Protein AF-A0A7C3WEL7-F1 (afdb_monomer_lite)

Sequence (624 aa):
AYNNWVIWSLVERDGKPTKVPLNPKGGPGKSNDPKTWGSFDQAVEAWQQNGAAGIGFVFSSADPFTAIDLDHAFVDGQPRLCAQVILEQLGSYSETSPSGAGAHIILKGALPPGRNRRTFPCGLAIEVYDQLRFFTVTGHHLPGTPTTVEDRQAELAILHRQIFGKEDKPRSEGPRPGPSSTLDLDDAELIDRAHKAVNGYKFSQLWAGDWRGAGYPSQSEADLALCEILAFWTGGDPDRIERLFSQSGLGQRDKWKKREDYRRRTIQEALARVTEFHSPGGCGPKPEDGRNRDGGQDSPKGGNGQNHEREKNSGSDSGQRERKSGPQILFVTAAELEGTEFREPKWVVPRILPEGLNLLSSRPKKGKTWLGLNISVAKATGGCALGREDLRLEPAKVLYLALEDRLRRMKQRLKIIMGNDPFPKDLILTDSWPRLDQGGLEALSIFLKEHSDCKLAVIDSYAKIKPVRPKNVDPYEFEMGWGGDLQSLAQERQVCILLIYHNRKSEGEDPIDDVMGSTGLTAAVDAILILKRGRGQADGTLLVTGRDVEEQELALKFHPAEGLWTLLGTAAECAISQQRREILAVLKETGPQTLTQLVKILGKNYDTVRVTLARMREAGVVRL

pLDDT: mean 77.82, std 20.24, range [21.64, 98.62]

Structure (mmCIF, N/CA/C/O backbone):
data_AF-A0A7C3WEL7-F1
#
_entry.id   AF-A0A7C3WEL7-F1
#
loop_
_atom_site.group_PDB
_atom_site.id
_atom_site.type_symbol
_atom_site.label_atom_id
_atom_site.label_alt_id
_atom_site.label_comp_id
_atom_site.label_asym_id
_atom_site.label_entity_id
_atom_site.label_seq_id
_atom_site.pdbx_PDB_ins_code
_atom_site.Cartn_x
_atom_site.Cartn_y
_atom_site.Cartn_z
_atom_site.occupancy
_atom_site.B_iso_or_equiv
_atom_site.auth_seq_id
_atom_site.auth_comp_id
_atom_site.auth_asym_id
_atom_site.auth_atom_id
_atom_site.pdbx_PDB_model_num
ATOM 1 N N . ALA A 1 1 ? 10.271 -15.583 -49.520 1.00 75.38 1 ALA A N 1
ATOM 2 C CA . ALA A 1 1 ? 8.795 -15.631 -49.423 1.00 75.38 1 ALA A CA 1
ATOM 3 C C . ALA A 1 1 ? 8.154 -14.253 -49.615 1.00 75.38 1 ALA A C 1
ATOM 5 O O . ALA A 1 1 ? 7.179 -14.181 -50.344 1.00 75.38 1 ALA A O 1
ATOM 6 N N . TYR A 1 2 ? 8.702 -13.173 -49.039 1.00 89.62 2 TYR A N 1
ATOM 7 C CA . TYR A 1 2 ? 8.147 -11.814 -49.156 1.00 89.62 2 TYR A CA 1
ATOM 8 C C . TYR A 1 2 ? 9.135 -10.847 -49.822 1.00 89.62 2 TYR A C 1
ATOM 10 O O . TYR A 1 2 ? 10.346 -10.992 -49.644 1.00 89.62 2 TYR A O 1
ATOM 18 N N . ASN A 1 3 ? 8.612 -9.860 -50.557 1.00 93.50 3 ASN A N 1
ATOM 19 C CA . ASN A 1 3 ? 9.381 -8.837 -51.282 1.00 93.50 3 ASN A CA 1
ATOM 20 C C . ASN A 1 3 ? 9.339 -7.477 -50.566 1.00 93.50 3 ASN A C 1
ATOM 22 O O . ASN A 1 3 ? 9.256 -6.428 -51.204 1.00 93.50 3 ASN A O 1
ATOM 26 N N . ASN A 1 4 ? 9.379 -7.503 -49.235 1.00 95.19 4 ASN A N 1
ATOM 27 C CA . ASN A 1 4 ? 9.273 -6.312 -48.397 1.00 95.19 4 ASN A CA 1
ATOM 28 C C . ASN A 1 4 ? 10.651 -5.838 -47.901 1.00 95.19 4 ASN A C 1
ATOM 30 O O . ASN A 1 4 ? 10.755 -5.202 -46.853 1.00 95.19 4 ASN A O 1
ATOM 34 N N . TRP A 1 5 ? 11.723 -6.176 -48.621 1.00 96.00 5 TRP A N 1
ATOM 35 C CA . TRP A 1 5 ? 13.083 -5.855 -48.206 1.00 96.00 5 TRP A CA 1
ATOM 36 C C . TRP A 1 5 ? 13.521 -4.488 -48.717 1.00 96.00 5 TRP A C 1
ATOM 38 O O . TRP A 1 5 ? 13.225 -4.089 -49.847 1.00 96.00 5 TRP A O 1
ATOM 48 N N . VAL A 1 6 ? 14.251 -3.781 -47.864 1.00 95.81 6 VAL A N 1
ATOM 49 C CA . VAL A 1 6 ? 14.872 -2.485 -48.133 1.00 95.81 6 VAL A CA 1
ATOM 50 C C . VAL A 1 6 ? 16.320 -2.500 -47.656 1.00 95.81 6 VAL A C 1
ATOM 52 O O . VAL A 1 6 ? 16.712 -3.353 -46.860 1.00 95.81 6 VAL A O 1
ATOM 55 N N . ILE A 1 7 ? 17.115 -1.535 -48.106 1.00 94.69 7 ILE A N 1
ATOM 56 C CA . ILE A 1 7 ? 18.387 -1.197 -47.451 1.00 94.69 7 ILE A CA 1
ATOM 57 C C . ILE A 1 7 ? 18.185 0.077 -46.634 1.00 94.69 7 ILE A C 1
ATOM 59 O O . ILE A 1 7 ? 17.204 0.792 -46.837 1.00 94.69 7 ILE A O 1
ATOM 63 N N . TRP A 1 8 ? 19.068 0.385 -45.694 1.00 94.00 8 TRP A N 1
ATOM 64 C CA . TRP A 1 8 ? 18.973 1.626 -44.929 1.00 94.00 8 TRP A CA 1
ATOM 65 C C . TRP A 1 8 ? 20.333 2.284 -44.744 1.00 94.00 8 TRP A C 1
ATOM 67 O O . TRP A 1 8 ? 21.366 1.620 -44.686 1.00 94.00 8 TRP A O 1
ATOM 77 N N . SER A 1 9 ? 20.306 3.608 -44.615 1.00 89.94 9 SER A N 1
ATOM 78 C CA . SER A 1 9 ? 21.480 4.425 -44.307 1.00 89.94 9 SER A CA 1
ATOM 79 C C . SER A 1 9 ? 21.184 5.355 -43.138 1.00 89.94 9 SER A C 1
ATOM 81 O O . SER A 1 9 ? 20.027 5.689 -42.858 1.00 89.94 9 SER A O 1
ATOM 83 N N . LEU A 1 10 ? 22.240 5.769 -42.444 1.00 88.56 10 LEU A N 1
ATOM 84 C CA . LEU A 1 10 ? 22.158 6.773 -41.394 1.00 88.56 10 LEU A CA 1
ATOM 85 C C . LEU A 1 10 ? 22.229 8.161 -42.039 1.00 88.56 10 LEU A C 1
ATOM 87 O O . LEU A 1 10 ? 23.191 8.468 -42.739 1.00 88.56 10 LEU A O 1
ATOM 91 N N . VAL A 1 11 ? 21.221 8.996 -41.814 1.00 87.12 11 VAL A N 1
ATOM 92 C CA . VAL A 1 11 ? 21.222 10.397 -42.253 1.00 87.12 11 VAL A CA 1
ATOM 93 C C . VAL A 1 11 ? 20.916 11.306 -41.078 1.00 87.12 11 VAL A C 1
ATOM 95 O O . VAL A 1 11 ? 20.151 10.949 -40.182 1.00 87.12 11 VAL A O 1
ATOM 98 N N . GLU A 1 12 ? 21.493 12.497 -41.079 1.00 84.69 12 GLU A N 1
ATOM 99 C CA . GLU A 1 12 ? 21.188 13.503 -40.072 1.00 84.69 12 GLU A CA 1
ATOM 100 C C . GLU A 1 12 ? 19.875 14.210 -40.430 1.00 84.69 12 GLU A C 1
ATOM 102 O O . GLU A 1 12 ? 19.707 14.733 -41.533 1.00 84.69 12 GLU A O 1
ATOM 107 N N . ARG A 1 13 ? 18.910 14.193 -39.508 1.00 78.44 13 ARG A N 1
ATOM 108 C CA . ARG A 1 13 ? 17.660 14.957 -39.606 1.00 78.44 13 ARG A CA 1
ATOM 109 C C . ARG A 1 13 ? 17.430 15.668 -38.287 1.00 78.44 13 ARG A C 1
ATOM 111 O O . ARG A 1 13 ? 17.481 15.031 -37.240 1.00 78.44 13 ARG A O 1
ATOM 118 N N . ASP A 1 14 ? 17.208 16.978 -38.342 1.00 73.69 14 ASP A N 1
ATOM 119 C CA . ASP A 1 14 ? 16.976 17.819 -37.161 1.00 73.69 14 ASP A CA 1
ATOM 120 C C . ASP A 1 14 ? 18.052 17.644 -36.064 1.00 73.69 14 ASP A C 1
ATOM 122 O O . ASP A 1 14 ? 17.748 17.604 -34.871 1.00 73.69 14 ASP A O 1
ATOM 126 N N . GLY A 1 15 ? 19.318 17.477 -36.473 1.00 74.25 15 GLY A N 1
ATOM 127 C CA . GLY A 1 15 ? 20.458 17.264 -35.571 1.00 74.25 15 GLY A CA 1
ATOM 128 C C . GLY A 1 15 ? 20.506 15.884 -34.903 1.00 74.25 15 GLY A C 1
ATOM 129 O O . GLY A 1 15 ? 21.227 15.704 -33.923 1.00 74.25 15 GLY A O 1
ATOM 130 N N . LYS A 1 16 ? 19.718 14.909 -35.382 1.00 70.56 16 LYS A N 1
ATOM 131 C CA . LYS A 1 16 ? 19.693 13.535 -34.862 1.00 70.56 16 LYS A CA 1
ATOM 132 C C . LYS A 1 16 ? 20.017 12.503 -35.946 1.00 70.56 16 LYS A C 1
ATOM 134 O O . LYS A 1 16 ? 19.465 12.577 -37.052 1.00 70.56 16 LYS A O 1
ATOM 139 N N . PRO A 1 17 ? 20.840 11.486 -35.632 1.00 80.88 17 PRO A N 1
ATOM 140 C CA . PRO A 1 17 ? 21.075 10.368 -36.534 1.00 80.88 17 PRO A CA 1
ATOM 141 C C . PRO A 1 17 ? 19.783 9.565 -36.717 1.00 80.88 17 PRO A C 1
ATOM 143 O O . PRO A 1 17 ? 19.229 9.021 -35.765 1.00 80.88 17 PRO A O 1
ATOM 146 N N . THR A 1 18 ? 19.295 9.498 -37.953 1.00 84.50 18 THR A N 1
ATOM 147 C CA . THR A 1 18 ? 18.039 8.838 -38.319 1.00 84.50 18 THR A CA 1
ATOM 148 C C . THR A 1 18 ? 18.303 7.746 -39.347 1.00 84.50 18 THR A C 1
ATOM 150 O O . THR A 1 18 ? 18.924 7.986 -40.380 1.00 84.50 18 THR A O 1
ATOM 153 N N . LYS A 1 19 ? 17.792 6.541 -39.089 1.00 90.06 19 LYS A N 1
ATOM 154 C CA . LYS A 1 19 ? 17.843 5.419 -40.034 1.00 90.06 19 LYS A CA 1
ATOM 155 C C . LYS A 1 19 ? 16.754 5.617 -41.087 1.00 90.06 19 LYS A C 1
ATOM 157 O O . LYS A 1 19 ? 15.575 5.695 -40.740 1.00 90.06 19 LYS A O 1
ATOM 162 N N . VAL A 1 20 ? 17.130 5.726 -42.358 1.00 90.50 20 VAL A N 1
ATOM 163 C CA . VAL A 1 20 ? 16.186 5.980 -43.458 1.00 90.50 20 VAL A CA 1
ATOM 164 C C . VAL A 1 20 ? 16.220 4.824 -44.453 1.00 90.50 20 VAL A C 1
ATOM 166 O O . VAL A 1 20 ? 17.314 4.428 -44.859 1.00 90.50 20 VAL A O 1
ATOM 169 N N . PRO A 1 21 ? 15.051 4.287 -44.854 1.00 92.75 21 PRO A N 1
ATOM 170 C CA . PRO A 1 21 ? 14.990 3.198 -45.810 1.00 92.75 21 PRO A CA 1
ATOM 171 C C . PRO A 1 21 ? 15.242 3.715 -47.229 1.00 92.75 21 PRO A C 1
ATOM 173 O O . PRO A 1 21 ? 14.824 4.812 -47.612 1.00 92.75 21 PRO A O 1
ATOM 176 N N . LEU A 1 22 ? 15.898 2.889 -48.027 1.00 92.62 22 LEU A N 1
ATOM 177 C CA . LEU A 1 22 ? 16.223 3.110 -49.425 1.00 92.62 22 LEU A CA 1
ATOM 178 C C . LEU A 1 22 ? 15.721 1.919 -50.237 1.00 92.62 22 LEU A C 1
ATOM 180 O O . LEU A 1 22 ? 15.743 0.771 -49.784 1.00 92.62 22 LEU A O 1
ATOM 184 N N . ASN A 1 23 ? 15.252 2.211 -51.444 1.00 93.31 23 ASN A N 1
ATOM 185 C CA . ASN A 1 23 ? 14.797 1.187 -52.364 1.00 93.31 23 ASN A CA 1
ATOM 186 C C . ASN A 1 23 ? 16.016 0.374 -52.832 1.00 93.31 23 ASN A C 1
ATOM 188 O O . ASN A 1 23 ? 16.964 0.975 -53.345 1.00 93.31 23 ASN A O 1
ATOM 192 N N . PRO A 1 24 ? 16.008 -0.965 -52.715 1.00 90.94 24 PRO A N 1
ATOM 193 C CA . PRO A 1 24 ? 17.131 -1.793 -53.153 1.00 90.94 24 PRO A CA 1
ATOM 194 C C . PRO A 1 24 ? 17.370 -1.716 -54.670 1.00 90.94 24 PRO A C 1
ATOM 196 O O . PRO A 1 24 ? 18.464 -2.000 -55.136 1.00 90.94 24 PRO A O 1
ATOM 199 N N . LYS A 1 25 ? 16.378 -1.269 -55.450 1.00 90.56 25 LYS A N 1
ATOM 200 C CA . LYS A 1 25 ? 16.491 -1.018 -56.898 1.00 90.56 25 LYS A CA 1
ATOM 201 C C . LYS A 1 25 ? 16.985 0.401 -57.231 1.00 90.56 25 LYS A C 1
ATOM 203 O O . LYS A 1 25 ? 17.100 0.740 -58.404 1.00 90.56 25 LYS A O 1
ATOM 208 N N . GLY A 1 26 ? 17.229 1.237 -56.219 1.00 84.00 26 GLY A N 1
ATOM 209 C CA . GLY A 1 26 ? 17.652 2.632 -56.354 1.00 84.00 26 GLY A CA 1
ATOM 210 C C . GLY A 1 26 ? 16.574 3.652 -55.966 1.00 84.00 26 GLY A C 1
ATOM 211 O O . GLY A 1 26 ? 15.382 3.477 -56.229 1.00 84.00 26 GLY A O 1
ATOM 212 N N . GLY A 1 27 ? 17.009 4.752 -55.341 1.00 85.19 27 GLY A N 1
ATOM 213 C CA . GLY A 1 27 ? 16.147 5.853 -54.896 1.00 85.19 27 GLY A CA 1
ATOM 214 C C . GLY A 1 27 ? 15.591 5.702 -53.467 1.00 85.19 27 GLY A C 1
ATOM 215 O O . GLY A 1 27 ? 15.962 4.783 -52.732 1.00 85.19 27 GLY A O 1
ATOM 216 N N . PRO A 1 28 ? 14.718 6.628 -53.027 1.00 87.00 28 PRO A N 1
ATOM 217 C CA . PRO A 1 28 ? 14.195 6.642 -51.662 1.00 87.00 28 PRO A CA 1
ATOM 218 C C . PRO A 1 28 ? 13.221 5.484 -51.406 1.00 87.00 28 PRO A C 1
ATOM 220 O O . PRO A 1 28 ? 12.326 5.221 -52.209 1.00 87.00 28 PRO A O 1
ATOM 223 N N . GLY A 1 29 ? 13.366 4.826 -50.255 1.00 87.00 29 GLY A N 1
ATOM 224 C CA . GLY A 1 29 ? 12.430 3.817 -49.765 1.00 87.00 29 GLY A CA 1
ATOM 225 C C . GLY A 1 29 ? 11.298 4.462 -48.967 1.00 87.00 29 GLY A C 1
ATOM 226 O O . GLY A 1 29 ? 11.494 5.487 -48.306 1.00 87.00 29 GLY A O 1
ATOM 227 N N . LYS A 1 30 ? 10.100 3.874 -49.004 1.00 86.19 30 LYS A N 1
ATOM 228 C CA . LYS A 1 30 ? 8.943 4.342 -48.227 1.00 86.19 30 LYS A CA 1
ATOM 229 C C . LYS A 1 30 ? 8.247 3.175 -47.541 1.00 86.19 30 LYS A C 1
ATOM 231 O O . LYS A 1 30 ? 7.862 2.220 -48.200 1.00 86.19 30 LYS A O 1
ATOM 236 N N . SER A 1 31 ? 7.996 3.277 -46.237 1.00 84.88 31 SER A N 1
ATOM 237 C CA . SER A 1 31 ? 7.343 2.212 -45.452 1.00 84.88 31 SER A CA 1
ATOM 238 C C . SER A 1 31 ? 5.869 1.961 -45.803 1.00 84.88 31 SER A C 1
ATOM 240 O O . SER A 1 31 ? 5.268 1.040 -45.269 1.00 84.88 31 SER A O 1
ATOM 242 N N . ASN A 1 32 ? 5.276 2.765 -46.687 1.00 84.44 32 ASN A N 1
ATOM 243 C CA . ASN A 1 32 ? 3.883 2.661 -47.121 1.00 84.44 32 ASN A CA 1
ATOM 244 C C . ASN A 1 32 ? 3.721 2.483 -48.643 1.00 84.44 32 ASN A C 1
ATOM 246 O O . ASN A 1 32 ? 2.600 2.568 -49.138 1.00 84.44 32 ASN A O 1
ATOM 250 N N . ASP A 1 33 ? 4.812 2.282 -49.389 1.00 87.81 33 ASP A N 1
ATOM 251 C CA . ASP A 1 33 ? 4.773 2.099 -50.843 1.00 87.81 33 ASP A CA 1
ATOM 252 C C . ASP A 1 33 ? 5.515 0.814 -51.250 1.00 87.81 33 ASP A C 1
ATOM 254 O O . ASP A 1 33 ? 6.747 0.834 -51.378 1.00 87.81 33 ASP A O 1
ATOM 258 N N . PRO A 1 34 ? 4.784 -0.291 -51.504 1.00 90.19 34 PRO A N 1
ATOM 259 C CA . PRO A 1 34 ? 5.368 -1.577 -51.876 1.00 90.19 34 PRO A CA 1
ATOM 260 C C . PRO A 1 34 ? 6.254 -1.550 -53.122 1.00 90.19 34 PRO A C 1
ATOM 262 O O . PRO A 1 34 ? 7.140 -2.389 -53.278 1.00 90.19 34 PRO A O 1
ATOM 265 N N . LYS A 1 35 ? 6.067 -0.569 -54.017 1.00 91.88 35 LYS A N 1
ATOM 266 C CA . LYS A 1 35 ? 6.900 -0.428 -55.223 1.00 91.88 35 LYS A CA 1
ATOM 267 C C . LYS A 1 35 ? 8.342 -0.055 -54.891 1.00 91.88 35 LYS A C 1
ATOM 269 O O . LYS A 1 35 ? 9.230 -0.260 -55.717 1.00 91.88 35 LYS A O 1
ATOM 274 N N . THR A 1 36 ? 8.566 0.487 -53.695 1.00 92.56 36 THR A N 1
ATOM 275 C CA . THR A 1 36 ? 9.887 0.887 -53.203 1.00 92.56 36 THR A CA 1
ATOM 276 C C . THR A 1 36 ? 10.631 -0.237 -52.477 1.00 92.56 36 THR A C 1
ATOM 278 O O . THR A 1 36 ? 11.719 0.005 -51.958 1.00 92.56 36 THR A O 1
ATOM 281 N N . TRP A 1 37 ? 10.069 -1.450 -52.428 1.00 95.12 37 TRP A N 1
ATOM 282 C CA . TRP A 1 37 ? 10.665 -2.622 -51.778 1.00 95.12 37 TRP A CA 1
ATOM 283 C C . TRP A 1 37 ? 11.155 -3.646 -52.820 1.00 95.12 37 TRP A C 1
ATOM 285 O O . TRP A 1 37 ? 10.848 -3.564 -54.022 1.00 95.12 37 TRP A O 1
ATOM 295 N N . GLY A 1 38 ? 11.951 -4.615 -52.374 1.00 94.12 38 GLY A N 1
ATOM 296 C CA . GLY A 1 38 ? 12.518 -5.671 -53.213 1.00 94.12 38 GLY A CA 1
ATOM 297 C C . GLY A 1 38 ? 12.600 -7.028 -52.522 1.00 94.12 38 GLY A C 1
ATOM 298 O O . GLY A 1 38 ? 12.144 -7.211 -51.392 1.00 94.12 38 GLY A O 1
ATOM 299 N N . SER A 1 39 ? 13.176 -8.000 -53.227 1.00 95.62 39 SER A N 1
ATOM 300 C CA . SER A 1 39 ? 13.496 -9.302 -52.637 1.00 95.62 39 SER A CA 1
ATOM 301 C C . SER A 1 39 ? 14.675 -9.196 -51.664 1.00 95.62 39 SER A C 1
ATOM 303 O O . SER A 1 39 ? 15.426 -8.218 -51.677 1.00 95.62 39 SER A O 1
ATOM 305 N N . PHE A 1 40 ? 14.855 -10.226 -50.835 1.00 94.56 40 PHE A N 1
ATOM 306 C CA . PHE A 1 40 ? 16.011 -10.329 -49.942 1.00 94.56 40 PHE A CA 1
ATOM 307 C C . PHE A 1 40 ? 17.331 -10.245 -50.719 1.00 94.56 40 PHE A C 1
ATOM 309 O O . PHE A 1 40 ? 18.178 -9.423 -50.388 1.00 94.56 40 PHE A O 1
ATOM 316 N N . ASP A 1 41 ? 17.459 -11.016 -51.803 1.00 94.56 41 ASP A N 1
ATOM 317 C CA . ASP A 1 41 ? 18.673 -11.044 -52.626 1.00 94.56 41 ASP A CA 1
ATOM 318 C C . ASP A 1 41 ? 18.985 -9.667 -53.224 1.00 94.56 41 ASP A C 1
ATOM 320 O O . ASP A 1 41 ? 20.126 -9.218 -53.166 1.00 94.56 41 ASP A O 1
ATOM 324 N N . GLN A 1 42 ? 17.959 -8.948 -53.701 1.00 94.19 42 GLN A N 1
ATOM 325 C CA . GLN A 1 42 ? 18.113 -7.574 -54.191 1.00 94.19 42 GLN A CA 1
ATOM 326 C C . GLN A 1 42 ? 18.605 -6.629 -53.093 1.00 94.19 42 GLN A C 1
ATOM 328 O O . GLN A 1 42 ? 19.440 -5.769 -53.353 1.00 94.19 42 GLN A O 1
ATOM 333 N N . ALA A 1 43 ? 18.092 -6.761 -51.867 1.00 94.19 43 ALA A N 1
ATOM 334 C CA . ALA A 1 43 ? 18.524 -5.928 -50.751 1.00 94.19 43 ALA A CA 1
ATOM 335 C C . ALA A 1 43 ? 19.956 -6.250 -50.304 1.00 94.19 43 ALA A C 1
ATOM 337 O O . ALA A 1 43 ? 20.719 -5.326 -50.034 1.00 94.19 43 ALA A O 1
ATOM 338 N N . VAL A 1 44 ? 20.345 -7.527 -50.268 1.00 92.56 44 VAL A N 1
ATOM 339 C CA . VAL A 1 44 ? 21.713 -7.950 -49.927 1.00 92.56 44 VAL A CA 1
ATOM 340 C C . VAL A 1 44 ? 22.710 -7.480 -50.982 1.00 92.56 44 VAL A C 1
ATOM 342 O O . VAL A 1 44 ? 23.728 -6.886 -50.629 1.00 92.56 44 VAL A O 1
ATOM 345 N N . GLU A 1 45 ? 22.404 -7.680 -52.264 1.00 92.56 45 GLU A N 1
ATOM 346 C CA . GLU A 1 45 ? 23.243 -7.213 -53.369 1.00 92.56 45 GLU A CA 1
ATOM 347 C C . GLU A 1 45 ? 23.398 -5.685 -53.329 1.00 92.56 45 GLU A C 1
ATOM 349 O O . GLU A 1 45 ? 24.514 -5.162 -53.343 1.00 92.56 45 GLU A O 1
ATOM 354 N N . ALA A 1 46 ? 22.286 -4.959 -53.181 1.00 90.88 46 ALA A N 1
ATOM 355 C CA . ALA A 1 46 ? 22.302 -3.504 -53.100 1.00 90.88 46 ALA A CA 1
ATOM 356 C C . ALA A 1 46 ? 23.043 -2.990 -51.857 1.00 90.88 46 ALA A C 1
ATOM 358 O O . ALA A 1 46 ? 23.697 -1.951 -51.930 1.00 90.88 46 ALA A O 1
ATOM 359 N N . TRP A 1 47 ? 22.963 -3.686 -50.721 1.00 90.88 47 TRP A N 1
ATOM 360 C CA . TRP A 1 47 ? 23.702 -3.336 -49.508 1.00 90.88 47 TRP A CA 1
ATOM 361 C C . TRP A 1 47 ? 25.215 -3.476 -49.711 1.00 90.88 47 TRP A C 1
ATOM 363 O O . TRP A 1 47 ? 25.960 -2.554 -49.375 1.00 90.88 47 TRP A O 1
ATOM 373 N N . GLN A 1 48 ? 25.650 -4.574 -50.335 1.00 87.94 48 GLN A N 1
ATOM 374 C CA . GLN A 1 48 ? 27.059 -4.836 -50.642 1.00 87.94 48 GLN A CA 1
ATOM 375 C C . GLN A 1 48 ? 27.635 -3.850 -51.668 1.00 87.94 48 GLN A C 1
ATOM 377 O O . GLN A 1 48 ? 28.788 -3.445 -51.545 1.00 87.94 48 GLN A O 1
ATOM 382 N N . GLN A 1 49 ? 26.841 -3.443 -52.663 1.00 84.88 49 GLN A N 1
ATOM 383 C CA . GLN A 1 49 ? 27.292 -2.558 -53.743 1.00 84.88 49 GLN A CA 1
ATOM 384 C C . GLN A 1 49 ? 27.225 -1.063 -53.385 1.00 84.88 49 GLN A C 1
ATOM 386 O O . GLN A 1 49 ? 28.083 -0.297 -53.816 1.00 84.88 49 GLN A O 1
ATOM 391 N N . ASN A 1 50 ? 26.229 -0.629 -52.598 1.00 73.81 50 ASN A N 1
ATOM 392 C CA . ASN A 1 50 ? 25.961 0.798 -52.353 1.00 73.81 50 ASN A CA 1
ATOM 393 C C . ASN A 1 50 ? 26.517 1.337 -51.023 1.00 73.81 50 ASN A C 1
ATOM 395 O O . ASN A 1 50 ? 26.255 2.492 -50.684 1.00 73.81 50 ASN A O 1
ATOM 399 N N . GLY A 1 51 ? 27.239 0.526 -50.240 1.00 68.75 51 GLY A N 1
ATOM 400 C CA . GLY A 1 51 ? 27.791 0.950 -48.945 1.00 68.75 51 GLY A CA 1
ATOM 401 C C . GLY A 1 51 ? 26.721 1.367 -47.927 1.00 68.75 51 GLY A C 1
ATOM 402 O O . GLY A 1 51 ? 26.962 2.239 -47.093 1.00 68.75 51 GLY A O 1
ATOM 403 N N . ALA A 1 52 ? 25.518 0.790 -48.022 1.00 82.62 52 ALA A N 1
ATOM 404 C CA . ALA A 1 52 ? 24.438 1.059 -47.078 1.00 82.62 52 ALA A CA 1
ATOM 405 C C . ALA A 1 52 ? 24.792 0.532 -45.672 1.00 82.62 52 ALA A C 1
ATOM 407 O O . ALA A 1 52 ? 25.610 -0.373 -45.509 1.00 82.62 52 ALA A O 1
ATOM 408 N N . ALA A 1 53 ? 24.162 1.089 -44.639 1.00 86.00 53 ALA A N 1
ATOM 409 C CA . ALA A 1 53 ? 24.452 0.725 -43.251 1.00 86.00 53 ALA A CA 1
ATOM 410 C C . ALA A 1 53 ? 23.904 -0.664 -42.871 1.00 86.00 53 ALA A C 1
ATOM 412 O O . ALA A 1 53 ? 24.413 -1.297 -41.949 1.00 86.00 53 ALA A O 1
ATOM 413 N N . GLY A 1 54 ? 22.893 -1.155 -43.590 1.00 92.44 54 GLY A N 1
ATOM 414 C CA . GLY A 1 54 ? 22.380 -2.513 -43.447 1.00 92.44 54 GLY A CA 1
ATOM 415 C C . GLY A 1 54 ? 21.135 -2.763 -44.291 1.00 92.44 54 GLY A C 1
ATOM 416 O O . GLY A 1 54 ? 20.700 -1.906 -45.066 1.00 92.44 54 GLY A O 1
ATOM 417 N N . ILE A 1 55 ? 20.537 -3.936 -44.097 1.00 95.06 55 ILE A N 1
ATOM 418 C CA . ILE A 1 55 ? 19.248 -4.316 -44.684 1.00 95.06 55 ILE A CA 1
ATOM 419 C C . ILE A 1 55 ? 18.119 -4.136 -43.664 1.00 95.06 55 ILE A C 1
ATOM 421 O O . ILE A 1 55 ? 18.345 -4.009 -42.457 1.00 95.06 55 ILE A O 1
ATOM 425 N N . GLY A 1 56 ? 16.888 -4.078 -44.148 1.00 95.06 56 GLY A N 1
ATOM 426 C CA . GLY A 1 56 ? 15.697 -3.966 -43.323 1.00 95.06 56 GLY A CA 1
ATOM 427 C C . GLY A 1 56 ? 14.486 -4.602 -43.985 1.00 95.06 56 GLY A C 1
ATOM 428 O O . GLY A 1 56 ? 14.482 -4.880 -45.185 1.00 95.06 56 GLY A O 1
ATOM 429 N N . PHE A 1 57 ? 13.449 -4.806 -43.187 1.00 95.94 57 PHE A N 1
ATOM 430 C CA . PHE A 1 57 ? 12.188 -5.395 -43.612 1.00 95.94 57 PHE A CA 1
ATOM 431 C C . PHE A 1 57 ? 11.039 -4.439 -43.295 1.00 95.94 57 PHE A C 1
ATOM 433 O O . PHE A 1 57 ? 11.022 -3.818 -42.230 1.00 95.94 57 PHE A O 1
ATOM 440 N N . VAL A 1 58 ? 10.100 -4.291 -44.227 1.00 94.19 58 VAL A N 1
ATOM 441 C CA . VAL A 1 58 ? 8.905 -3.456 -44.069 1.00 94.19 58 VAL A CA 1
ATOM 442 C C . VAL A 1 58 ? 7.706 -4.331 -43.721 1.00 94.19 58 VAL A C 1
ATOM 444 O O . VAL A 1 58 ? 7.334 -5.212 -44.492 1.00 94.19 58 VAL A O 1
ATOM 447 N N . PHE A 1 59 ? 7.078 -4.051 -42.582 1.00 91.06 59 PHE A N 1
ATOM 448 C CA . PHE A 1 59 ? 5.867 -4.746 -42.152 1.00 91.06 59 PHE A CA 1
ATOM 449 C C . PHE A 1 59 ? 4.649 -4.165 -42.862 1.00 91.06 59 PHE A C 1
ATOM 451 O O . PHE A 1 59 ? 4.531 -2.944 -43.047 1.00 91.06 59 PHE A O 1
ATOM 458 N N . SER A 1 60 ? 3.736 -5.035 -43.269 1.00 88.81 60 SER A N 1
ATOM 459 C CA . SER A 1 60 ? 2.555 -4.697 -44.048 1.00 88.81 60 SER A CA 1
ATOM 460 C C . SER A 1 60 ? 1.394 -5.626 -43.710 1.00 88.81 60 SER A C 1
ATOM 462 O O . SER A 1 60 ? 1.582 -6.770 -43.320 1.00 88.81 60 SER A O 1
ATOM 464 N N . SER A 1 61 ? 0.173 -5.184 -43.999 1.00 84.69 61 SER A N 1
ATOM 465 C CA . SER A 1 61 ? -1.025 -6.019 -43.848 1.00 84.69 61 SER A CA 1
ATOM 466 C C . SER A 1 61 ? -1.055 -7.269 -44.746 1.00 84.69 61 SER A C 1
ATOM 468 O O . SER A 1 61 ? -1.962 -8.087 -44.615 1.00 84.69 61 SER A O 1
ATOM 470 N N . ALA A 1 62 ? -0.107 -7.409 -45.681 1.00 84.06 62 ALA A N 1
ATOM 471 C CA . ALA A 1 62 ? 0.014 -8.558 -46.576 1.00 84.06 62 ALA A CA 1
ATOM 472 C C . ALA A 1 62 ? 0.960 -9.650 -46.042 1.00 84.06 62 ALA A C 1
ATOM 474 O O . ALA A 1 62 ? 1.051 -10.720 -46.647 1.00 84.06 62 ALA A O 1
ATOM 475 N N . ASP A 1 63 ? 1.672 -9.392 -44.945 1.00 90.69 63 ASP A N 1
ATOM 476 C CA . ASP A 1 63 ? 2.528 -10.362 -44.271 1.00 90.69 63 ASP A CA 1
ATOM 477 C C . ASP A 1 63 ? 2.012 -10.649 -42.850 1.00 90.69 63 ASP A C 1
ATOM 479 O O . ASP A 1 63 ? 1.276 -9.845 -42.281 1.00 90.69 63 ASP A O 1
ATOM 483 N N . PRO A 1 64 ? 2.319 -11.825 -42.278 1.00 93.56 64 PRO A N 1
ATOM 484 C CA . PRO A 1 64 ? 1.780 -12.216 -40.981 1.00 93.56 64 PRO A CA 1
ATOM 485 C C . PRO A 1 64 ? 2.599 -11.669 -39.804 1.00 93.56 64 PRO A C 1
ATOM 487 O O . PRO A 1 64 ? 2.397 -12.142 -38.687 1.00 93.56 64 PRO A O 1
ATOM 490 N N . PHE A 1 65 ? 3.577 -10.786 -40.030 1.00 95.31 65 PHE A N 1
ATOM 491 C CA . PHE A 1 65 ? 4.602 -10.483 -39.037 1.00 95.31 65 PHE A CA 1
ATOM 492 C C . PHE A 1 65 ? 4.280 -9.235 -38.213 1.00 95.31 65 PHE A C 1
ATOM 494 O O . PHE A 1 65 ? 3.922 -8.186 -38.738 1.00 95.31 65 PHE A O 1
ATOM 501 N N . THR A 1 66 ? 4.521 -9.334 -36.909 1.00 95.94 66 THR A N 1
ATOM 502 C CA . THR A 1 66 ? 4.611 -8.192 -35.996 1.00 95.94 66 THR A CA 1
ATOM 503 C C . THR A 1 66 ? 6.038 -8.094 -35.478 1.00 95.94 66 THR A C 1
ATOM 505 O O . THR A 1 66 ? 6.639 -9.106 -35.101 1.00 95.94 66 THR A O 1
ATOM 508 N N . ALA A 1 67 ? 6.565 -6.873 -35.420 1.00 94.44 67 ALA A N 1
ATOM 509 C CA . ALA A 1 67 ? 7.850 -6.582 -34.807 1.00 94.44 67 ALA A CA 1
ATOM 510 C C . ALA A 1 67 ? 7.714 -5.714 -33.560 1.00 94.44 67 ALA A C 1
ATOM 512 O O . ALA A 1 67 ? 6.949 -4.745 -33.515 1.00 94.44 67 ALA A O 1
ATOM 513 N N . ILE A 1 68 ? 8.495 -6.082 -32.551 1.00 96.75 68 ILE A N 1
ATOM 514 C CA . ILE A 1 68 ? 8.617 -5.397 -31.274 1.00 96.75 68 ILE A CA 1
ATOM 515 C C . ILE A 1 68 ? 10.044 -4.858 -31.185 1.00 96.75 68 ILE A C 1
ATOM 517 O O . ILE A 1 68 ? 10.998 -5.626 -31.302 1.00 96.75 68 ILE A O 1
ATOM 521 N N . ASP A 1 69 ? 10.182 -3.549 -30.989 1.00 96.19 69 ASP A N 1
ATOM 522 C CA . ASP A 1 69 ? 11.454 -2.867 -30.744 1.00 96.19 69 ASP A CA 1
ATOM 523 C C . ASP A 1 69 ? 11.610 -2.609 -29.247 1.00 96.19 69 ASP A C 1
ATOM 525 O O . ASP A 1 69 ? 10.724 -2.015 -28.623 1.00 96.19 69 ASP A O 1
ATOM 529 N N . LEU A 1 70 ? 12.719 -3.069 -28.675 1.00 92.81 70 LEU A N 1
ATOM 530 C CA . LEU A 1 70 ? 13.103 -2.839 -27.289 1.00 92.81 70 LEU A CA 1
ATOM 531 C C . LEU A 1 70 ? 14.346 -1.948 -27.249 1.00 92.81 70 LEU A C 1
ATOM 533 O O . LEU A 1 70 ? 15.485 -2.420 -27.319 1.00 92.81 70 LEU A O 1
ATOM 537 N N . ASP A 1 71 ? 14.124 -0.652 -27.074 1.00 89.50 71 ASP A N 1
ATOM 538 C CA . ASP A 1 71 ? 15.167 0.356 -26.928 1.00 89.50 71 ASP A CA 1
ATOM 539 C C . ASP A 1 71 ? 15.746 0.341 -25.509 1.00 89.50 71 ASP A C 1
ATOM 541 O O . ASP A 1 71 ? 15.015 0.355 -24.517 1.00 89.50 71 ASP A O 1
ATOM 545 N N . HIS A 1 72 ? 17.079 0.370 -25.408 1.00 84.06 72 HIS A N 1
ATOM 546 C CA . HIS A 1 72 ? 17.820 0.272 -24.143 1.00 84.06 72 HIS A CA 1
ATOM 547 C C . HIS A 1 72 ? 17.564 -1.037 -23.373 1.00 84.06 72 HIS A C 1
ATOM 549 O O . HIS A 1 72 ? 17.581 -1.046 -22.140 1.00 84.06 72 HIS A O 1
ATOM 555 N N . ALA A 1 73 ? 17.344 -2.141 -24.093 1.00 82.25 73 ALA A N 1
ATOM 556 C CA . ALA A 1 73 ? 17.152 -3.481 -23.541 1.00 82.25 73 ALA A CA 1
ATOM 557 C C . ALA A 1 73 ? 18.332 -3.989 -22.701 1.00 82.25 73 ALA A C 1
ATOM 559 O O . ALA A 1 73 ? 18.110 -4.748 -21.758 1.00 82.25 73 ALA A O 1
ATOM 560 N N . PHE A 1 74 ? 19.558 -3.551 -23.000 1.00 83.25 74 PHE A N 1
ATOM 561 C CA . PHE A 1 74 ? 20.774 -4.026 -22.340 1.00 83.25 74 PHE A CA 1
ATOM 562 C C . PHE A 1 74 ? 21.473 -2.922 -21.538 1.00 83.25 74 PHE A C 1
ATOM 564 O O . PHE A 1 74 ? 21.522 -1.763 -21.956 1.00 83.25 74 PHE A O 1
ATOM 571 N N . VAL A 1 75 ? 22.047 -3.297 -20.394 1.00 74.88 75 VAL A N 1
ATOM 572 C CA . VAL A 1 75 ? 22.956 -2.477 -19.577 1.00 74.88 75 VAL A CA 1
ATOM 573 C C . VAL A 1 75 ? 24.215 -3.301 -19.343 1.00 74.88 75 VAL A C 1
ATOM 575 O O . VAL A 1 75 ? 24.124 -4.437 -18.888 1.00 74.88 75 VAL A O 1
ATOM 578 N N . ASP A 1 76 ? 25.378 -2.768 -19.721 1.00 76.38 76 ASP A N 1
ATOM 579 C CA . ASP A 1 76 ? 26.674 -3.465 -19.633 1.00 76.38 76 ASP A CA 1
ATOM 580 C C . ASP A 1 76 ? 26.672 -4.870 -20.275 1.00 76.38 76 ASP A C 1
ATOM 582 O O . ASP A 1 76 ? 27.307 -5.810 -19.799 1.00 76.38 76 ASP A O 1
ATOM 586 N N . GLY A 1 77 ? 25.919 -5.026 -21.371 1.00 73.00 77 GLY A N 1
ATOM 587 C CA . GLY A 1 77 ? 25.774 -6.290 -22.103 1.00 73.00 77 GLY A CA 1
ATOM 588 C C . GLY A 1 77 ? 24.828 -7.311 -21.460 1.00 73.00 77 GLY A C 1
ATOM 589 O O . GLY A 1 77 ? 24.635 -8.382 -22.028 1.00 73.00 77 GLY A O 1
ATOM 590 N N . GLN A 1 78 ? 24.213 -6.994 -20.317 1.00 73.31 78 GLN A N 1
ATOM 591 C CA . GLN A 1 78 ? 23.205 -7.830 -19.659 1.00 73.31 78 GLN A CA 1
ATOM 592 C C . GLN A 1 78 ? 21.793 -7.302 -19.942 1.00 73.31 78 GLN A C 1
ATOM 594 O O . GLN A 1 78 ? 21.582 -6.084 -19.904 1.00 73.31 78 GLN A O 1
ATOM 599 N N . PRO A 1 79 ? 20.807 -8.169 -20.235 1.00 74.38 79 PRO A N 1
ATOM 600 C CA . PRO A 1 79 ? 19.439 -7.723 -20.453 1.00 74.38 79 PRO A CA 1
ATOM 601 C C . PRO A 1 79 ? 18.858 -7.160 -19.154 1.00 74.38 79 PRO A C 1
ATOM 603 O O . PRO A 1 79 ? 19.037 -7.714 -18.069 1.00 74.38 79 PRO A O 1
ATOM 606 N N . ARG A 1 80 ? 18.113 -6.060 -19.253 1.00 77.88 80 ARG A N 1
ATOM 607 C CA . ARG A 1 80 ? 17.261 -5.600 -18.152 1.00 77.88 80 ARG A CA 1
ATOM 608 C C . ARG A 1 80 ? 16.217 -6.673 -17.864 1.00 77.88 80 ARG A C 1
ATOM 610 O O . ARG A 1 80 ? 15.652 -7.229 -18.799 1.00 77.88 80 ARG A O 1
ATOM 617 N N . LEU A 1 81 ? 15.861 -6.866 -16.594 1.00 66.94 81 LEU A N 1
ATOM 618 C CA . LEU A 1 81 ? 14.851 -7.859 -16.201 1.00 66.94 81 LEU A CA 1
ATOM 619 C C . LEU A 1 81 ? 13.524 -7.694 -16.966 1.00 66.94 81 LEU A C 1
ATOM 621 O O . LEU A 1 81 ? 12.955 -8.663 -17.444 1.00 66.94 81 LEU A O 1
ATOM 625 N N . CYS A 1 82 ? 13.059 -6.457 -17.154 1.00 58.06 82 CYS A N 1
ATOM 626 C CA . CYS A 1 82 ? 11.861 -6.173 -17.951 1.00 58.06 82 CYS A CA 1
ATOM 627 C C . CYS A 1 82 ? 12.009 -6.553 -19.434 1.00 58.06 82 CYS A C 1
ATOM 629 O O . CYS A 1 82 ? 11.057 -7.055 -20.019 1.00 58.06 82 CYS A O 1
ATOM 631 N N . ALA A 1 83 ? 13.186 -6.356 -20.035 1.00 72.25 83 ALA A N 1
ATOM 632 C CA . ALA A 1 83 ? 13.451 -6.789 -21.404 1.00 72.25 83 ALA A CA 1
ATOM 633 C C . ALA A 1 83 ? 13.502 -8.321 -21.493 1.00 72.25 83 ALA A C 1
ATOM 635 O O . ALA A 1 83 ? 12.934 -8.895 -22.416 1.00 72.25 83 ALA A O 1
ATOM 636 N N . GLN A 1 84 ? 14.114 -8.976 -20.501 1.00 76.44 84 GLN A N 1
ATOM 637 C CA . GLN A 1 84 ? 14.170 -10.432 -20.395 1.00 76.44 84 GLN A CA 1
ATOM 638 C C . GLN A 1 84 ? 12.770 -11.051 -20.283 1.00 76.44 84 GLN A C 1
ATOM 640 O O . GLN A 1 84 ? 12.457 -11.955 -21.047 1.00 76.44 84 GLN A O 1
ATOM 645 N N . VAL A 1 85 ? 11.898 -10.515 -19.422 1.00 68.50 85 VAL A N 1
ATOM 646 C CA . VAL A 1 85 ? 10.506 -10.986 -19.289 1.00 68.50 85 VAL A CA 1
ATOM 647 C C . VAL A 1 85 ? 9.746 -10.867 -20.613 1.00 68.50 85 VAL A C 1
ATOM 649 O O . VAL A 1 85 ? 9.030 -11.789 -20.987 1.00 68.50 85 VAL A O 1
ATOM 652 N N . ILE A 1 86 ? 9.918 -9.766 -21.354 1.00 76.69 86 ILE A N 1
ATOM 653 C CA . ILE A 1 86 ? 9.258 -9.577 -22.658 1.00 76.69 86 ILE A CA 1
ATOM 654 C C . ILE A 1 86 ? 9.780 -10.588 -23.693 1.00 76.69 86 ILE A C 1
ATOM 656 O O . ILE A 1 86 ? 8.985 -11.177 -24.426 1.00 76.69 86 ILE A O 1
ATOM 660 N N . LEU A 1 87 ? 11.100 -10.805 -23.741 1.00 82.94 87 LEU A N 1
ATOM 661 C CA . LEU A 1 87 ? 11.740 -11.790 -24.621 1.00 82.94 87 LEU A CA 1
ATOM 662 C C . LEU A 1 87 ? 11.252 -13.216 -24.321 1.00 82.94 87 LEU A C 1
ATOM 664 O O . LEU A 1 87 ? 10.898 -13.949 -25.244 1.00 82.94 87 LEU A O 1
ATOM 668 N N . GLU A 1 88 ? 11.190 -13.591 -23.043 1.00 78.56 88 GLU A N 1
ATOM 669 C CA . GLU A 1 88 ? 10.733 -14.910 -22.589 1.00 78.56 88 GLU A CA 1
ATOM 670 C C . GLU A 1 88 ? 9.236 -15.119 -22.843 1.00 78.56 88 GLU A C 1
ATOM 672 O O . GLU A 1 88 ? 8.840 -16.173 -23.337 1.00 78.56 88 GLU A O 1
ATOM 677 N N . GLN A 1 89 ? 8.407 -14.108 -22.567 1.00 74.81 89 GLN A N 1
ATOM 678 C CA . GLN A 1 89 ? 6.958 -14.173 -22.759 1.00 74.81 89 GLN A CA 1
ATOM 679 C C . GLN A 1 89 ? 6.568 -14.296 -24.233 1.00 74.81 89 GLN A C 1
ATOM 681 O O . GLN A 1 89 ? 5.639 -15.033 -24.555 1.00 74.81 89 GLN A O 1
ATOM 686 N N . LEU A 1 90 ? 7.242 -13.568 -25.130 1.00 87.81 90 LEU A N 1
ATOM 687 C CA . LEU A 1 90 ? 6.960 -13.660 -26.563 1.00 87.81 90 LEU A CA 1
ATOM 688 C C . LEU A 1 90 ? 7.603 -14.889 -27.201 1.00 87.81 90 LEU A C 1
ATOM 690 O O . LEU A 1 90 ? 7.023 -15.440 -28.130 1.00 87.81 90 LEU A O 1
ATOM 694 N N . GLY A 1 91 ? 8.778 -15.325 -26.735 1.00 90.25 91 GLY A N 1
ATOM 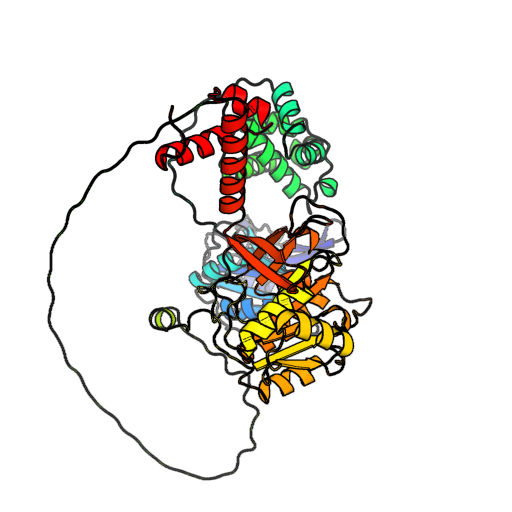695 C CA . GLY A 1 91 ? 9.377 -16.606 -27.116 1.00 90.25 91 GLY A CA 1
ATOM 696 C C . GLY A 1 91 ? 9.412 -16.854 -28.629 1.00 90.25 91 GLY A C 1
ATOM 697 O O . GLY A 1 91 ? 8.912 -17.883 -29.091 1.00 90.25 91 GLY A O 1
ATOM 698 N N . SER A 1 92 ? 9.957 -15.908 -29.398 1.00 97.19 92 SER A N 1
ATOM 699 C CA . SER A 1 92 ? 10.094 -15.965 -30.864 1.00 97.19 92 SER A CA 1
ATOM 700 C C . SER A 1 92 ? 11.468 -15.437 -31.300 1.00 97.19 92 SER A C 1
ATOM 702 O O . SER A 1 92 ? 12.246 -14.974 -30.459 1.00 97.19 92 SER A O 1
ATOM 704 N N . TYR A 1 93 ? 11.778 -15.503 -32.600 1.00 97.81 93 TYR A N 1
ATOM 705 C CA . TYR A 1 93 ? 13.018 -14.974 -33.170 1.00 97.81 93 TYR A CA 1
ATOM 706 C C . TYR A 1 93 ? 13.338 -13.577 -32.645 1.00 97.81 93 TYR A C 1
ATOM 708 O O . TYR A 1 93 ? 12.540 -12.647 -32.795 1.00 97.81 93 TYR A O 1
ATOM 716 N N . SER A 1 94 ? 14.521 -13.444 -32.050 1.00 97.31 94 SER A N 1
ATOM 717 C CA . SER A 1 94 ? 15.002 -12.180 -31.510 1.00 97.31 94 SER A CA 1
ATOM 718 C C . SER A 1 94 ? 16.452 -11.926 -31.913 1.00 97.31 94 SER A C 1
ATOM 720 O O . SER A 1 94 ? 17.273 -12.844 -31.964 1.00 97.31 94 SER A O 1
ATOM 722 N N . GLU A 1 95 ? 16.779 -10.669 -32.184 1.00 96.50 95 GLU A N 1
ATOM 723 C CA . GLU A 1 95 ? 18.115 -10.237 -32.597 1.00 96.50 95 GLU A CA 1
ATOM 724 C C . GLU A 1 95 ? 18.515 -8.925 -31.918 1.00 96.50 95 GLU A C 1
ATOM 726 O O . GLU A 1 95 ? 17.671 -8.115 -31.529 1.00 96.50 95 GLU A O 1
ATOM 731 N N . THR A 1 96 ? 19.818 -8.695 -31.777 1.00 95.19 96 THR A N 1
ATOM 732 C CA . THR A 1 96 ? 20.340 -7.435 -31.241 1.00 95.19 96 THR A CA 1
ATOM 733 C C . THR A 1 96 ? 20.167 -6.323 -32.274 1.00 95.19 96 THR A C 1
ATOM 735 O O . THR A 1 96 ? 20.499 -6.498 -33.450 1.00 95.19 96 THR A O 1
ATOM 738 N N . SER A 1 97 ? 19.689 -5.153 -31.848 1.00 92.62 97 SER A N 1
ATOM 739 C CA . SER A 1 97 ? 19.527 -4.000 -32.738 1.00 92.62 97 SER A CA 1
ATOM 740 C C . SER A 1 97 ? 20.892 -3.434 -33.186 1.00 92.62 97 SER A C 1
ATOM 742 O O . SER A 1 97 ? 21.912 -3.685 -32.536 1.00 92.62 97 SER A O 1
ATOM 744 N N . PRO A 1 98 ? 20.966 -2.619 -34.261 1.00 89.38 98 PRO A N 1
ATOM 745 C CA . PRO A 1 98 ? 22.246 -2.115 -34.776 1.00 89.38 98 PRO A CA 1
ATOM 746 C C . PRO A 1 98 ? 23.081 -1.297 -33.781 1.00 89.38 98 PRO A C 1
ATOM 748 O O . PRO A 1 98 ? 24.283 -1.155 -33.972 1.00 89.38 98 PRO A O 1
ATOM 751 N N . SER A 1 99 ? 22.460 -0.720 -32.745 1.00 86.44 99 SER A N 1
ATOM 752 C CA . SER A 1 99 ? 23.182 0.038 -31.715 1.00 86.44 99 SER A CA 1
ATOM 753 C C . SER A 1 99 ? 23.858 -0.855 -30.673 1.00 86.44 99 SER A C 1
ATOM 755 O O . SER A 1 99 ? 24.642 -0.352 -29.874 1.00 86.44 99 SER A O 1
ATOM 757 N N . GLY A 1 100 ? 23.525 -2.150 -30.624 1.00 85.19 100 GLY A N 1
ATOM 758 C CA . GLY A 1 100 ? 23.985 -3.083 -29.593 1.00 85.19 100 GLY A CA 1
ATOM 759 C C . GLY A 1 100 ? 23.286 -2.934 -28.235 1.00 85.19 100 GLY A C 1
ATOM 760 O O . GLY A 1 100 ? 23.416 -3.809 -27.388 1.00 85.19 100 GLY A O 1
ATOM 761 N N . ALA A 1 101 ? 22.535 -1.850 -28.016 1.00 86.56 101 ALA A N 1
ATOM 762 C CA . ALA A 1 101 ? 21.884 -1.547 -26.739 1.00 86.56 101 ALA A CA 1
ATOM 763 C C . ALA A 1 101 ? 20.402 -1.960 -26.682 1.00 86.56 101 ALA A C 1
ATOM 765 O O . ALA A 1 101 ? 19.796 -1.885 -25.613 1.00 86.56 101 ALA A O 1
ATOM 766 N N . GLY A 1 102 ? 19.811 -2.365 -27.810 1.00 92.31 102 GLY A N 1
ATOM 767 C CA . GLY A 1 102 ? 18.408 -2.772 -27.921 1.00 92.31 102 GLY A CA 1
ATOM 768 C C . GLY A 1 102 ? 18.233 -4.144 -28.571 1.00 92.31 102 GLY A C 1
ATOM 769 O O . GLY A 1 102 ? 19.207 -4.763 -29.002 1.00 92.31 102 GLY A O 1
ATOM 770 N N . ALA A 1 103 ? 16.988 -4.604 -28.657 1.00 94.38 103 ALA A N 1
ATOM 771 C CA . ALA A 1 103 ? 16.619 -5.888 -29.249 1.00 94.38 103 ALA A CA 1
ATOM 772 C C . ALA A 1 103 ? 15.387 -5.748 -30.149 1.00 94.38 103 ALA A C 1
ATOM 774 O O . ALA A 1 103 ? 14.474 -4.993 -29.824 1.00 94.38 103 ALA A O 1
ATOM 775 N N . HIS A 1 104 ? 15.335 -6.520 -31.231 1.00 97.38 104 HIS A N 1
ATOM 776 C CA . HIS A 1 104 ? 14.115 -6.728 -32.006 1.00 97.38 104 HIS A CA 1
ATOM 777 C C . HIS A 1 104 ? 13.570 -8.126 -31.745 1.00 97.38 104 HIS A C 1
ATOM 779 O O . HIS A 1 104 ? 14.339 -9.085 -31.698 1.00 97.38 104 HIS A O 1
ATOM 785 N N . ILE A 1 105 ? 12.250 -8.240 -31.640 1.00 97.38 105 ILE A N 1
ATOM 786 C CA . ILE A 1 105 ? 11.529 -9.514 -31.574 1.00 97.38 105 ILE A CA 1
ATOM 787 C C . ILE A 1 105 ? 10.573 -9.554 -32.759 1.00 97.38 105 ILE A C 1
ATOM 789 O O . ILE A 1 105 ? 9.799 -8.617 -32.955 1.00 97.38 105 ILE A O 1
ATOM 793 N N . ILE A 1 106 ? 10.621 -10.627 -33.544 1.00 97.50 106 ILE A N 1
ATOM 794 C CA . ILE A 1 106 ? 9.755 -10.829 -34.708 1.00 97.50 106 ILE A CA 1
ATOM 795 C C . ILE A 1 106 ? 8.927 -12.085 -34.468 1.00 97.50 106 ILE A C 1
ATOM 797 O O . ILE A 1 106 ? 9.467 -13.149 -34.166 1.00 97.50 106 ILE A O 1
ATOM 801 N N . LEU A 1 107 ? 7.611 -11.971 -34.615 1.00 97.38 107 LEU A N 1
ATOM 802 C CA . LEU A 1 107 ? 6.654 -13.063 -34.421 1.00 97.38 107 LEU A CA 1
ATOM 803 C C . LEU A 1 107 ? 5.530 -12.993 -35.456 1.00 97.38 107 LEU A C 1
ATOM 805 O O . LEU A 1 107 ? 5.377 -11.975 -36.132 1.00 97.38 107 LEU A O 1
ATOM 809 N N . LYS A 1 108 ? 4.734 -14.059 -35.583 1.00 97.19 108 LYS A N 1
ATOM 810 C CA . LYS A 1 108 ? 3.490 -14.031 -36.360 1.00 97.19 108 LYS A CA 1
ATOM 811 C C . LYS A 1 108 ? 2.311 -13.670 -35.462 1.00 97.19 108 LYS A C 1
ATOM 813 O O . LYS A 1 108 ? 2.151 -14.243 -34.384 1.00 97.19 108 LYS A O 1
ATOM 818 N N . GLY A 1 109 ? 1.504 -12.722 -35.920 1.00 92.69 109 GLY A N 1
ATOM 819 C CA . GLY A 1 109 ? 0.350 -12.190 -35.203 1.00 92.69 109 GLY A CA 1
ATOM 820 C C . GLY A 1 109 ? 0.023 -10.770 -35.659 1.00 92.69 109 GLY A C 1
ATOM 821 O O . GLY A 1 109 ? 0.846 -10.115 -36.294 1.00 92.69 109 GLY A O 1
ATOM 822 N N . ALA A 1 110 ? -1.175 -10.306 -35.326 1.00 92.75 110 ALA A N 1
ATOM 823 C CA . ALA A 1 110 ? -1.653 -8.947 -35.542 1.00 92.75 110 ALA A CA 1
ATOM 824 C C . ALA A 1 110 ? -1.615 -8.152 -34.231 1.00 92.75 110 ALA A C 1
ATOM 826 O O . ALA A 1 110 ? -2.000 -8.665 -33.170 1.00 92.75 110 ALA A O 1
ATOM 827 N N . LEU A 1 111 ? -1.190 -6.888 -34.315 1.00 89.88 111 LEU A N 1
ATOM 828 C CA . LEU A 1 111 ? -1.151 -5.967 -33.183 1.00 89.88 111 LEU A CA 1
ATOM 829 C C . LEU A 1 111 ? -2.586 -5.672 -32.713 1.00 89.88 111 LEU A C 1
ATOM 831 O O . LEU A 1 111 ? -3.400 -5.176 -33.498 1.00 89.88 111 LEU A O 1
ATOM 835 N N . PRO A 1 112 ? -2.931 -5.934 -31.436 1.00 87.38 112 PRO A N 1
ATOM 836 C CA . PRO A 1 112 ? -4.237 -5.545 -30.921 1.00 87.38 112 PRO A CA 1
ATOM 837 C C . PRO A 1 112 ? -4.458 -4.023 -31.001 1.00 87.38 112 PRO A C 1
ATOM 839 O O . PRO A 1 112 ? -3.504 -3.249 -30.910 1.00 87.38 112 PRO A O 1
ATOM 842 N N . PRO A 1 113 ? -5.712 -3.557 -31.135 1.00 75.88 113 PRO A N 1
ATOM 843 C CA . PRO A 1 113 ? -6.001 -2.131 -31.197 1.00 75.88 113 PRO A CA 1
ATOM 844 C C . PRO A 1 113 ? -5.637 -1.450 -29.873 1.00 75.88 113 PRO A C 1
ATOM 846 O O . PRO A 1 113 ? -5.985 -1.931 -28.793 1.00 75.88 113 PRO A O 1
ATOM 849 N N . GLY A 1 114 ? -4.985 -0.291 -29.946 1.00 77.88 114 GLY A N 1
ATOM 850 C CA . GLY A 1 114 ? -4.623 0.469 -28.755 1.00 77.88 114 GLY A CA 1
ATOM 851 C C . GLY A 1 114 ? -3.320 1.236 -28.906 1.00 77.88 114 GLY A C 1
ATOM 852 O O . GLY A 1 114 ? -2.933 1.648 -30.000 1.00 77.88 114 GLY A O 1
ATOM 853 N N . ARG A 1 115 ? -2.661 1.475 -27.769 1.00 76.06 115 ARG A N 1
ATOM 854 C CA . ARG A 1 115 ? -1.324 2.070 -27.756 1.00 76.06 115 ARG A CA 1
ATOM 855 C C . ARG A 1 115 ? -0.322 1.026 -28.216 1.00 76.06 115 ARG A C 1
ATOM 857 O O . ARG A 1 115 ? -0.401 -0.122 -27.816 1.00 76.06 115 ARG A O 1
ATOM 864 N N . ASN A 1 116 ? 0.670 1.470 -28.967 1.00 83.06 116 ASN A N 1
ATOM 865 C CA . ASN A 1 116 ? 1.713 0.605 -29.499 1.00 83.06 116 ASN A CA 1
ATOM 866 C C . ASN A 1 116 ? 3.120 1.050 -29.073 1.00 83.06 116 ASN A C 1
ATOM 868 O O . ASN A 1 116 ? 4.110 0.569 -29.610 1.00 83.06 116 ASN A O 1
ATOM 872 N N . ARG A 1 117 ? 3.216 1.993 -28.126 1.00 86.38 117 ARG A N 1
ATOM 873 C CA . ARG A 1 117 ? 4.479 2.481 -27.570 1.00 86.38 117 ARG A CA 1
ATOM 874 C C . ARG A 1 117 ? 4.358 2.849 -26.100 1.00 86.38 117 ARG A C 1
ATOM 876 O O . ARG A 1 117 ? 3.382 3.488 -25.699 1.00 86.38 117 ARG A O 1
ATOM 883 N N . ARG A 1 118 ? 5.373 2.496 -25.310 1.00 72.75 118 ARG A N 1
ATOM 884 C CA . ARG A 1 118 ? 5.503 2.873 -23.896 1.00 72.75 118 ARG A CA 1
ATOM 885 C C . ARG A 1 118 ? 6.976 2.960 -23.504 1.00 72.75 118 ARG A C 1
ATOM 887 O O . ARG A 1 118 ? 7.788 2.168 -23.961 1.00 72.75 118 ARG A O 1
ATOM 894 N N . THR A 1 119 ? 7.307 3.894 -22.620 1.00 73.62 119 THR A N 1
ATOM 895 C CA . THR A 1 119 ? 8.609 3.932 -21.943 1.00 73.62 119 THR A CA 1
ATOM 896 C C . THR A 1 119 ? 8.404 3.529 -20.491 1.00 73.62 119 THR A C 1
ATOM 898 O O . THR A 1 119 ? 7.513 4.050 -19.815 1.00 73.62 119 THR A O 1
ATOM 901 N N . PHE A 1 120 ? 9.185 2.562 -20.027 1.00 52.75 120 PHE A N 1
ATOM 902 C CA . PHE A 1 120 ? 9.174 2.090 -18.652 1.00 52.75 120 PHE A CA 1
ATOM 903 C C . PHE A 1 120 ? 10.035 2.997 -17.762 1.00 52.75 120 PHE A C 1
ATOM 905 O O . PHE A 1 120 ? 11.029 3.549 -18.239 1.00 52.75 120 PHE A O 1
ATOM 912 N N . PRO A 1 121 ? 9.721 3.114 -16.457 1.00 51.62 121 PRO A N 1
ATOM 913 C CA . PRO A 1 121 ? 10.517 3.912 -15.518 1.00 51.62 121 PRO A CA 1
ATOM 914 C C . PRO A 1 121 ? 12.000 3.520 -15.461 1.00 51.62 121 PRO A C 1
ATOM 916 O O . PRO A 1 121 ? 12.855 4.370 -15.252 1.00 51.62 121 PRO A O 1
ATOM 919 N N . CYS A 1 122 ? 12.323 2.250 -15.727 1.00 51.81 122 CYS A N 1
ATOM 920 C CA . CYS A 1 122 ? 13.697 1.750 -15.782 1.00 51.81 122 CYS A CA 1
ATOM 921 C C . CYS A 1 122 ? 14.503 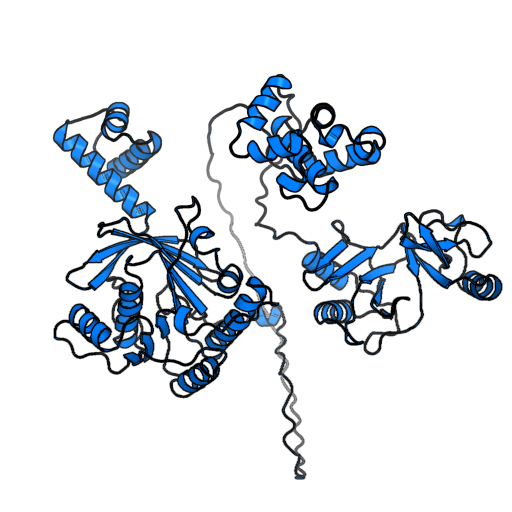2.244 -17.002 1.00 51.81 122 CYS A C 1
ATOM 923 O O . CYS A 1 122 ? 15.686 1.925 -17.111 1.00 51.81 122 CYS A O 1
ATOM 925 N N . GLY A 1 123 ? 13.887 2.983 -17.930 1.00 65.94 123 GLY A N 1
ATOM 926 C CA . GLY A 1 123 ? 14.520 3.509 -19.143 1.00 65.94 123 GLY A CA 1
ATOM 927 C C . GLY A 1 123 ? 14.405 2.610 -20.379 1.00 65.94 123 GLY A C 1
ATOM 928 O O . GLY A 1 123 ? 14.798 3.042 -21.457 1.00 65.94 123 GLY A O 1
ATOM 929 N N . LEU A 1 124 ? 13.844 1.400 -20.252 1.00 69.56 124 LEU A N 1
ATOM 930 C CA . LEU A 1 124 ? 13.465 0.565 -21.399 1.00 69.56 124 LEU A CA 1
ATOM 931 C C . LEU A 1 124 ? 12.315 1.242 -22.158 1.00 69.56 124 LEU A C 1
ATOM 933 O O . LEU A 1 124 ? 11.323 1.627 -21.536 1.00 69.56 124 LEU A O 1
ATOM 937 N N . ALA A 1 125 ? 12.391 1.346 -23.481 1.00 81.88 125 ALA A N 1
ATOM 938 C CA . ALA A 1 125 ? 11.248 1.736 -24.303 1.00 81.88 125 ALA A CA 1
ATOM 939 C C . ALA A 1 125 ? 10.831 0.582 -25.218 1.00 81.88 125 ALA A C 1
ATOM 941 O O . ALA A 1 125 ? 11.676 -0.116 -25.763 1.00 81.88 125 ALA A O 1
ATOM 942 N N . ILE A 1 126 ? 9.521 0.369 -25.341 1.00 88.31 126 ILE A N 1
ATOM 943 C CA . ILE A 1 126 ? 8.925 -0.642 -26.212 1.00 88.31 126 ILE A CA 1
ATOM 944 C C . ILE A 1 126 ? 8.095 0.040 -27.297 1.00 88.31 126 ILE A C 1
ATOM 946 O O . ILE A 1 126 ? 7.252 0.888 -26.984 1.00 88.31 126 ILE A O 1
ATOM 950 N N . GLU A 1 127 ? 8.294 -0.361 -28.551 1.00 92.81 127 GLU A N 1
ATOM 951 C CA . GLU A 1 127 ? 7.412 -0.040 -29.677 1.00 92.81 127 GLU A CA 1
ATOM 952 C C . GLU A 1 127 ? 6.964 -1.323 -30.394 1.00 92.81 127 GLU A C 1
ATOM 954 O O . GLU A 1 127 ? 7.749 -2.249 -30.551 1.00 92.81 127 GLU A O 1
ATOM 959 N N . VAL A 1 128 ? 5.708 -1.391 -30.841 1.00 91.06 128 VAL A N 1
ATOM 960 C CA . VAL A 1 128 ? 5.144 -2.556 -31.543 1.00 91.06 128 VAL A CA 1
ATOM 961 C C . VAL A 1 128 ? 4.505 -2.116 -32.858 1.00 91.06 128 VAL A C 1
ATOM 963 O O . VAL A 1 128 ? 3.730 -1.155 -32.885 1.00 91.06 128 VAL A O 1
ATOM 966 N N . TYR A 1 129 ? 4.811 -2.814 -33.951 1.00 90.50 129 TYR A N 1
ATOM 967 C CA . TYR A 1 129 ? 4.248 -2.537 -35.273 1.00 90.50 129 TYR A CA 1
ATOM 968 C C . TYR A 1 129 ? 4.017 -3.824 -36.063 1.00 90.50 129 TYR A C 1
ATOM 970 O O . TYR A 1 129 ? 4.905 -4.664 -36.168 1.00 90.50 129 TYR A O 1
ATOM 978 N N . ASP A 1 130 ? 2.846 -3.924 -36.680 1.00 86.75 130 ASP A N 1
ATOM 979 C CA . ASP A 1 130 ? 2.477 -4.969 -37.641 1.00 86.75 130 ASP A CA 1
ATOM 980 C C . ASP A 1 130 ? 2.379 -4.434 -39.083 1.00 86.75 130 ASP A C 1
ATOM 982 O O . ASP A 1 130 ? 2.226 -5.189 -40.036 1.00 86.75 130 ASP A O 1
ATOM 986 N N . GLN A 1 131 ? 2.484 -3.114 -39.273 1.00 85.50 131 GLN A N 1
ATOM 987 C CA . GLN A 1 131 ? 2.416 -2.475 -40.586 1.00 85.50 131 GLN A CA 1
ATOM 988 C C . GLN A 1 131 ? 3.040 -1.073 -40.610 1.00 85.50 131 GLN A C 1
ATOM 990 O O . GLN A 1 131 ? 3.263 -0.445 -39.574 1.00 85.50 131 GLN A O 1
ATOM 995 N N . LEU A 1 132 ? 3.265 -0.540 -41.820 1.00 81.25 132 LEU A N 1
ATOM 996 C CA . LEU A 1 132 ? 3.640 0.859 -42.104 1.00 81.25 132 LEU A CA 1
ATOM 997 C C . LEU A 1 132 ? 4.965 1.327 -41.477 1.00 81.25 132 LEU A C 1
ATOM 999 O O . LEU A 1 132 ? 5.280 2.523 -41.482 1.00 81.25 132 LEU A O 1
ATOM 1003 N N . ARG A 1 133 ? 5.772 0.396 -40.969 1.00 87.00 133 ARG A N 1
ATOM 1004 C CA . ARG A 1 133 ? 7.077 0.650 -40.360 1.00 87.00 133 ARG A CA 1
ATOM 1005 C C . ARG A 1 133 ? 8.093 -0.331 -40.930 1.00 87.00 133 ARG A C 1
ATOM 1007 O O . ARG A 1 133 ? 7.751 -1.465 -41.248 1.00 87.00 133 ARG A O 1
ATOM 1014 N N . PHE A 1 134 ? 9.338 0.117 -41.083 1.00 91.69 134 PHE A N 1
ATOM 1015 C CA . PHE A 1 134 ? 10.452 -0.777 -41.397 1.00 91.69 134 PHE A CA 1
ATOM 1016 C C . PHE A 1 134 ? 11.311 -0.970 -40.154 1.00 91.69 134 PHE A C 1
ATOM 1018 O O . PHE A 1 134 ? 11.480 -0.020 -39.385 1.00 91.69 134 PHE A O 1
ATOM 1025 N N . PHE A 1 135 ? 11.846 -2.173 -39.972 1.00 93.31 135 PHE A N 1
ATOM 1026 C CA . PHE A 1 135 ? 12.866 -2.457 -38.965 1.00 93.31 135 PHE A CA 1
ATOM 1027 C C . PHE A 1 135 ? 14.158 -2.844 -39.670 1.00 93.31 135 PHE A C 1
ATOM 1029 O O . PHE A 1 135 ? 14.149 -3.438 -40.749 1.00 93.31 135 PHE A O 1
ATOM 1036 N N . THR A 1 136 ? 15.283 -2.488 -39.065 1.00 94.38 136 THR A N 1
ATOM 1037 C CA . THR A 1 136 ? 16.591 -2.963 -39.519 1.00 94.38 136 THR A CA 1
ATOM 1038 C C . THR A 1 136 ? 16.755 -4.421 -39.119 1.00 94.38 136 THR A C 1
ATOM 1040 O O . THR A 1 136 ? 16.432 -4.748 -37.982 1.00 94.38 136 THR A O 1
ATOM 1043 N N . VAL A 1 137 ? 17.294 -5.247 -40.011 1.00 94.81 137 VAL A N 1
ATOM 1044 C CA . VAL A 1 137 ? 17.557 -6.666 -39.745 1.00 94.81 137 VAL A CA 1
ATOM 1045 C C . VAL A 1 137 ? 19.062 -6.854 -39.617 1.00 94.81 137 VAL A C 1
ATOM 1047 O O . VAL A 1 137 ? 19.800 -6.521 -40.547 1.00 94.81 137 VAL A O 1
ATOM 1050 N N . THR A 1 138 ? 19.522 -7.335 -38.466 1.00 93.75 138 THR A N 1
ATOM 1051 C CA . THR A 1 138 ? 20.955 -7.534 -38.192 1.00 93.75 138 THR A CA 1
ATOM 1052 C C . THR A 1 138 ? 21.388 -8.979 -38.387 1.00 93.75 138 THR A C 1
ATOM 1054 O O . THR A 1 138 ? 22.549 -9.228 -38.703 1.00 93.75 138 THR A O 1
ATOM 1057 N N . GLY A 1 139 ? 20.484 -9.940 -38.186 1.00 91.94 139 GLY A N 1
ATOM 1058 C CA . GLY A 1 139 ? 20.823 -11.359 -38.146 1.00 91.94 139 GLY A CA 1
ATOM 1059 C C . GLY A 1 139 ? 21.649 -11.758 -36.916 1.00 91.94 139 GLY A C 1
ATOM 1060 O O . GLY A 1 139 ? 22.019 -12.926 -36.786 1.00 91.94 139 GLY A O 1
ATOM 1061 N N . HIS A 1 140 ? 21.942 -10.825 -36.002 1.00 93.94 140 HIS A N 1
ATOM 1062 C CA . HIS A 1 140 ? 22.679 -11.081 -34.766 1.00 93.94 140 HIS A CA 1
ATOM 1063 C C . HIS A 1 140 ? 21.734 -11.685 -33.730 1.00 93.94 140 HIS A C 1
ATOM 1065 O O . HIS A 1 140 ? 21.258 -11.000 -32.824 1.00 93.94 140 HIS A O 1
ATOM 1071 N N . HIS A 1 141 ? 21.434 -12.970 -33.914 1.00 96.31 141 HIS A N 1
ATOM 1072 C CA . HIS A 1 141 ? 20.528 -13.734 -33.061 1.00 96.31 141 HIS A CA 1
ATOM 1073 C C . HIS A 1 141 ? 20.892 -13.605 -31.576 1.00 96.31 141 HIS A C 1
ATOM 1075 O O . HIS A 1 141 ? 22.062 -13.713 -31.201 1.00 96.31 141 HIS A O 1
ATOM 1081 N N . LEU A 1 142 ? 19.877 -13.379 -30.738 1.00 91.94 142 LEU A N 1
ATOM 1082 C CA . LEU A 1 142 ? 20.031 -13.294 -29.290 1.00 91.94 142 LEU A CA 1
ATOM 1083 C C . LEU A 1 142 ? 20.065 -14.700 -28.667 1.00 91.94 142 LEU A C 1
ATOM 1085 O O . LEU A 1 142 ? 19.056 -15.415 -28.731 1.00 91.94 142 LEU A O 1
ATOM 1089 N N . PRO A 1 143 ? 21.178 -15.102 -28.016 1.00 89.00 143 PRO A N 1
ATOM 1090 C CA . PRO A 1 143 ? 21.286 -16.414 -27.386 1.00 89.00 143 PRO A CA 1
ATOM 1091 C C . PRO A 1 143 ? 20.165 -16.663 -26.371 1.00 89.00 143 PRO A C 1
ATOM 1093 O O . PRO A 1 143 ? 19.824 -15.784 -25.584 1.00 89.00 143 PRO A O 1
ATOM 1096 N N . GLY A 1 144 ? 19.609 -17.876 -26.376 1.00 84.38 144 GLY A N 1
ATOM 1097 C CA . GLY A 1 144 ? 18.502 -18.259 -25.491 1.00 84.38 144 GLY A CA 1
ATOM 1098 C C . GLY A 1 144 ? 17.104 -17.956 -26.040 1.00 84.38 144 GLY A C 1
ATOM 1099 O O . GLY A 1 144 ? 16.125 -18.380 -25.434 1.00 84.38 144 GLY A O 1
ATOM 1100 N N . THR A 1 145 ? 16.993 -17.299 -27.199 1.00 92.56 145 THR A N 1
ATOM 1101 C CA . THR A 1 145 ? 15.715 -17.121 -27.913 1.00 92.56 145 THR A CA 1
ATOM 1102 C C . THR A 1 145 ? 15.589 -18.100 -29.088 1.00 92.56 145 THR A C 1
ATOM 1104 O O . THR A 1 145 ? 16.612 -18.582 -29.587 1.00 92.56 145 THR A O 1
ATOM 1107 N N . PRO A 1 146 ? 14.371 -18.428 -29.559 1.00 95.56 146 PRO A N 1
ATOM 1108 C CA . PRO A 1 146 ? 14.190 -19.253 -30.754 1.00 95.56 146 PRO A CA 1
ATOM 1109 C C . PRO A 1 146 ? 14.912 -18.688 -31.982 1.00 95.56 146 PRO A C 1
ATOM 1111 O O . PRO A 1 146 ? 15.053 -17.478 -32.138 1.00 95.56 146 PRO A O 1
ATOM 1114 N N . THR A 1 147 ? 15.360 -19.563 -32.880 1.00 94.12 147 THR A N 1
ATOM 1115 C CA . THR A 1 147 ? 15.950 -19.170 -34.175 1.00 94.12 147 THR A CA 1
ATOM 1116 C C . THR A 1 147 ? 14.894 -19.013 -35.276 1.00 94.12 147 THR A C 1
ATOM 1118 O O . THR A 1 147 ? 15.214 -18.624 -36.398 1.00 94.12 147 THR A O 1
ATOM 1121 N N . THR A 1 148 ? 13.632 -19.297 -34.957 1.00 95.19 148 THR A N 1
ATOM 1122 C CA . THR A 1 148 ? 12.475 -19.303 -35.853 1.00 95.19 148 THR A CA 1
ATOM 1123 C C . THR A 1 148 ? 11.439 -18.257 -35.442 1.00 95.19 148 THR A C 1
ATOM 1125 O O . THR A 1 148 ? 11.308 -17.900 -34.272 1.00 95.19 148 THR A O 1
ATOM 1128 N N . VAL A 1 149 ? 10.709 -17.734 -36.432 1.00 96.69 149 VAL A N 1
ATOM 1129 C CA . VAL A 1 149 ? 9.596 -16.799 -36.217 1.00 96.69 149 VAL A CA 1
ATOM 1130 C C . VAL A 1 149 ? 8.335 -17.608 -35.899 1.00 96.69 149 VAL A C 1
ATOM 1132 O O . VAL A 1 149 ? 7.744 -18.224 -36.795 1.00 96.69 149 VAL A O 1
ATOM 1135 N N . GLU A 1 150 ? 7.943 -17.598 -34.628 1.00 95.81 150 GLU A N 1
ATOM 1136 C CA . GLU A 1 150 ? 6.842 -18.389 -34.070 1.00 95.81 150 GLU A CA 1
ATOM 1137 C C . GLU A 1 150 ? 5.485 -17.680 -34.195 1.00 95.81 150 GLU A C 1
ATOM 1139 O O . GLU A 1 150 ? 5.419 -16.453 -34.292 1.00 95.81 150 GLU A O 1
ATOM 1144 N N . ASP A 1 151 ? 4.392 -18.449 -34.189 1.00 96.44 151 ASP A N 1
ATOM 1145 C CA . ASP A 1 151 ? 3.029 -17.913 -34.046 1.00 96.44 151 ASP A CA 1
ATOM 1146 C C . ASP A 1 151 ? 2.736 -17.635 -32.572 1.00 96.44 151 ASP A C 1
ATOM 1148 O O . ASP A 1 151 ? 2.781 -18.545 -31.745 1.00 96.44 151 ASP A O 1
ATOM 1152 N N . ARG A 1 152 ? 2.518 -16.358 -32.246 1.00 95.88 152 ARG A N 1
ATOM 1153 C CA . ARG A 1 152 ? 2.454 -15.848 -30.869 1.00 95.88 152 ARG A CA 1
ATOM 1154 C C . ARG A 1 152 ? 1.317 -14.853 -30.683 1.00 95.88 152 ARG A C 1
ATOM 1156 O O . ARG A 1 152 ? 1.426 -13.903 -29.907 1.00 95.88 152 ARG A O 1
ATOM 1163 N N . GLN A 1 153 ? 0.218 -15.030 -31.419 1.00 93.50 153 GLN A N 1
ATOM 1164 C CA . GLN A 1 153 ? -0.929 -14.120 -31.352 1.00 93.50 153 GLN A CA 1
ATOM 1165 C C . GLN A 1 153 ? -1.486 -13.978 -29.925 1.00 93.50 153 GLN A C 1
ATOM 1167 O O . GLN A 1 153 ? -1.866 -12.873 -29.520 1.00 93.50 153 GLN A O 1
ATOM 1172 N N . ALA A 1 154 ? -1.552 -15.079 -29.170 1.00 78.38 154 ALA A N 1
ATOM 1173 C CA . ALA A 1 154 ? -2.082 -15.086 -27.809 1.00 78.38 154 ALA A CA 1
ATOM 1174 C C . ALA A 1 154 ? -1.142 -14.351 -26.842 1.00 78.38 154 ALA A C 1
ATOM 1176 O O . ALA A 1 154 ? -1.576 -13.473 -26.096 1.00 78.38 154 ALA A O 1
ATOM 1177 N N . GLU A 1 155 ? 0.153 -14.649 -26.904 1.00 87.62 155 GLU A N 1
ATOM 1178 C CA . GLU A 1 155 ? 1.193 -14.044 -26.077 1.00 87.62 155 GLU A CA 1
ATOM 1179 C C . GLU A 1 155 ? 1.342 -12.551 -26.377 1.00 87.62 155 GLU A C 1
ATOM 1181 O O . GLU A 1 155 ? 1.411 -11.746 -25.446 1.00 87.62 155 GLU A O 1
ATOM 1186 N N . LEU A 1 156 ? 1.283 -12.164 -27.657 1.00 88.38 156 LEU A N 1
ATOM 1187 C CA . LEU A 1 156 ? 1.243 -10.767 -28.087 1.00 88.38 156 LEU A CA 1
ATOM 1188 C C . LEU A 1 156 ? 0.025 -10.039 -27.501 1.00 88.38 156 LEU A C 1
ATOM 1190 O O . LEU A 1 156 ? 0.157 -8.913 -27.023 1.00 88.38 156 LEU A O 1
ATOM 1194 N N . ALA A 1 157 ? -1.157 -10.664 -27.502 1.00 80.38 157 ALA A N 1
ATOM 1195 C CA . ALA A 1 157 ? -2.369 -10.058 -26.952 1.00 80.38 157 ALA A CA 1
ATOM 1196 C C . ALA A 1 157 ? -2.305 -9.879 -25.426 1.00 80.38 157 ALA A C 1
ATOM 1198 O O . ALA A 1 157 ? -2.729 -8.841 -24.906 1.00 80.38 157 ALA A O 1
ATOM 1199 N N . ILE A 1 158 ? -1.747 -10.861 -24.711 1.00 66.50 158 ILE A N 1
ATOM 1200 C CA . ILE A 1 158 ? -1.522 -10.794 -23.261 1.00 66.50 158 ILE A CA 1
ATOM 1201 C C . ILE A 1 158 ? -0.517 -9.686 -22.940 1.00 66.50 158 ILE A C 1
ATOM 1203 O O . ILE A 1 158 ? -0.813 -8.816 -22.118 1.00 66.50 158 ILE A O 1
ATOM 1207 N N . LEU A 1 159 ? 0.623 -9.670 -23.635 1.00 77.44 159 LEU A N 1
ATOM 1208 C CA . LEU A 1 159 ? 1.658 -8.655 -23.466 1.00 77.44 159 LEU A CA 1
ATOM 1209 C C . LEU A 1 159 ? 1.097 -7.256 -23.739 1.00 77.44 159 LEU A C 1
ATOM 1211 O O . LEU A 1 159 ? 1.286 -6.334 -22.946 1.00 77.44 159 LEU A O 1
ATOM 1215 N N . HIS A 1 160 ? 0.349 -7.102 -24.834 1.00 85.56 160 HIS A N 1
ATOM 1216 C CA . HIS A 1 160 ? -0.277 -5.837 -25.186 1.00 85.56 160 HIS A CA 1
ATOM 1217 C C . HIS A 1 160 ? -1.243 -5.368 -24.089 1.00 85.56 160 HIS A C 1
ATOM 1219 O O . HIS A 1 160 ? -1.234 -4.196 -23.723 1.00 85.56 160 HIS A O 1
ATOM 1225 N N . ARG A 1 161 ? -2.046 -6.264 -23.501 1.00 73.88 161 ARG A N 1
ATOM 1226 C CA . ARG A 1 161 ? -2.937 -5.912 -22.384 1.00 73.88 161 ARG A CA 1
ATOM 1227 C C . ARG A 1 161 ? -2.158 -5.495 -21.133 1.00 73.88 161 ARG A C 1
ATOM 1229 O O . ARG A 1 161 ? -2.515 -4.498 -20.521 1.00 73.88 161 ARG A O 1
ATOM 1236 N N . GLN A 1 162 ? -1.094 -6.208 -20.775 1.00 67.88 162 GLN A N 1
ATOM 1237 C CA . GLN A 1 162 ? -0.275 -5.898 -19.595 1.00 67.88 162 GLN A CA 1
ATOM 1238 C C . GLN A 1 162 ? 0.476 -4.566 -19.737 1.00 67.88 162 GLN A C 1
ATOM 1240 O O . GLN A 1 162 ? 0.572 -3.789 -18.788 1.00 67.88 162 GLN A O 1
ATOM 1245 N N . ILE A 1 163 ? 1.003 -4.282 -20.931 1.00 68.88 163 ILE A N 1
ATOM 1246 C CA . ILE A 1 163 ? 1.822 -3.092 -21.187 1.00 68.88 163 ILE A CA 1
ATOM 1247 C C . ILE A 1 163 ? 0.964 -1.878 -21.561 1.00 68.88 163 ILE A C 1
ATOM 1249 O O . ILE A 1 163 ? 1.305 -0.755 -21.184 1.00 68.88 163 ILE A O 1
ATOM 1253 N N . PHE A 1 164 ? -0.133 -2.058 -22.293 1.00 77.44 164 PHE A N 1
ATOM 1254 C CA . PHE A 1 164 ? -0.910 -0.958 -22.876 1.00 77.44 164 PHE A CA 1
ATOM 1255 C C . PHE A 1 164 ? -2.363 -0.882 -22.397 1.00 77.44 164 PHE A C 1
ATOM 1257 O O . PHE A 1 164 ? -3.023 0.129 -22.659 1.00 77.44 164 PHE A O 1
ATOM 1264 N N . GLY A 1 165 ? -2.861 -1.901 -21.693 1.00 56.91 165 GLY A N 1
ATOM 1265 C CA . GLY A 1 165 ? -4.180 -1.878 -21.067 1.00 56.91 165 GLY A CA 1
ATOM 1266 C C . GLY A 1 165 ? -4.269 -0.810 -19.976 1.00 56.91 165 GLY A C 1
ATOM 1267 O O . GLY A 1 165 ? -3.297 -0.519 -19.279 1.00 56.91 165 GLY A O 1
ATOM 1268 N N . LYS A 1 166 ? -5.443 -0.189 -19.845 1.00 44.75 166 LYS A N 1
ATOM 1269 C CA . LYS A 1 166 ? -5.799 0.577 -18.644 1.00 44.75 166 LYS A CA 1
ATOM 1270 C C . LYS A 1 166 ? -6.354 -0.405 -17.608 1.00 44.75 166 LYS A C 1
ATOM 1272 O O . LYS A 1 166 ? -6.905 -1.428 -17.999 1.00 44.75 166 LYS A O 1
ATOM 1277 N N . GLU A 1 167 ? -6.235 -0.091 -16.318 1.00 33.16 167 GLU A N 1
ATOM 1278 C CA . GLU A 1 167 ? -7.043 -0.756 -15.289 1.00 33.16 167 GLU A CA 1
ATOM 1279 C C . GLU A 1 167 ? -8.524 -0.609 -15.662 1.00 33.16 167 GLU A C 1
ATOM 1281 O O . GLU A 1 167 ? -9.077 0.495 -15.653 1.00 33.16 167 GLU A O 1
ATOM 1286 N N . ASP A 1 168 ? -9.155 -1.715 -16.045 1.00 31.62 168 ASP A N 1
ATOM 1287 C CA . ASP A 1 168 ? -10.598 -1.778 -16.210 1.00 31.62 168 ASP A CA 1
ATOM 1288 C C . ASP A 1 168 ? -11.220 -1.785 -14.808 1.00 31.62 168 ASP A C 1
ATOM 1290 O O . ASP A 1 168 ? -11.260 -2.810 -14.130 1.00 31.62 168 ASP A O 1
ATOM 1294 N N . LYS A 1 169 ? -11.757 -0.640 -14.366 1.00 26.31 169 LYS A N 1
ATOM 1295 C CA . LYS A 1 169 ? -12.904 -0.696 -13.451 1.00 26.31 169 LYS A CA 1
ATOM 1296 C C . LYS A 1 169 ? -14.017 -1.461 -14.179 1.00 26.31 169 LYS A C 1
ATOM 1298 O O . LYS A 1 169 ? -14.204 -1.218 -15.376 1.00 26.31 169 LYS A O 1
ATOM 1303 N N . PRO A 1 170 ? -14.758 -2.360 -13.507 1.00 27.73 170 PRO A N 1
ATOM 1304 C CA . PRO A 1 170 ? -15.816 -3.124 -14.153 1.00 27.73 170 PRO A CA 1
ATOM 1305 C C . PRO A 1 170 ? -16.798 -2.164 -14.832 1.00 27.73 170 PRO A C 1
ATOM 1307 O O . PRO A 1 170 ? -17.413 -1.313 -14.188 1.00 27.73 170 PRO A O 1
ATOM 1310 N N . ARG A 1 171 ? -16.889 -2.271 -16.161 1.00 28.02 171 ARG A N 1
ATOM 1311 C CA . ARG A 1 171 ? -17.850 -1.538 -16.984 1.00 28.02 171 ARG A CA 1
ATOM 1312 C C . ARG A 1 171 ? -19.247 -2.039 -16.641 1.00 28.02 171 ARG A C 1
ATOM 1314 O O . ARG A 1 171 ? -19.559 -3.198 -16.895 1.00 28.02 171 ARG A O 1
ATOM 1321 N N . SER A 1 172 ? -20.095 -1.167 -16.108 1.00 28.19 172 SER A N 1
ATOM 1322 C CA . SER A 1 172 ? -21.535 -1.390 -16.141 1.00 28.19 172 SER A CA 1
ATOM 1323 C C . SER A 1 172 ? -22.026 -1.161 -17.573 1.00 28.19 172 SER A C 1
ATOM 1325 O O . SER A 1 172 ? -21.877 -0.075 -18.137 1.00 28.19 172 SER A O 1
ATOM 1327 N N . GLU A 1 173 ? -22.599 -2.193 -18.187 1.00 29.12 173 GLU A N 1
ATOM 1328 C CA . GLU A 1 173 ? -23.371 -2.054 -19.421 1.00 29.12 173 GLU A CA 1
ATOM 1329 C C . GLU A 1 173 ? -24.682 -1.318 -19.105 1.00 29.12 173 GLU A C 1
ATOM 1331 O O . GLU A 1 173 ? -25.707 -1.915 -18.790 1.00 29.12 173 GLU A O 1
ATOM 1336 N N . GLY A 1 174 ? -24.628 0.014 -19.127 1.00 28.78 174 GLY A N 1
ATOM 1337 C CA . GLY A 1 174 ? -25.804 0.880 -19.182 1.00 28.78 174 GLY A CA 1
ATOM 1338 C C . GLY A 1 174 ? -26.170 1.219 -20.634 1.00 28.78 174 GLY A C 1
ATOM 1339 O O . GLY A 1 174 ? -25.289 1.241 -21.500 1.00 28.78 174 GLY A O 1
ATOM 1340 N N . PRO A 1 175 ? -27.453 1.487 -20.937 1.00 28.44 175 PRO A N 1
ATOM 1341 C CA . PRO A 1 175 ? -27.910 1.724 -22.301 1.00 28.44 175 PRO A CA 1
ATOM 1342 C C . PRO A 1 175 ? -27.290 3.006 -22.871 1.00 28.44 175 PRO A C 1
ATOM 1344 O O . PRO A 1 175 ? -27.304 4.058 -22.234 1.00 28.44 175 PRO A O 1
ATOM 1347 N N . ARG A 1 176 ? -26.762 2.923 -24.098 1.00 29.39 176 ARG A N 1
ATOM 1348 C CA . ARG A 1 176 ? -26.259 4.087 -24.842 1.00 29.39 176 ARG A CA 1
ATOM 1349 C C . ARG A 1 176 ? -27.428 5.006 -25.225 1.00 29.39 176 ARG A C 1
ATOM 1351 O O . ARG A 1 176 ? -28.331 4.529 -25.916 1.00 29.39 176 ARG A O 1
ATOM 1358 N N . PRO A 1 177 ? -27.412 6.306 -24.882 1.00 28.80 177 PRO A N 1
ATOM 1359 C CA . PRO A 1 177 ? -28.298 7.267 -25.520 1.00 28.80 177 PRO A CA 1
ATOM 1360 C C . PRO A 1 177 ? -27.810 7.518 -26.953 1.00 28.80 177 PRO A C 1
ATOM 1362 O O . PRO A 1 177 ? -26.614 7.689 -27.196 1.00 28.80 177 PRO A O 1
ATOM 1365 N N . GLY A 1 178 ? -28.737 7.505 -27.911 1.00 30.28 178 GLY A N 1
ATOM 1366 C CA . GLY A 1 178 ? -28.481 7.946 -29.282 1.00 30.28 178 GLY A CA 1
ATOM 1367 C C . GLY A 1 178 ? -28.275 9.468 -29.376 1.00 30.28 178 GLY A C 1
ATOM 1368 O O . GLY A 1 178 ? -28.489 10.181 -28.395 1.00 30.28 178 GLY A O 1
ATOM 1369 N N . PRO A 1 179 ? -27.869 9.985 -30.548 1.00 39.88 179 PRO A N 1
ATOM 1370 C CA . PRO A 1 179 ? -27.536 11.393 -30.723 1.00 39.88 179 PRO A CA 1
ATOM 1371 C C . PRO A 1 179 ? -28.804 12.261 -30.691 1.00 39.88 179 PRO A C 1
ATOM 1373 O O . PRO A 1 179 ? -29.648 12.168 -31.577 1.00 39.88 179 PRO A O 1
ATOM 1376 N N . SER A 1 180 ? -28.942 13.096 -29.663 1.00 31.61 180 SER A N 1
ATOM 1377 C CA . SER A 1 180 ? -29.901 14.210 -29.556 1.00 31.61 180 SER A CA 1
ATOM 1378 C C . SER A 1 180 ? -29.509 14.992 -28.297 1.00 31.61 180 SER A C 1
ATOM 1380 O O . SER A 1 180 ? -29.287 14.369 -27.269 1.00 31.61 180 SER A O 1
ATOM 1382 N N . SER A 1 181 ? -29.361 16.309 -28.234 1.00 33.59 181 SER A N 1
ATOM 1383 C CA . SER A 1 181 ? -29.792 17.448 -29.045 1.00 33.59 181 SER A CA 1
ATOM 1384 C C . SER A 1 181 ? -28.776 18.578 -28.820 1.00 33.59 181 SER A C 1
ATOM 1386 O O . SER A 1 181 ? -28.200 18.674 -27.737 1.00 33.59 181 SER A O 1
ATOM 1388 N N . THR A 1 182 ? -28.562 19.435 -29.816 1.00 38.09 182 THR A N 1
ATOM 1389 C CA . THR A 1 182 ? -27.695 20.624 -29.744 1.00 38.09 182 THR A CA 1
ATOM 1390 C C . THR A 1 182 ? -27.929 21.436 -28.463 1.00 38.09 182 THR A C 1
ATOM 1392 O O . THR A 1 182 ? -29.036 21.898 -28.204 1.00 38.09 182 THR A O 1
ATOM 1395 N N . LEU A 1 183 ? -26.883 21.584 -27.642 1.00 45.72 183 LEU A N 1
ATOM 1396 C CA . LEU A 1 183 ? -26.902 22.390 -26.419 1.00 45.72 183 LEU A CA 1
ATOM 1397 C C . LEU A 1 183 ? -26.921 23.885 -26.773 1.00 45.72 183 LEU A C 1
ATOM 1399 O O . LEU A 1 183 ? -25.885 24.442 -27.134 1.00 45.72 183 LEU A O 1
ATOM 1403 N N . ASP A 1 184 ? -28.066 24.546 -26.611 1.00 50.66 184 ASP A N 1
ATOM 1404 C CA . ASP A 1 184 ? -28.244 26.000 -26.786 1.00 50.66 184 ASP A CA 1
ATOM 1405 C C . ASP A 1 184 ? -27.648 26.826 -25.618 1.00 50.66 184 ASP A C 1
ATOM 1407 O O . ASP A 1 184 ? -28.308 27.673 -25.021 1.00 50.66 184 ASP A O 1
ATOM 1411 N N . LEU A 1 185 ? -26.394 26.572 -25.237 1.00 58.12 185 LEU A N 1
ATOM 1412 C CA . LEU A 1 185 ? -25.595 27.534 -24.461 1.00 58.12 185 LEU A CA 1
ATOM 1413 C C . LEU A 1 185 ? -24.810 28.402 -25.446 1.00 58.12 185 LEU A C 1
ATOM 1415 O O . LEU A 1 185 ? -24.366 27.881 -26.464 1.00 58.12 185 LEU A O 1
ATOM 1419 N N . ASP A 1 186 ? -24.597 29.686 -25.170 1.00 76.31 186 ASP A N 1
ATOM 1420 C CA . ASP A 1 186 ? -23.664 30.493 -25.967 1.00 76.31 186 ASP A CA 1
ATOM 1421 C C . ASP A 1 186 ? -22.209 30.043 -25.709 1.00 76.31 186 ASP A C 1
ATOM 1423 O O . ASP A 1 186 ? -21.862 29.637 -24.597 1.00 76.31 186 ASP A O 1
ATOM 1427 N N . ASP A 1 187 ? -21.347 30.099 -26.730 1.00 77.31 187 ASP A N 1
ATOM 1428 C CA . ASP A 1 187 ? -19.941 29.665 -26.654 1.00 77.31 187 ASP A CA 1
ATOM 1429 C C . ASP A 1 187 ? -19.177 30.425 -25.553 1.00 77.31 187 ASP A C 1
ATOM 1431 O O . ASP A 1 187 ? -18.365 29.832 -24.838 1.00 77.31 187 ASP A O 1
ATOM 1435 N N . ALA A 1 188 ? -19.479 31.714 -25.364 1.00 74.56 188 ALA A N 1
ATOM 1436 C CA . ALA A 1 188 ? -18.883 32.535 -24.312 1.00 74.56 188 ALA A CA 1
ATOM 1437 C C . ALA A 1 188 ? -19.319 32.096 -22.903 1.00 74.56 188 ALA A C 1
ATOM 1439 O O . ALA A 1 188 ? -18.498 32.042 -21.985 1.00 74.56 188 ALA A O 1
ATOM 1440 N N . GLU A 1 189 ? -20.593 31.736 -22.730 1.00 73.00 189 GLU A N 1
ATOM 1441 C CA . GLU A 1 189 ? -21.118 31.261 -21.448 1.00 73.00 189 GLU A CA 1
ATOM 1442 C C . GLU A 1 189 ? -20.593 29.857 -21.107 1.00 73.00 189 GLU A C 1
ATOM 1444 O O . GLU A 1 189 ? -20.286 29.565 -19.950 1.00 73.00 189 GLU A O 1
ATOM 1449 N N . LEU A 1 190 ? -20.414 28.999 -22.115 1.00 81.38 190 LEU A N 1
ATOM 1450 C CA . LEU A 1 190 ? -19.792 27.684 -21.966 1.00 81.38 190 LEU A CA 1
ATOM 1451 C C . LEU A 1 190 ? -18.342 27.806 -21.481 1.00 81.38 190 LEU A C 1
ATOM 1453 O O . LEU A 1 190 ? -17.959 27.131 -20.523 1.00 81.38 190 LEU A O 1
ATOM 1457 N N . ILE A 1 191 ? -17.550 28.690 -22.097 1.00 79.56 191 ILE A N 1
ATOM 1458 C CA . ILE A 1 191 ? -16.163 28.951 -21.686 1.00 79.56 191 ILE A CA 1
ATOM 1459 C C . ILE A 1 191 ? -16.119 29.486 -20.244 1.00 79.56 191 ILE A C 1
ATOM 1461 O O . ILE A 1 191 ? -15.331 28.994 -19.435 1.00 79.56 191 ILE A O 1
ATOM 1465 N N . ASP A 1 192 ? -16.985 30.441 -19.887 1.00 77.81 192 ASP A N 1
ATOM 1466 C CA . ASP A 1 192 ? -17.050 30.998 -18.527 1.00 77.81 192 ASP A CA 1
ATOM 1467 C C . ASP A 1 192 ? -17.403 29.930 -17.475 1.00 77.81 192 ASP A C 1
ATOM 1469 O O . ASP A 1 192 ? -16.752 29.833 -16.429 1.00 77.81 192 ASP A O 1
ATOM 1473 N N . ARG A 1 193 ? -18.370 29.053 -17.770 1.00 68.38 193 ARG A N 1
ATOM 1474 C CA . ARG A 1 193 ? -18.716 27.920 -16.896 1.00 68.38 193 ARG A CA 1
ATOM 1475 C C . ARG A 1 193 ? -17.586 26.896 -16.798 1.00 68.38 193 ARG A C 1
ATOM 1477 O O . ARG A 1 193 ? -17.320 26.404 -15.701 1.00 68.38 193 ARG A O 1
ATOM 1484 N N . ALA A 1 194 ? -16.879 26.620 -17.894 1.00 72.56 194 ALA A N 1
ATOM 1485 C CA . ALA A 1 194 ? -15.717 25.733 -17.896 1.00 72.56 194 ALA A CA 1
ATOM 1486 C C . ALA A 1 194 ? -14.557 26.293 -17.049 1.00 72.56 194 ALA A C 1
ATOM 1488 O O . ALA A 1 194 ? -13.908 25.531 -16.331 1.00 72.56 194 ALA A O 1
ATOM 1489 N N . HIS A 1 195 ? -14.343 27.615 -17.046 1.00 69.44 195 HIS A N 1
ATOM 1490 C CA . HIS A 1 195 ? -13.377 28.278 -16.158 1.00 69.44 195 HIS A CA 1
ATOM 1491 C C . HIS A 1 195 ? -13.777 28.224 -14.676 1.00 69.44 195 HIS A C 1
ATOM 1493 O O . HIS A 1 195 ? -12.904 28.107 -13.817 1.00 69.44 195 HIS A O 1
ATOM 1499 N N . LYS A 1 196 ? -15.077 28.300 -14.364 1.00 62.59 196 LYS A N 1
ATOM 1500 C CA . LYS A 1 196 ? -15.607 28.342 -12.985 1.00 62.59 196 LYS A CA 1
ATOM 1501 C C . LYS A 1 196 ? -15.915 26.971 -12.373 1.00 62.59 196 LYS A C 1
ATOM 1503 O O . LYS A 1 196 ? -16.279 26.900 -11.201 1.00 62.59 196 LYS A O 1
ATOM 1508 N N . ALA A 1 197 ? -15.799 25.889 -13.139 1.00 65.31 197 ALA A N 1
ATOM 1509 C CA . ALA A 1 197 ? -16.043 24.535 -12.654 1.00 65.31 197 ALA A CA 1
ATOM 1510 C C . ALA A 1 197 ? -15.023 24.095 -11.586 1.00 65.31 197 ALA A C 1
ATOM 1512 O O . ALA A 1 197 ? -13.936 24.658 -11.476 1.00 65.31 197 ALA A O 1
ATOM 1513 N N . VAL A 1 198 ? -15.337 23.024 -10.846 1.00 42.19 198 VAL A N 1
ATOM 1514 C CA . VAL A 1 198 ? -14.468 22.438 -9.797 1.00 42.19 198 VAL A CA 1
ATOM 1515 C C . VAL A 1 198 ? -13.055 22.116 -10.322 1.00 42.19 198 VAL A C 1
ATOM 1517 O O . VAL A 1 198 ? -12.070 22.302 -9.617 1.00 42.19 198 VAL A O 1
ATOM 1520 N N . ASN A 1 199 ? -12.941 21.742 -11.603 1.00 52.19 199 ASN A N 1
ATOM 1521 C CA . ASN A 1 199 ? -11.668 21.493 -12.298 1.00 52.19 199 ASN A CA 1
ATOM 1522 C C . ASN A 1 199 ? -11.248 22.636 -13.249 1.00 52.19 199 ASN A C 1
ATOM 1524 O O . ASN A 1 199 ? -10.404 22.453 -14.130 1.00 52.19 199 ASN A O 1
ATOM 1528 N N . GLY A 1 200 ? -11.839 23.822 -13.099 1.00 56.97 200 GLY A N 1
ATOM 1529 C CA . GLY A 1 200 ? -11.701 24.952 -14.018 1.00 56.97 200 GLY A CA 1
ATOM 1530 C C . GLY A 1 200 ? -10.302 25.563 -14.062 1.00 56.97 200 GLY A C 1
ATOM 1531 O O . GLY A 1 200 ? -9.916 26.139 -15.079 1.00 56.97 200 GLY A O 1
ATOM 1532 N N . TYR A 1 201 ? -9.477 25.360 -13.028 1.00 66.00 201 TYR A N 1
ATOM 1533 C CA . TYR A 1 201 ? -8.066 25.769 -13.045 1.00 66.00 201 TYR A CA 1
ATOM 1534 C C . TYR A 1 201 ? -7.280 25.053 -14.158 1.00 66.00 201 TYR A C 1
ATOM 1536 O O . TYR A 1 201 ? -6.511 25.685 -14.882 1.00 66.00 201 TYR A O 1
ATOM 1544 N N . LYS A 1 202 ? -7.535 23.753 -14.355 1.00 71.00 202 LYS A N 1
ATOM 1545 C CA . LYS A 1 202 ? -6.870 22.925 -15.367 1.00 71.00 202 LYS A CA 1
ATOM 1546 C C . LYS A 1 202 ? -7.321 23.308 -16.773 1.00 71.00 202 LYS A C 1
ATOM 1548 O O . LYS A 1 202 ? -6.496 23.413 -17.679 1.00 71.00 202 LYS A O 1
ATOM 1553 N N . PHE A 1 203 ? -8.618 23.582 -16.937 1.00 81.19 203 PHE A N 1
ATOM 1554 C CA . PHE A 1 203 ? -9.151 24.163 -18.167 1.00 81.19 203 PHE A CA 1
ATOM 1555 C C . PHE A 1 203 ? -8.506 25.522 -18.456 1.00 81.19 203 PHE A C 1
ATOM 1557 O O . PHE A 1 203 ? -8.037 25.735 -19.564 1.00 81.19 203 PHE A O 1
ATOM 1564 N N . SER A 1 204 ? -8.381 26.397 -17.455 1.00 79.69 204 SER A N 1
ATOM 1565 C CA . SER A 1 204 ? -7.791 27.734 -17.606 1.00 79.69 204 SER A CA 1
ATOM 1566 C C . SER A 1 204 ? -6.336 27.696 -18.077 1.00 79.69 204 SER A C 1
ATOM 1568 O O . SER A 1 204 ? -5.958 28.451 -18.971 1.00 79.69 204 SER A O 1
ATOM 1570 N N . GLN A 1 205 ? -5.526 26.793 -17.518 1.00 76.19 205 GLN A N 1
ATOM 1571 C CA . GLN A 1 205 ? -4.128 26.612 -17.918 1.00 76.19 205 GLN A CA 1
ATOM 1572 C C . GLN A 1 205 ? -4.005 26.074 -19.350 1.00 76.19 205 GLN A C 1
ATOM 1574 O O . GLN A 1 205 ? -3.249 26.618 -20.155 1.00 76.19 205 GLN A O 1
ATOM 1579 N N . LEU A 1 206 ? -4.789 25.049 -19.701 1.00 84.12 206 LEU A N 1
ATOM 1580 C CA . LEU A 1 206 ? -4.807 24.492 -21.057 1.00 84.12 206 LEU A CA 1
ATOM 1581 C C . LEU A 1 206 ? -5.351 25.494 -22.083 1.00 84.12 206 LEU A C 1
ATOM 1583 O O . LEU A 1 206 ? -4.787 25.628 -23.167 1.00 84.12 206 LEU A O 1
ATOM 1587 N N . TRP A 1 207 ? -6.394 26.243 -21.727 1.00 90.25 207 TRP A N 1
ATOM 1588 C CA . TRP A 1 207 ? -6.985 27.285 -22.563 1.00 90.25 207 TRP A CA 1
ATOM 1589 C C . TRP A 1 207 ? -5.989 28.413 -22.855 1.00 90.25 207 TRP A C 1
ATOM 1591 O O . TRP A 1 207 ? -5.910 28.886 -23.987 1.00 90.25 207 TRP A O 1
ATOM 1601 N N . ALA A 1 208 ? -5.154 28.780 -21.878 1.00 87.44 208 ALA A N 1
ATOM 1602 C CA . ALA A 1 208 ? -4.067 29.743 -22.051 1.00 87.44 208 ALA A CA 1
ATOM 1603 C C . ALA A 1 208 ? -2.854 29.187 -22.829 1.00 87.44 208 ALA A C 1
ATOM 1605 O O . ALA A 1 208 ? -1.968 29.948 -23.214 1.00 87.44 208 ALA A O 1
ATOM 1606 N N . GLY A 1 209 ? -2.798 27.874 -23.086 1.00 85.06 209 GLY A N 1
ATOM 1607 C CA . GLY A 1 209 ? -1.664 27.223 -23.746 1.00 85.06 209 GLY A CA 1
ATOM 1608 C C . GLY A 1 209 ? -0.546 26.754 -22.806 1.00 85.06 209 GLY A C 1
ATOM 1609 O O . GLY A 1 209 ? 0.478 26.264 -23.288 1.00 85.06 209 GLY A O 1
ATOM 1610 N N . ASP A 1 210 ? -0.726 26.856 -21.485 1.00 85.50 210 ASP A N 1
ATOM 1611 C CA . ASP A 1 210 ? 0.243 26.410 -20.476 1.00 85.50 210 ASP A CA 1
ATOM 1612 C C . ASP A 1 210 ? 0.100 24.909 -20.172 1.00 85.50 210 ASP A C 1
ATOM 1614 O O . ASP A 1 210 ? -0.354 24.471 -19.114 1.00 85.50 210 ASP A O 1
ATOM 1618 N N . TRP A 1 211 ? 0.507 24.088 -21.137 1.00 84.25 211 TRP A N 1
ATOM 1619 C CA . TRP A 1 211 ? 0.455 22.630 -21.020 1.00 84.25 211 TRP A CA 1
ATOM 1620 C C . TRP A 1 211 ? 1.414 22.060 -19.959 1.00 84.25 211 TRP A C 1
ATOM 1622 O O . TRP A 1 211 ? 1.136 20.997 -19.405 1.00 84.25 211 TRP A O 1
ATOM 1632 N N . ARG A 1 212 ? 2.524 22.755 -19.655 1.00 78.75 212 ARG A N 1
ATOM 1633 C CA . ARG A 1 212 ? 3.489 22.331 -18.623 1.00 78.75 212 ARG A CA 1
ATOM 1634 C C . ARG A 1 212 ? 2.973 22.636 -17.223 1.00 78.75 212 ARG A C 1
ATOM 1636 O O . ARG A 1 212 ? 3.051 21.765 -16.363 1.00 78.75 212 ARG A O 1
ATOM 1643 N N . GLY A 1 213 ? 2.414 23.828 -17.005 1.00 60.00 213 GLY A N 1
ATOM 1644 C CA . GLY A 1 213 ? 1.757 24.183 -15.747 1.00 60.00 213 GLY A CA 1
ATOM 1645 C C . GLY A 1 213 ? 0.510 23.343 -15.469 1.00 60.00 213 GLY A C 1
ATOM 1646 O O . GLY A 1 213 ? 0.209 23.076 -14.309 1.00 60.00 213 GLY A O 1
ATOM 1647 N N . A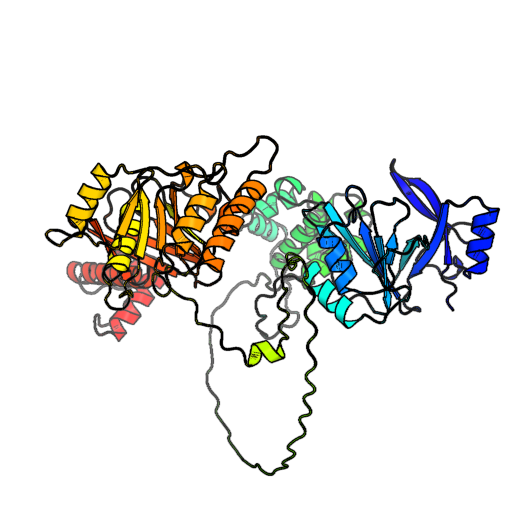LA A 1 214 ? -0.150 22.843 -16.521 1.00 66.56 214 ALA A N 1
ATOM 1648 C CA . ALA A 1 214 ? -1.240 21.868 -16.432 1.00 66.56 214 ALA A CA 1
ATOM 1649 C C . ALA A 1 214 ? -0.777 20.408 -16.208 1.00 66.56 214 ALA A C 1
ATOM 1651 O O . ALA A 1 214 ? -1.618 19.507 -16.143 1.00 66.56 214 ALA A O 1
ATOM 1652 N N . GLY A 1 215 ? 0.536 20.158 -16.103 1.00 63.06 215 GLY A N 1
ATOM 1653 C CA . GLY A 1 215 ? 1.107 18.858 -15.734 1.00 63.06 215 GLY A CA 1
ATOM 1654 C C . GLY A 1 215 ? 1.217 17.830 -16.865 1.00 63.06 215 GLY A C 1
ATOM 1655 O O . GLY A 1 215 ? 1.372 16.645 -16.578 1.00 63.06 215 GLY A O 1
ATOM 1656 N N . TYR A 1 216 ? 1.142 18.239 -18.137 1.00 70.31 216 TYR A N 1
ATOM 1657 C CA . TYR A 1 216 ? 1.248 17.302 -19.261 1.00 70.31 216 TYR A CA 1
ATOM 1658 C C . TYR A 1 216 ? 2.697 17.128 -19.740 1.00 70.31 216 TYR A C 1
ATOM 1660 O O . TYR A 1 216 ? 3.414 18.117 -19.908 1.00 70.31 216 TYR A O 1
ATOM 1668 N N . PRO A 1 217 ? 3.138 15.889 -20.028 1.00 54.44 217 PRO A N 1
ATOM 1669 C CA . PRO A 1 217 ? 4.499 15.614 -20.492 1.00 54.44 217 PRO A CA 1
ATOM 1670 C C . PRO A 1 217 ? 4.690 15.975 -21.972 1.00 54.44 217 PRO A C 1
ATOM 1672 O O . PRO A 1 217 ? 5.818 16.166 -22.428 1.00 54.44 217 PRO A O 1
ATOM 1675 N N . SER A 1 218 ? 3.599 16.110 -22.734 1.00 77.69 218 SER A N 1
ATOM 1676 C CA . SER A 1 218 ? 3.641 16.524 -24.132 1.00 77.69 218 SER A CA 1
ATOM 1677 C C . SER A 1 218 ? 2.462 17.418 -24.515 1.00 77.69 218 SER A C 1
ATOM 1679 O O . SER A 1 218 ? 1.354 17.307 -23.994 1.00 77.69 218 SER A O 1
ATOM 1681 N N . GLN A 1 219 ? 2.683 18.280 -25.509 1.00 80.00 219 GLN A N 1
ATOM 1682 C CA . GLN A 1 219 ? 1.627 19.140 -26.048 1.00 80.00 219 GLN A CA 1
ATOM 1683 C C . GLN A 1 219 ? 0.494 18.351 -26.710 1.00 80.00 219 GLN A C 1
ATOM 1685 O O . GLN A 1 219 ? -0.627 18.829 -26.746 1.00 80.00 219 GLN A O 1
ATOM 1690 N N . SER A 1 220 ? 0.768 17.155 -27.242 1.00 80.75 220 SER A N 1
ATOM 1691 C CA . SER A 1 220 ? -0.281 16.364 -27.910 1.00 80.75 220 SER A CA 1
ATOM 1692 C C . SER A 1 220 ? -1.229 15.720 -26.899 1.00 80.75 220 SER A C 1
ATOM 1694 O O . SER A 1 220 ? -2.409 15.560 -27.179 1.00 80.75 220 SER A O 1
ATOM 1696 N N . GLU A 1 221 ? -0.725 15.395 -25.708 1.00 69.50 221 GLU A N 1
ATOM 1697 C CA . GLU A 1 221 ? -1.560 14.952 -24.590 1.00 69.50 221 GLU A CA 1
ATOM 1698 C C . GLU A 1 221 ? -2.382 16.102 -24.007 1.00 69.50 221 GLU A C 1
ATOM 1700 O O . GLU A 1 221 ? -3.549 15.909 -23.682 1.00 69.50 221 GLU A O 1
ATOM 1705 N N . ALA A 1 222 ? -1.810 17.308 -23.952 1.00 79.69 222 ALA A N 1
ATOM 1706 C CA . ALA A 1 222 ? -2.536 18.511 -23.555 1.00 79.69 222 ALA A CA 1
ATOM 1707 C C . ALA A 1 222 ? -3.651 18.885 -24.550 1.00 79.69 222 ALA A C 1
ATOM 1709 O O . ALA A 1 222 ? -4.743 19.261 -24.128 1.00 79.69 222 ALA A O 1
ATOM 1710 N N . ASP A 1 223 ? -3.404 18.727 -25.857 1.00 87.88 223 ASP A N 1
ATOM 1711 C CA . ASP A 1 223 ? -4.412 18.933 -26.904 1.00 87.88 223 ASP A CA 1
ATOM 1712 C C . ASP A 1 223 ? -5.602 17.986 -26.727 1.00 87.88 223 ASP A C 1
ATOM 1714 O O . ASP A 1 223 ? -6.758 18.403 -26.767 1.00 87.88 223 ASP A O 1
ATOM 1718 N N . LEU A 1 224 ? -5.315 16.705 -26.489 1.00 84.56 224 LEU A N 1
ATOM 1719 C CA . LEU A 1 224 ? -6.344 15.697 -26.275 1.00 84.56 224 LEU A CA 1
ATOM 1720 C C . LEU A 1 224 ? -7.140 15.972 -24.997 1.00 84.56 224 LEU A C 1
ATOM 1722 O O . LEU A 1 224 ? -8.364 15.929 -25.025 1.00 84.56 224 LEU A O 1
ATOM 1726 N N . ALA A 1 225 ? -6.465 16.340 -23.909 1.00 78.44 225 ALA A N 1
ATOM 1727 C CA . ALA A 1 225 ? -7.124 16.673 -22.653 1.00 78.44 225 ALA A CA 1
ATOM 1728 C C . ALA A 1 225 ? -8.040 17.900 -22.754 1.00 78.44 225 ALA A C 1
ATOM 1730 O O . ALA A 1 225 ? -9.125 17.911 -22.176 1.00 78.44 225 ALA A O 1
ATOM 1731 N N . LEU A 1 226 ? -7.631 18.940 -23.486 1.00 86.00 226 LEU A N 1
ATOM 1732 C CA . LEU A 1 226 ? -8.496 20.097 -23.707 1.00 86.00 226 LEU A CA 1
ATOM 1733 C C . LEU A 1 226 ? -9.686 19.736 -24.614 1.00 86.00 226 LEU A C 1
ATOM 1735 O O . LEU A 1 226 ? -10.796 20.193 -24.349 1.00 86.00 226 LEU A O 1
ATOM 1739 N N . CYS A 1 227 ? -9.495 18.871 -25.619 1.00 87.69 227 CYS A N 1
ATOM 1740 C CA . CYS A 1 227 ? -10.598 18.334 -26.425 1.00 87.69 227 CYS A CA 1
ATOM 1741 C C . CYS A 1 227 ? -11.574 17.482 -25.594 1.00 87.69 227 CYS A C 1
ATOM 1743 O O . CYS A 1 227 ? -12.775 17.587 -25.809 1.00 87.69 227 CYS A O 1
ATOM 1745 N N . GLU A 1 228 ? -11.098 16.683 -24.631 1.00 82.25 228 GLU A N 1
ATOM 1746 C CA . GLU A 1 228 ? -11.943 15.896 -23.711 1.00 82.25 228 GLU A CA 1
ATOM 1747 C C . GLU A 1 228 ? -12.798 16.813 -22.818 1.00 82.25 228 GLU A C 1
ATOM 1749 O O . GLU A 1 228 ? -14.001 16.598 -22.668 1.00 82.25 228 GLU A O 1
ATOM 1754 N N . ILE A 1 229 ? -12.210 17.891 -22.284 1.00 79.81 229 ILE A N 1
ATOM 1755 C CA . ILE A 1 229 ? -12.958 18.878 -21.491 1.00 79.81 229 ILE A CA 1
ATOM 1756 C C . ILE A 1 229 ? -14.008 19.580 -22.365 1.00 79.81 229 ILE A C 1
ATOM 1758 O O . ILE A 1 229 ? -15.165 19.688 -21.966 1.00 79.81 229 ILE A O 1
ATOM 1762 N N . LEU A 1 230 ? -13.643 20.026 -23.570 1.00 84.25 230 LEU A N 1
ATOM 1763 C CA . LEU A 1 230 ? -14.585 20.672 -24.489 1.00 84.25 230 LEU A CA 1
ATOM 1764 C C . LEU A 1 230 ? -15.689 19.717 -24.958 1.00 84.25 230 LEU A C 1
ATOM 1766 O O . LEU A 1 230 ? -16.833 20.144 -25.083 1.00 84.25 230 LEU A O 1
ATOM 1770 N N . ALA A 1 231 ? -15.389 18.435 -25.166 1.00 82.81 231 ALA A N 1
ATOM 1771 C CA . ALA A 1 231 ? -16.378 17.428 -25.539 1.00 82.81 231 ALA A CA 1
ATOM 1772 C C . ALA A 1 231 ? -17.474 17.273 -24.479 1.00 82.81 231 ALA A C 1
ATOM 1774 O O . ALA A 1 231 ? -18.651 17.241 -24.833 1.00 82.81 231 ALA A O 1
ATOM 1775 N N . PHE A 1 232 ? -17.109 17.278 -23.192 1.00 78.56 232 PHE A N 1
ATOM 1776 C CA . PHE A 1 232 ? -18.075 17.269 -22.091 1.00 78.56 232 PHE A CA 1
ATOM 1777 C C . PHE A 1 232 ? -19.029 18.474 -22.151 1.00 78.56 232 PHE A C 1
ATOM 1779 O O . PHE A 1 232 ? -20.245 18.311 -22.057 1.00 78.56 232 PHE A O 1
ATOM 1786 N N . TRP A 1 233 ? -18.491 19.683 -22.343 1.00 73.81 233 TRP A N 1
ATOM 1787 C CA . TRP A 1 233 ? -19.270 20.928 -22.307 1.00 73.81 233 TRP A CA 1
ATOM 1788 C C . TRP A 1 233 ? -20.108 21.190 -23.562 1.00 73.81 233 TRP A C 1
ATOM 1790 O O . TRP A 1 233 ? -21.146 21.840 -23.484 1.00 73.81 233 TRP A O 1
ATOM 1800 N N . THR A 1 234 ? -19.663 20.698 -24.716 1.00 79.38 234 THR A N 1
ATOM 1801 C CA . THR A 1 234 ? -20.323 20.909 -26.017 1.00 79.38 234 THR A CA 1
ATOM 1802 C C . THR A 1 234 ? -21.344 19.831 -26.361 1.00 79.38 234 THR A C 1
ATOM 1804 O O . THR A 1 234 ? -21.960 19.900 -27.421 1.00 79.38 234 THR A O 1
ATOM 1807 N N . GLY A 1 235 ? -21.537 18.833 -25.492 1.00 69.19 235 GLY A N 1
ATOM 1808 C CA . GLY A 1 235 ? -22.436 17.714 -25.780 1.00 69.19 235 GLY A CA 1
ATOM 1809 C C . GLY A 1 235 ? -21.893 16.779 -26.857 1.00 69.19 235 GLY A C 1
ATOM 1810 O O . GLY A 1 235 ? -22.661 16.072 -27.500 1.00 69.19 235 GLY A O 1
ATOM 1811 N N . GLY A 1 236 ? -20.577 16.806 -27.076 1.00 75.44 236 GLY A N 1
ATOM 1812 C CA . GLY A 1 236 ? -19.907 15.979 -28.069 1.00 75.44 236 GLY A CA 1
ATOM 1813 C C . GLY A 1 236 ? -20.011 16.478 -29.512 1.00 75.44 236 GLY A C 1
ATOM 1814 O O . GLY A 1 236 ? -19.729 15.702 -30.420 1.00 75.44 236 GLY A O 1
ATOM 1815 N N . ASP A 1 237 ? -20.391 17.739 -29.742 1.00 81.44 237 ASP A N 1
ATOM 1816 C CA . ASP A 1 237 ? -20.411 18.340 -31.082 1.00 81.44 237 ASP A CA 1
ATOM 1817 C C . ASP A 1 237 ? -18.970 18.578 -31.598 1.00 81.44 237 ASP A C 1
ATOM 1819 O O . ASP A 1 237 ? -18.274 19.465 -31.088 1.00 81.44 237 ASP A O 1
ATOM 1823 N N . PRO A 1 238 ? -18.495 17.815 -32.606 1.00 82.62 238 PRO A N 1
ATOM 1824 C CA . PRO A 1 238 ? -17.117 17.892 -33.087 1.00 82.62 238 PRO A CA 1
ATOM 1825 C C . PRO A 1 238 ? -16.764 19.251 -33.701 1.00 82.62 238 PRO A C 1
ATOM 1827 O O . PRO A 1 238 ? -15.651 19.737 -33.485 1.00 82.62 238 PRO A O 1
ATOM 1830 N N . ASP A 1 239 ? -17.700 19.891 -34.405 1.00 85.81 239 ASP A N 1
ATOM 1831 C CA . ASP A 1 239 ? -17.464 21.174 -35.074 1.00 85.81 239 ASP A CA 1
ATOM 1832 C C . ASP A 1 239 ? -17.349 22.297 -34.039 1.00 85.81 239 ASP A C 1
ATOM 1834 O O . ASP A 1 239 ? -16.525 23.214 -34.147 1.00 85.81 239 ASP A O 1
ATOM 1838 N N . ARG A 1 240 ? -18.146 22.198 -32.974 1.00 86.19 240 ARG A N 1
ATOM 1839 C CA . ARG A 1 240 ? -18.087 23.120 -31.843 1.00 86.19 240 ARG A CA 1
ATOM 1840 C C . ARG A 1 240 ? -16.823 22.937 -31.005 1.00 86.19 240 ARG A C 1
ATOM 1842 O O . ARG A 1 240 ? -16.216 23.936 -30.616 1.00 86.19 240 ARG A O 1
ATOM 1849 N N . ILE A 1 241 ? -16.382 21.697 -30.779 1.00 89.56 241 ILE A N 1
ATOM 1850 C CA . ILE A 1 241 ? -15.094 21.405 -30.127 1.00 89.56 241 ILE A CA 1
ATOM 1851 C C . ILE A 1 241 ? -13.949 22.020 -30.931 1.00 89.56 241 ILE A C 1
ATOM 1853 O O . ILE A 1 241 ? -13.102 22.702 -30.354 1.00 89.56 241 ILE A O 1
ATOM 1857 N N . GLU A 1 242 ? -13.928 21.830 -32.254 1.00 91.75 242 GLU A N 1
ATOM 1858 C CA . GLU A 1 242 ? -12.882 22.388 -33.114 1.00 91.75 242 GLU A CA 1
ATOM 1859 C C . GLU A 1 242 ? -12.863 23.919 -33.064 1.00 91.75 242 GLU A C 1
ATOM 1861 O O . GLU A 1 242 ? -11.794 24.523 -32.908 1.00 91.75 242 GLU A O 1
ATOM 1866 N N . ARG A 1 243 ? -14.038 24.555 -33.146 1.00 91.06 243 ARG A N 1
ATOM 1867 C CA . ARG A 1 243 ? -14.180 26.015 -33.091 1.00 91.06 243 ARG A CA 1
ATOM 1868 C C . ARG A 1 243 ? -13.685 26.593 -31.767 1.00 91.06 243 ARG A C 1
ATOM 1870 O O . ARG A 1 243 ? -12.971 27.595 -31.782 1.00 91.06 243 ARG A O 1
ATOM 1877 N N . LEU A 1 244 ? -14.038 25.977 -30.639 1.00 90.88 244 LEU A N 1
ATOM 1878 C CA . LEU A 1 244 ? -13.615 26.425 -29.310 1.00 90.88 244 LEU A CA 1
ATOM 1879 C C . LEU A 1 244 ? -12.129 26.149 -29.074 1.00 90.88 244 LEU A C 1
ATOM 1881 O O . LEU A 1 244 ? -11.391 27.043 -28.669 1.00 90.88 244 LEU A O 1
ATOM 1885 N N . PHE A 1 245 ? -11.645 24.951 -29.408 1.00 93.88 245 PHE A N 1
ATOM 1886 C CA . PHE A 1 245 ? -10.229 24.620 -29.269 1.00 93.88 245 PHE A CA 1
ATOM 1887 C C . PHE A 1 245 ? -9.354 25.588 -30.071 1.00 93.88 245 PHE A C 1
ATOM 1889 O O . PHE A 1 245 ? -8.309 26.026 -29.591 1.00 93.88 245 PHE A O 1
ATOM 1896 N N . SER A 1 246 ? -9.797 25.980 -31.268 1.00 93.06 246 SER A N 1
ATOM 1897 C CA . SER A 1 246 ? -9.079 26.920 -32.134 1.00 93.06 246 SER A CA 1
ATOM 1898 C C . SER A 1 246 ? -8.974 28.339 -31.557 1.00 93.06 246 SER A C 1
ATOM 1900 O O . SER A 1 246 ? -8.115 29.097 -32.000 1.00 93.06 246 SER A O 1
ATOM 1902 N N . GLN A 1 247 ? -9.783 28.694 -30.553 1.00 91.12 247 GLN A N 1
ATOM 1903 C CA . GLN A 1 247 ? -9.678 29.961 -29.816 1.00 91.12 247 GLN A CA 1
ATOM 1904 C C . GLN A 1 247 ? -8.665 29.894 -28.660 1.00 91.12 247 GLN A C 1
ATOM 1906 O O . GLN A 1 247 ? -8.191 30.932 -28.203 1.00 91.12 247 GLN A O 1
ATOM 1911 N N . SER A 1 248 ? -8.280 28.691 -28.219 1.00 92.81 248 SER A N 1
ATOM 1912 C CA . SER A 1 248 ? -7.297 28.493 -27.147 1.00 92.81 248 SER A CA 1
ATOM 1913 C C . SER A 1 248 ? -5.854 28.762 -27.593 1.00 92.81 248 SER A C 1
ATOM 1915 O O . SER A 1 248 ? -5.511 28.666 -28.776 1.00 92.81 248 SER A O 1
ATOM 1917 N N . GLY A 1 249 ? -4.961 28.989 -26.627 1.00 88.56 249 GLY A N 1
ATOM 1918 C CA . GLY A 1 249 ? -3.515 29.071 -26.852 1.00 88.56 249 GLY A CA 1
ATOM 1919 C C . GLY A 1 249 ? -2.924 27.799 -27.478 1.00 88.56 249 GLY A C 1
ATOM 1920 O O . GLY A 1 249 ? -1.998 27.884 -28.289 1.00 88.56 249 GLY A O 1
ATOM 1921 N N . LEU A 1 250 ? -3.494 26.618 -27.194 1.00 89.62 250 LEU A N 1
ATOM 1922 C CA . LEU A 1 250 ? -3.089 25.356 -27.832 1.00 89.62 250 LEU A CA 1
ATOM 1923 C C . LEU A 1 250 ? -3.539 25.257 -29.296 1.00 89.62 250 LEU A C 1
ATOM 1925 O O . LEU A 1 250 ? -2.820 24.661 -30.109 1.00 89.62 250 LEU A O 1
ATOM 1929 N N . GLY A 1 251 ? -4.671 25.874 -29.642 1.00 88.56 251 GLY A N 1
ATOM 1930 C CA . GLY A 1 251 ? -5.218 25.955 -30.999 1.00 88.56 251 GLY A CA 1
ATOM 1931 C C . GLY A 1 251 ? -4.473 26.916 -31.926 1.00 88.56 251 GLY A C 1
ATOM 1932 O O . GLY A 1 251 ? -4.536 26.776 -33.147 1.00 88.56 251 GLY A O 1
ATOM 1933 N N . GLN A 1 252 ? -3.686 27.849 -31.376 1.00 91.12 252 GLN A N 1
ATOM 1934 C CA . GLN A 1 252 ? -2.927 28.815 -32.178 1.00 91.12 252 GLN A CA 1
ATOM 1935 C C . GLN A 1 252 ? -1.682 28.237 -32.869 1.00 91.12 252 GLN A C 1
ATOM 1937 O O . GLN A 1 252 ? -1.074 28.924 -33.696 1.00 91.12 252 GLN A O 1
ATOM 1942 N N . ARG A 1 253 ? -1.310 26.985 -32.578 1.00 89.38 253 ARG A N 1
ATOM 1943 C CA . ARG A 1 253 ? -0.089 26.342 -33.088 1.00 89.38 253 ARG A CA 1
ATOM 1944 C C . ARG A 1 253 ? -0.236 25.820 -34.517 1.00 89.38 253 ARG A C 1
ATOM 1946 O O . ARG A 1 253 ? -1.278 25.298 -34.908 1.00 89.38 253 ARG A O 1
ATOM 1953 N N . ASP A 1 254 ? 0.878 25.825 -35.246 1.00 83.31 254 ASP A N 1
ATOM 1954 C CA . ASP A 1 254 ? 0.985 25.314 -36.620 1.00 83.31 254 ASP A CA 1
ATOM 1955 C C . ASP A 1 254 ? 0.506 23.870 -36.776 1.00 83.31 254 ASP A C 1
ATOM 1957 O O . ASP A 1 254 ? -0.155 23.539 -37.757 1.00 83.31 254 ASP A O 1
ATOM 1961 N N . LYS A 1 255 ? 0.794 23.014 -35.790 1.00 85.75 255 LYS A N 1
ATOM 1962 C CA . LYS A 1 255 ? 0.364 21.613 -35.802 1.00 85.75 255 LYS A CA 1
ATOM 1963 C C . LYS A 1 255 ? -1.160 21.476 -35.791 1.00 85.75 255 LYS A C 1
ATOM 1965 O O . LYS A 1 255 ? -1.670 20.588 -36.460 1.00 85.75 255 LYS A O 1
ATOM 1970 N N . TRP A 1 256 ? -1.870 22.337 -35.061 1.00 90.44 256 TRP A N 1
ATOM 1971 C CA . TRP A 1 256 ? -3.333 22.353 -35.060 1.00 90.44 256 TRP A CA 1
ATOM 1972 C C . TRP A 1 256 ? -3.862 23.031 -36.327 1.00 90.44 256 TRP A C 1
ATOM 1974 O O . TRP A 1 256 ? -4.691 22.455 -37.014 1.00 90.44 256 TRP A O 1
ATOM 1984 N N . LYS A 1 257 ? -3.321 24.194 -36.716 1.00 88.12 257 LYS A N 1
ATOM 1985 C CA . LYS A 1 257 ? -3.784 24.975 -37.882 1.00 88.12 257 LYS A CA 1
ATOM 1986 C C . LYS A 1 257 ? -3.592 24.276 -39.231 1.00 88.12 257 LYS A C 1
ATOM 1988 O O . LYS A 1 257 ? -4.476 24.338 -40.080 1.00 88.12 257 LYS A O 1
ATOM 1993 N N . LYS A 1 258 ? -2.454 23.608 -39.438 1.00 84.38 258 LYS A N 1
ATOM 1994 C CA . LYS A 1 258 ? -2.044 23.072 -40.750 1.00 84.38 258 LYS A CA 1
ATOM 1995 C C . LYS A 1 258 ? -2.381 21.593 -40.955 1.00 84.38 258 LYS A C 1
ATOM 1997 O O . LYS A 1 258 ? -2.302 21.124 -42.084 1.00 84.38 258 LYS A O 1
ATOM 2002 N N . ARG A 1 259 ? -2.716 20.845 -39.895 1.00 85.12 259 ARG A N 1
ATOM 2003 C CA . ARG A 1 259 ? -2.947 19.392 -39.970 1.00 85.12 259 ARG A CA 1
ATOM 2004 C C . ARG A 1 259 ? -4.379 19.016 -39.615 1.00 85.12 259 ARG A C 1
ATOM 2006 O O . ARG A 1 259 ? -4.697 18.752 -38.458 1.00 85.12 259 ARG A O 1
ATOM 2013 N N . GLU A 1 260 ? -5.230 18.973 -40.627 1.00 82.81 260 GLU A N 1
ATOM 2014 C CA . GLU A 1 260 ? -6.635 18.580 -40.487 1.00 82.81 260 GLU A CA 1
ATOM 2015 C C . GLU A 1 260 ? -6.792 17.130 -39.993 1.00 82.81 260 GLU A C 1
ATOM 2017 O O . GLU A 1 260 ? -7.606 16.854 -39.113 1.00 82.81 260 GLU A O 1
ATOM 2022 N N . ASP A 1 261 ? -5.932 16.217 -40.458 1.00 73.56 261 ASP A N 1
ATOM 2023 C CA . ASP A 1 261 ? -5.864 14.821 -40.003 1.00 73.56 261 ASP A CA 1
ATOM 2024 C C . ASP A 1 261 ? -5.630 14.719 -38.488 1.00 73.56 261 ASP A C 1
ATOM 2026 O O . ASP A 1 261 ? -6.238 13.896 -37.799 1.00 73.56 261 ASP A O 1
ATOM 2030 N N . TYR A 1 262 ? -4.775 15.594 -37.956 1.00 81.56 262 TYR A N 1
ATOM 2031 C CA . TYR A 1 262 ? -4.476 15.669 -36.534 1.00 81.56 262 TYR A CA 1
ATOM 2032 C C . TYR A 1 262 ? -5.654 16.205 -35.727 1.00 81.56 262 TYR A C 1
ATOM 2034 O O . TYR A 1 262 ? -5.971 15.613 -34.694 1.00 81.56 262 TYR A O 1
ATOM 2042 N N . ARG A 1 263 ? -6.300 17.286 -36.190 1.00 89.38 263 ARG A N 1
ATOM 2043 C CA . ARG A 1 263 ? -7.479 17.862 -35.522 1.00 89.38 263 ARG A CA 1
ATOM 2044 C C . ARG A 1 263 ? -8.588 16.826 -35.421 1.00 89.38 263 ARG A C 1
ATOM 2046 O O . ARG A 1 263 ? -9.001 16.472 -34.318 1.00 89.38 263 ARG A O 1
ATOM 2053 N N . ARG A 1 264 ? -8.962 16.239 -36.562 1.00 79.75 264 ARG A N 1
ATOM 2054 C CA . ARG A 1 264 ? -10.035 15.245 -36.654 1.00 79.75 264 ARG A CA 1
ATOM 2055 C C . ARG A 1 264 ? -9.769 14.031 -35.770 1.00 79.75 264 ARG A C 1
ATOM 2057 O O . ARG A 1 264 ? -10.650 13.615 -35.026 1.00 79.75 264 ARG A O 1
ATOM 2064 N N . ARG A 1 265 ? -8.545 13.488 -35.802 1.00 84.62 265 ARG A N 1
ATOM 2065 C CA . ARG A 1 265 ? -8.173 12.335 -34.968 1.00 84.62 265 ARG A CA 1
ATOM 2066 C C . ARG A 1 265 ? -8.222 12.664 -33.476 1.00 84.62 265 ARG A C 1
ATOM 2068 O O . ARG A 1 265 ? -8.708 11.850 -32.705 1.00 84.62 265 ARG A O 1
ATOM 2075 N N . THR A 1 266 ? -7.735 13.837 -33.075 1.00 82.69 266 THR A N 1
ATOM 2076 C CA . THR A 1 266 ? -7.697 14.242 -31.659 1.00 82.69 266 THR A CA 1
ATOM 2077 C C . THR A 1 266 ? -9.108 14.460 -31.108 1.00 82.69 266 THR A C 1
ATOM 2079 O O . THR A 1 266 ? -9.404 14.012 -30.005 1.00 82.69 266 THR A O 1
ATOM 2082 N N . ILE A 1 267 ? -10.005 15.066 -31.896 1.00 85.31 267 ILE A N 1
ATOM 2083 C CA . ILE A 1 267 ? -11.416 15.253 -31.522 1.00 85.31 267 ILE A CA 1
ATOM 2084 C C . ILE A 1 267 ? -12.142 13.905 -31.449 1.00 85.31 267 ILE A C 1
ATOM 2086 O O . ILE A 1 267 ? -12.825 13.633 -30.467 1.00 85.31 267 ILE A O 1
ATOM 2090 N N . GLN A 1 268 ? -11.950 13.023 -32.434 1.00 79.62 268 GLN A N 1
ATOM 2091 C CA . GLN A 1 268 ? -12.532 11.674 -32.410 1.00 79.62 268 GLN A CA 1
ATOM 2092 C C . GLN A 1 268 ? -12.046 10.854 -31.211 1.00 79.62 268 GLN A C 1
ATOM 2094 O O . GLN A 1 268 ? -12.831 10.149 -30.582 1.00 79.62 268 GLN A O 1
ATOM 2099 N N . GLU A 1 269 ? -10.763 10.962 -30.870 1.00 73.38 269 GLU A N 1
ATOM 2100 C CA . GLU A 1 269 ? -10.191 10.277 -29.715 1.00 73.38 269 GLU A CA 1
ATOM 2101 C C . GLU A 1 269 ? -10.731 10.836 -28.390 1.00 73.38 269 GLU A C 1
ATOM 2103 O O . GLU A 1 269 ? -10.992 10.059 -27.474 1.00 73.38 269 GLU A O 1
ATOM 2108 N N . ALA A 1 270 ? -10.966 12.148 -28.297 1.00 76.50 270 ALA A N 1
ATOM 2109 C CA . ALA A 1 270 ? -11.628 12.758 -27.145 1.00 76.50 270 ALA A CA 1
ATOM 2110 C C . ALA A 1 270 ? -13.084 12.281 -27.005 1.00 76.50 270 ALA A C 1
ATOM 2112 O O . ALA A 1 270 ? -13.484 11.831 -25.933 1.00 76.50 270 ALA A O 1
ATOM 2113 N N . LEU A 1 271 ? -13.856 12.296 -28.096 1.00 76.00 271 LEU A N 1
ATOM 2114 C CA . LEU A 1 271 ? -15.252 11.838 -28.116 1.00 76.00 271 LEU A CA 1
ATOM 2115 C C . LEU A 1 271 ? -15.395 10.356 -27.750 1.00 76.00 271 LEU A C 1
ATOM 2117 O O . LEU A 1 271 ? -16.347 9.979 -27.080 1.00 76.00 271 LEU A O 1
ATOM 2121 N N . ALA A 1 272 ? -14.436 9.515 -28.141 1.00 68.69 272 ALA A N 1
ATOM 2122 C CA . ALA A 1 272 ? -14.431 8.098 -27.779 1.00 68.69 272 ALA A CA 1
ATOM 2123 C C . ALA A 1 272 ? -14.134 7.843 -26.287 1.00 68.69 272 ALA A C 1
ATOM 2125 O O . ALA A 1 272 ? -14.380 6.742 -25.791 1.00 68.69 272 ALA A O 1
ATOM 2126 N N . ARG A 1 273 ? -13.564 8.826 -25.578 1.00 62.38 273 ARG A N 1
ATOM 2127 C CA . ARG A 1 273 ? -13.147 8.710 -24.171 1.00 62.38 273 ARG A CA 1
ATOM 2128 C C . ARG A 1 273 ? -14.114 9.368 -23.194 1.00 62.38 273 ARG A C 1
ATOM 2130 O O . ARG A 1 273 ? -14.154 8.961 -22.034 1.00 62.38 273 ARG A O 1
ATOM 2137 N N . VAL A 1 274 ? -14.873 10.361 -23.645 1.00 55.12 274 VAL A N 1
ATOM 2138 C CA . VAL A 1 274 ? -15.864 11.069 -22.833 1.00 55.12 274 VAL A CA 1
ATOM 2139 C C . VAL A 1 274 ? -17.179 10.290 -22.853 1.00 55.12 274 VAL A C 1
ATOM 2141 O O . VAL A 1 274 ? -17.758 10.053 -23.906 1.00 55.12 274 VAL A O 1
ATOM 2144 N N . THR A 1 275 ? -17.622 9.846 -21.676 1.00 45.81 275 THR A N 1
ATOM 2145 C CA . THR A 1 275 ? -18.828 9.011 -21.491 1.00 45.81 275 THR A CA 1
ATOM 2146 C C . THR A 1 275 ? -19.999 9.772 -20.873 1.00 45.81 275 THR A C 1
ATOM 2148 O O . THR A 1 275 ? -21.126 9.283 -20.894 1.00 45.81 275 THR A O 1
ATOM 2151 N N . GLU A 1 276 ? -19.745 10.980 -20.371 1.00 44.28 276 GLU A N 1
ATOM 2152 C CA . GLU A 1 276 ? -20.734 11.883 -19.796 1.00 44.28 276 GLU A CA 1
ATOM 2153 C C . GLU A 1 276 ? -20.697 13.207 -20.557 1.00 44.28 276 GLU A C 1
ATOM 2155 O O . GLU A 1 276 ? -19.628 13.737 -20.851 1.00 44.28 276 GLU A O 1
ATOM 2160 N N . PHE A 1 277 ? -21.867 13.747 -20.870 1.00 65.56 277 PHE A N 1
ATOM 2161 C CA . PHE A 1 277 ? -22.021 15.028 -21.546 1.00 65.56 277 PHE A CA 1
ATOM 2162 C C . PHE A 1 277 ? -22.861 15.945 -20.665 1.00 65.56 277 PHE A C 1
ATOM 2164 O O . PHE A 1 277 ? -23.828 15.501 -20.039 1.00 65.56 277 PHE A O 1
ATOM 2171 N N . HIS A 1 278 ? -22.510 17.227 -20.609 1.00 47.94 278 HIS A N 1
ATOM 2172 C CA . HIS A 1 278 ? -23.257 18.194 -19.819 1.00 47.94 278 HIS A CA 1
ATOM 2173 C C . HIS A 1 278 ? -24.701 18.307 -20.342 1.00 47.94 278 HIS A C 1
ATOM 2175 O O . HIS A 1 278 ? -24.932 18.829 -21.428 1.00 47.94 278 HIS A O 1
ATOM 2181 N N . SER A 1 279 ? -25.678 17.856 -19.549 1.00 43.03 279 SER A N 1
ATOM 2182 C CA . SER A 1 279 ? -27.114 17.972 -19.844 1.00 43.03 279 SER A CA 1
ATOM 2183 C C . SER A 1 279 ? -27.787 18.892 -18.820 1.00 43.03 279 SER A C 1
ATOM 2185 O O . SER A 1 279 ? -27.613 18.678 -17.616 1.00 43.03 279 SER A O 1
ATOM 2187 N N . PRO A 1 280 ? -28.572 19.906 -19.226 1.00 36.72 280 PRO A N 1
ATOM 2188 C CA . PRO A 1 280 ? -29.276 20.747 -18.271 1.00 36.72 280 PRO A CA 1
ATOM 2189 C C . PRO A 1 280 ? -30.563 20.064 -17.753 1.00 36.72 280 PRO A C 1
ATOM 2191 O O . PRO A 1 280 ? -31.625 20.212 -18.340 1.00 36.72 280 PRO A O 1
ATOM 2194 N N . GLY A 1 281 ? -30.455 19.374 -16.606 1.00 31.44 281 GLY A N 1
ATOM 2195 C CA . GLY A 1 281 ? -31.527 19.173 -15.604 1.00 31.44 281 GLY A CA 1
ATOM 2196 C C . GLY A 1 281 ? -32.459 17.938 -15.692 1.00 31.44 281 GLY A C 1
ATOM 2197 O O . GLY A 1 281 ? -33.041 17.669 -16.732 1.00 31.44 281 GLY A O 1
ATOM 2198 N N . GLY A 1 282 ? -32.711 17.282 -14.534 1.00 26.81 282 GLY A N 1
ATOM 2199 C CA . GLY A 1 282 ? -34.053 16.763 -14.159 1.00 26.81 282 GLY A CA 1
ATOM 2200 C C . GLY A 1 282 ? -34.267 15.272 -13.775 1.00 26.81 282 GLY A C 1
ATOM 2201 O O . GLY A 1 282 ? -34.496 14.445 -14.639 1.00 26.81 282 GLY A O 1
ATOM 2202 N N . CYS A 1 283 ? -34.316 14.975 -12.462 1.00 21.64 283 CYS A N 1
ATOM 2203 C CA . CYS A 1 283 ? -35.319 14.179 -11.694 1.00 21.64 283 CYS A CA 1
ATOM 2204 C C . CYS A 1 283 ? -36.004 12.867 -12.230 1.00 21.64 283 CYS A C 1
ATOM 2206 O O . CYS A 1 283 ? -36.971 12.969 -12.972 1.00 21.64 283 CYS A O 1
ATOM 2208 N N . GLY A 1 284 ? -35.644 11.692 -11.645 1.00 24.20 284 GLY A N 1
ATOM 2209 C CA . GLY A 1 284 ? -36.448 10.462 -11.292 1.00 24.20 284 GLY A CA 1
ATOM 2210 C C . GLY A 1 284 ? -37.261 9.675 -12.362 1.00 24.20 284 GLY A C 1
ATOM 2211 O O . GLY A 1 284 ? -37.415 10.183 -13.463 1.00 24.20 284 GLY A O 1
ATOM 2212 N N . PRO A 1 285 ? -37.893 8.491 -12.082 1.00 28.88 285 PRO A N 1
ATOM 2213 C CA . PRO A 1 285 ? -37.743 7.436 -11.047 1.00 28.88 285 PRO A CA 1
ATOM 2214 C C . PRO A 1 285 ? -37.549 5.978 -11.615 1.00 28.88 285 PRO A C 1
ATOM 2216 O O . PRO A 1 285 ? -37.583 5.754 -12.820 1.00 28.88 285 PRO A O 1
ATOM 2219 N N . LYS A 1 286 ? -37.356 4.973 -10.731 1.00 35.72 286 LYS A N 1
ATOM 2220 C CA . LYS A 1 286 ? -37.198 3.513 -11.010 1.00 35.72 286 LYS A CA 1
ATOM 2221 C C . LYS A 1 286 ? -38.512 2.793 -11.396 1.00 35.72 286 LYS A C 1
ATOM 2223 O O . LYS A 1 286 ? -39.570 3.237 -10.953 1.00 35.72 286 LYS A O 1
ATOM 2228 N N . PRO A 1 287 ? -38.426 1.596 -12.019 1.00 28.03 287 PRO A N 1
ATOM 2229 C CA . PRO A 1 287 ? -39.348 0.500 -11.689 1.00 28.03 287 PRO A CA 1
ATOM 2230 C C . PRO A 1 287 ? -38.688 -0.872 -11.419 1.00 28.03 287 PRO A C 1
ATOM 2232 O O . PRO A 1 287 ? -37.523 -1.113 -11.731 1.00 28.03 287 PRO A O 1
ATOM 2235 N N . GLU A 1 288 ? -39.494 -1.722 -10.780 1.00 24.44 288 GLU A N 1
ATOM 2236 C CA . GLU A 1 288 ? -39.245 -3.007 -10.112 1.00 24.44 288 GLU A CA 1
ATOM 2237 C C . GLU A 1 288 ? -39.447 -4.261 -11.001 1.00 24.44 288 GLU A C 1
ATOM 2239 O O . GLU A 1 288 ? -40.082 -4.192 -12.048 1.00 24.44 288 GLU A O 1
ATOM 2244 N N . ASP A 1 289 ? -38.953 -5.394 -10.472 1.00 27.59 289 ASP A N 1
ATOM 2245 C CA . ASP A 1 289 ? -39.469 -6.784 -10.461 1.00 27.59 289 ASP A CA 1
ATOM 2246 C C . ASP A 1 289 ? -39.909 -7.556 -11.725 1.00 27.59 289 ASP A C 1
ATOM 2248 O O . ASP A 1 289 ? -40.782 -7.147 -12.487 1.00 27.59 289 ASP A O 1
ATOM 2252 N N . GLY A 1 290 ? -39.447 -8.822 -11.816 1.00 25.86 290 GLY A N 1
ATOM 2253 C CA . GLY A 1 290 ? -40.041 -9.823 -12.719 1.00 25.86 290 GLY A CA 1
ATOM 2254 C C . GLY A 1 290 ? -39.371 -11.205 -12.877 1.00 25.86 290 GLY A C 1
ATOM 2255 O O . GLY A 1 290 ? -38.936 -11.527 -13.970 1.00 25.86 290 GLY A O 1
ATOM 2256 N N . ARG A 1 291 ? -39.366 -12.028 -11.813 1.00 26.12 291 ARG A N 1
ATOM 2257 C CA . ARG A 1 291 ? -39.627 -13.501 -11.732 1.00 26.12 291 ARG A CA 1
ATOM 2258 C C . ARG A 1 291 ? -39.060 -14.531 -12.751 1.00 26.12 291 ARG A C 1
ATOM 2260 O O . ARG A 1 291 ? -39.417 -14.535 -13.920 1.00 26.12 291 ARG A O 1
ATOM 2267 N N . ASN A 1 292 ? -38.410 -15.551 -12.160 1.00 25.64 292 ASN A N 1
ATOM 2268 C CA . ASN A 1 292 ? -38.515 -17.025 -12.320 1.00 25.64 292 ASN A CA 1
ATOM 2269 C C . ASN A 1 292 ? -38.777 -17.689 -13.688 1.00 25.64 292 ASN A C 1
ATOM 2271 O O . ASN A 1 292 ? -39.827 -17.473 -14.291 1.00 25.64 292 ASN A O 1
ATOM 2275 N N . ARG A 1 293 ? -37.996 -18.755 -13.964 1.00 27.47 293 ARG A N 1
ATOM 2276 C CA . ARG A 1 293 ? -38.507 -20.146 -14.069 1.00 27.47 293 ARG A CA 1
ATOM 2277 C C . ARG A 1 293 ? -37.398 -21.214 -14.036 1.00 27.47 293 ARG A C 1
ATOM 2279 O O . ARG A 1 293 ? -36.360 -21.062 -14.667 1.00 27.47 293 ARG A O 1
ATOM 2286 N N . ASP A 1 294 ? -37.705 -22.273 -13.289 1.00 25.89 294 ASP A N 1
ATOM 2287 C CA . ASP A 1 294 ? -36.981 -23.528 -13.053 1.00 25.89 294 ASP A CA 1
ATOM 2288 C C . ASP A 1 294 ? -36.836 -24.449 -14.282 1.00 25.89 294 ASP A C 1
ATOM 2290 O O . ASP A 1 294 ? -37.679 -24.421 -15.180 1.00 25.89 294 ASP A O 1
ATOM 2294 N N . GLY A 1 295 ? -35.898 -25.408 -14.188 1.00 25.22 295 GLY A N 1
ATOM 2295 C CA . GLY A 1 295 ? -36.294 -26.827 -14.238 1.00 25.22 295 GLY A CA 1
ATOM 2296 C C . GLY A 1 295 ? -35.440 -27.814 -15.053 1.00 25.22 295 GLY A C 1
ATOM 2297 O O . GLY A 1 295 ? -35.456 -27.767 -16.276 1.00 25.22 295 GLY A O 1
ATOM 2298 N N . GLY A 1 296 ? -34.863 -28.804 -14.347 1.00 24.31 296 GLY A N 1
ATOM 2299 C CA . GLY A 1 296 ? -34.717 -30.213 -14.786 1.00 24.31 296 GLY A CA 1
ATOM 2300 C C . GLY A 1 296 ? -33.342 -30.630 -15.335 1.00 24.31 296 GLY A C 1
ATOM 2301 O O . GLY A 1 296 ? -32.962 -30.195 -16.411 1.00 24.31 296 GLY A O 1
ATOM 2302 N N . GLN A 1 297 ? -32.492 -31.326 -14.563 1.00 24.75 297 GLN A N 1
ATOM 2303 C CA . GLN A 1 297 ? -32.417 -32.799 -14.375 1.00 24.75 297 GLN A CA 1
ATOM 2304 C C . GLN A 1 297 ? -31.937 -33.588 -15.611 1.00 24.75 297 GLN A C 1
ATOM 2306 O O . GLN A 1 297 ? -32.670 -33.713 -16.580 1.00 24.75 297 GLN A O 1
ATOM 2311 N N . ASP A 1 298 ? -30.712 -34.134 -15.560 1.00 26.69 298 ASP A N 1
ATOM 2312 C CA . ASP A 1 298 ? -30.455 -35.584 -15.408 1.00 26.69 298 ASP A CA 1
ATOM 2313 C C . ASP A 1 298 ? -28.984 -35.955 -15.719 1.00 26.69 298 ASP A C 1
ATOM 2315 O O . ASP A 1 298 ? -28.451 -35.698 -16.796 1.00 26.69 298 ASP A O 1
ATOM 2319 N N . SER A 1 299 ? -28.342 -36.616 -14.753 1.00 25.44 299 SER A N 1
ATOM 2320 C CA . SER A 1 299 ? -27.185 -37.523 -14.926 1.00 25.44 299 SER A CA 1
ATOM 2321 C C . SER A 1 299 ? -27.744 -38.971 -15.041 1.00 25.44 299 SER A C 1
ATOM 2323 O O . SER A 1 299 ? -28.955 -39.109 -14.867 1.00 25.44 299 SER A O 1
ATOM 2325 N N . PRO A 1 300 ? -26.983 -40.094 -15.189 1.00 39.34 300 PRO A N 1
ATOM 2326 C CA . PRO A 1 300 ? -25.532 -40.286 -15.028 1.00 39.34 300 PRO A CA 1
ATOM 2327 C C . PRO A 1 300 ? -24.907 -41.404 -15.923 1.00 39.34 300 PRO A C 1
ATOM 2329 O O . PRO A 1 300 ? -25.542 -41.941 -16.828 1.00 39.34 300 PRO A O 1
ATOM 2332 N N . LYS A 1 301 ? -23.700 -41.843 -15.510 1.00 26.28 301 LYS A N 1
ATOM 2333 C CA . LYS A 1 301 ? -22.920 -43.067 -15.838 1.00 26.28 301 LYS A CA 1
ATOM 2334 C C . LYS A 1 301 ? -21.811 -42.805 -16.863 1.00 26.28 301 LYS A C 1
ATOM 2336 O O . LYS A 1 301 ? -22.067 -42.258 -17.918 1.00 26.28 301 LYS A O 1
ATOM 2341 N N . GLY A 1 302 ? -20.551 -43.172 -16.647 1.00 24.02 302 GLY A N 1
ATOM 2342 C CA . GLY A 1 302 ? -19.920 -44.085 -15.692 1.00 24.02 302 GLY A CA 1
ATOM 2343 C C . GLY A 1 302 ? -18.808 -44.820 -16.454 1.00 24.02 302 GLY A C 1
ATOM 2344 O O . GLY A 1 302 ? -19.060 -45.286 -17.560 1.00 24.02 302 GLY A O 1
ATOM 2345 N N . GLY A 1 303 ? -17.591 -44.912 -15.912 1.00 26.56 303 GLY A N 1
ATOM 2346 C CA . GLY A 1 303 ? -16.494 -45.597 -16.606 1.00 26.56 303 GLY A CA 1
ATOM 2347 C C . GLY A 1 303 ? -15.169 -45.579 -15.851 1.00 26.56 303 GLY A C 1
ATOM 2348 O O . GLY A 1 303 ? -14.395 -44.641 -15.975 1.00 26.56 303 GLY A O 1
ATOM 2349 N N . ASN A 1 304 ? -14.948 -46.639 -15.075 1.00 25.83 304 ASN A N 1
ATOM 2350 C CA . ASN A 1 304 ? -13.712 -47.009 -14.382 1.00 25.83 304 ASN A CA 1
ATOM 2351 C C . ASN A 1 304 ? -12.523 -47.225 -15.336 1.00 25.83 304 ASN A C 1
ATOM 2353 O O . ASN A 1 304 ? -12.697 -47.772 -16.422 1.00 25.83 304 ASN A O 1
ATOM 2357 N N . GLY A 1 305 ? -11.308 -46.964 -14.844 1.00 27.25 305 GLY A N 1
ATOM 2358 C CA . GLY A 1 305 ? -10.059 -47.429 -15.454 1.00 27.25 305 GLY A CA 1
ATOM 2359 C C . GLY A 1 305 ? -8.847 -47.175 -14.555 1.00 27.25 305 GLY A C 1
ATOM 2360 O O . GLY A 1 305 ? -8.225 -46.124 -14.638 1.00 27.25 305 GLY A O 1
ATOM 2361 N N . GLN A 1 306 ? -8.544 -48.134 -13.680 1.00 26.92 306 GLN A N 1
ATOM 2362 C CA . GLN A 1 306 ? -7.384 -48.165 -12.783 1.00 26.92 306 GLN A CA 1
ATOM 2363 C C . GLN A 1 306 ? -6.147 -48.826 -13.432 1.00 26.92 306 GLN A C 1
ATOM 2365 O O . GLN A 1 306 ? -6.283 -49.762 -14.215 1.00 26.92 306 GLN A O 1
ATOM 2370 N N . ASN A 1 307 ? -4.979 -48.406 -12.926 1.00 26.31 307 ASN A N 1
ATOM 2371 C CA . ASN A 1 307 ? -3.705 -49.126 -12.740 1.00 26.31 307 ASN A CA 1
ATOM 2372 C C . ASN A 1 307 ? -2.748 -49.358 -13.928 1.00 26.31 307 ASN A C 1
ATOM 2374 O O . ASN A 1 307 ? -3.012 -50.153 -14.822 1.00 26.31 307 ASN A O 1
ATOM 2378 N N . HIS A 1 308 ? -1.524 -48.822 -13.793 1.00 29.88 308 HIS A N 1
ATOM 2379 C CA . HIS A 1 308 ? -0.355 -49.667 -13.497 1.00 29.88 308 HIS A CA 1
ATOM 2380 C C . HIS A 1 308 ? 0.868 -48.862 -13.015 1.00 29.88 308 HIS A C 1
ATOM 2382 O O . HIS A 1 308 ? 1.428 -48.045 -13.741 1.00 29.88 308 HIS A O 1
ATOM 2388 N N . GLU A 1 309 ? 1.308 -49.168 -11.793 1.00 27.86 309 GLU A N 1
ATOM 2389 C CA . GLU A 1 309 ? 2.637 -48.882 -11.243 1.00 27.86 309 GLU A CA 1
ATOM 2390 C C . GLU A 1 309 ? 3.723 -49.708 -11.947 1.00 27.86 309 GLU A C 1
ATOM 2392 O O . GLU A 1 309 ? 3.476 -50.862 -12.308 1.00 27.86 309 GLU A O 1
ATOM 2397 N N . ARG A 1 310 ? 4.949 -49.170 -12.024 1.00 27.69 310 ARG A N 1
ATOM 2398 C CA . ARG A 1 310 ? 6.201 -49.948 -11.970 1.00 27.69 310 ARG A CA 1
ATOM 2399 C C . ARG A 1 310 ? 7.332 -49.106 -11.374 1.00 27.69 310 ARG A C 1
ATOM 2401 O O . ARG A 1 310 ? 7.906 -48.251 -12.043 1.00 27.69 310 ARG A O 1
ATOM 2408 N N . GLU A 1 311 ? 7.670 -49.416 -10.128 1.00 27.67 311 GLU A N 1
ATOM 2409 C CA . GLU A 1 311 ? 8.930 -49.063 -9.478 1.00 27.67 311 GLU A CA 1
ATOM 2410 C C . GLU A 1 311 ? 10.111 -49.804 -10.127 1.00 27.67 311 GLU A C 1
ATOM 2412 O O . GLU A 1 311 ? 10.017 -50.994 -10.445 1.00 27.67 311 GLU A O 1
ATOM 2417 N N . LYS A 1 312 ? 11.262 -49.133 -10.236 1.00 29.48 312 LYS A N 1
ATOM 2418 C CA . LYS A 1 312 ? 12.577 -49.783 -10.189 1.00 29.48 312 LYS A CA 1
ATOM 2419 C C . LYS A 1 312 ? 13.551 -48.926 -9.392 1.00 29.48 312 LYS A C 1
ATOM 2421 O O . LYS A 1 312 ? 13.830 -47.782 -9.730 1.00 29.48 312 LYS A O 1
ATOM 2426 N N . ASN A 1 313 ? 14.050 -49.554 -8.340 1.00 27.88 313 ASN A N 1
ATOM 2427 C CA . ASN A 1 313 ? 15.036 -49.083 -7.391 1.00 27.88 313 ASN A CA 1
ATOM 2428 C C . ASN A 1 313 ? 16.438 -49.501 -7.880 1.00 27.88 313 ASN A C 1
ATOM 2430 O O . ASN A 1 313 ? 16.633 -50.666 -8.229 1.00 27.88 313 ASN A O 1
ATOM 2434 N N . SER A 1 314 ? 17.415 -48.594 -7.881 1.00 28.67 314 SER A N 1
ATOM 2435 C CA . SER A 1 314 ? 18.841 -48.953 -7.863 1.00 28.67 314 SER A CA 1
ATOM 2436 C C . SER A 1 314 ? 19.658 -47.781 -7.328 1.00 28.67 314 SER A C 1
ATOM 2438 O O . SER A 1 314 ? 19.794 -46.755 -7.994 1.00 28.67 314 SER A O 1
ATOM 2440 N N . GLY A 1 315 ? 20.182 -47.942 -6.115 1.00 26.84 315 GLY A N 1
ATOM 2441 C CA . GLY A 1 315 ? 21.099 -46.999 -5.495 1.00 26.84 315 GLY A CA 1
ATOM 2442 C C . GLY A 1 315 ? 22.524 -47.137 -6.027 1.00 26.84 315 GLY A C 1
ATOM 2443 O O . GLY A 1 315 ? 23.000 -48.237 -6.303 1.00 26.84 315 GLY A O 1
ATOM 2444 N N . SER A 1 316 ? 23.218 -46.006 -6.090 1.00 28.77 316 SER A N 1
ATOM 2445 C CA . SER A 1 316 ? 24.672 -45.943 -5.985 1.00 28.77 316 SER A CA 1
ATOM 2446 C C . SER A 1 316 ? 25.053 -44.617 -5.336 1.00 28.77 316 SER A C 1
ATOM 2448 O O . SER A 1 316 ? 24.800 -43.543 -5.881 1.00 28.77 316 SER A O 1
ATOM 2450 N N . ASP A 1 317 ? 25.623 -44.746 -4.147 1.00 34.59 317 ASP A N 1
ATOM 2451 C CA . ASP A 1 317 ? 26.236 -43.718 -3.323 1.00 34.59 317 ASP A CA 1
ATOM 2452 C C . ASP A 1 317 ? 27.491 -43.157 -4.013 1.00 34.59 317 ASP A C 1
ATOM 2454 O O . ASP A 1 317 ? 28.425 -43.892 -4.334 1.00 34.59 317 ASP A O 1
ATOM 2458 N N . SER A 1 318 ? 27.501 -41.848 -4.266 1.00 31.45 318 SER A N 1
ATOM 2459 C CA . SER A 1 318 ? 28.724 -41.088 -4.516 1.00 31.45 318 SER A CA 1
ATOM 2460 C C . SER A 1 318 ? 28.469 -39.620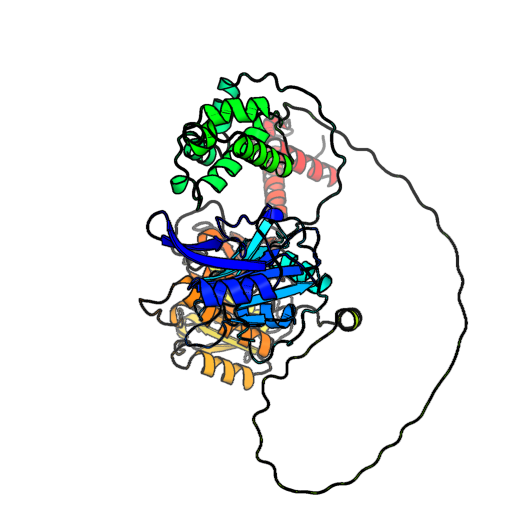 -4.185 1.00 31.45 318 SER A C 1
ATOM 2462 O O . SER A 1 318 ? 27.634 -38.968 -4.817 1.00 31.45 318 SER A O 1
ATOM 2464 N N . GLY A 1 319 ? 29.179 -39.124 -3.170 1.00 43.41 319 GLY A N 1
ATOM 2465 C CA . GLY A 1 319 ? 29.011 -37.797 -2.588 1.00 43.41 319 GLY A CA 1
ATOM 2466 C C . GLY A 1 319 ? 28.956 -36.663 -3.611 1.00 43.41 319 GLY A C 1
ATOM 2467 O O . GLY A 1 319 ? 29.886 -36.441 -4.388 1.00 43.41 319 GLY A O 1
ATOM 2468 N N . GLN A 1 320 ? 27.870 -35.893 -3.554 1.00 32.94 320 GLN A N 1
ATOM 2469 C CA . GLN A 1 320 ? 27.725 -34.640 -4.278 1.00 32.94 320 GLN A CA 1
ATOM 2470 C C . GLN A 1 320 ? 27.637 -33.485 -3.285 1.00 32.94 320 GLN A C 1
ATOM 2472 O O . GLN A 1 320 ? 26.768 -33.435 -2.421 1.00 32.94 320 GLN A O 1
ATOM 2477 N N . ARG A 1 321 ? 28.580 -32.552 -3.437 1.00 37.28 321 ARG A N 1
ATOM 2478 C CA . ARG A 1 321 ? 28.566 -31.211 -2.847 1.00 37.28 321 ARG A CA 1
ATOM 2479 C C . ARG A 1 321 ? 27.171 -30.602 -3.008 1.00 37.28 321 ARG A C 1
ATOM 2481 O O . ARG A 1 321 ? 26.694 -30.522 -4.140 1.00 37.28 321 ARG A O 1
ATOM 2488 N N . GLU A 1 322 ? 26.567 -30.144 -1.912 1.00 35.41 322 GLU A N 1
ATOM 2489 C CA . GLU A 1 322 ? 25.309 -29.392 -1.931 1.00 35.41 322 GLU A CA 1
ATOM 2490 C C . GLU A 1 322 ? 25.458 -28.171 -2.847 1.00 35.41 322 GLU A C 1
ATOM 2492 O O . GLU A 1 322 ? 26.033 -27.137 -2.497 1.00 35.41 322 GLU A O 1
ATOM 2497 N N . ARG A 1 323 ? 24.960 -28.306 -4.077 1.00 36.44 323 ARG A N 1
ATOM 2498 C CA . ARG A 1 323 ? 24.685 -27.170 -4.943 1.00 36.44 323 ARG A CA 1
ATOM 2499 C C . ARG A 1 323 ? 23.543 -26.419 -4.272 1.00 36.44 323 ARG A C 1
ATOM 2501 O O . ARG A 1 323 ? 22.460 -26.979 -4.142 1.00 36.44 323 ARG A O 1
ATOM 2508 N N . LYS A 1 324 ? 23.781 -25.173 -3.847 1.00 37.09 324 LYS A N 1
ATOM 2509 C CA . LYS A 1 324 ? 22.705 -24.250 -3.460 1.00 37.09 324 LYS A CA 1
ATOM 2510 C C . LYS A 1 324 ? 21.676 -24.259 -4.591 1.00 37.09 324 LYS A C 1
ATOM 2512 O O . LYS A 1 324 ? 21.984 -23.802 -5.692 1.00 37.09 324 LYS A O 1
ATOM 2517 N N . SER A 1 325 ? 20.512 -24.858 -4.353 1.00 40.12 325 SER A N 1
ATOM 2518 C CA . SER A 1 325 ? 19.421 -24.863 -5.319 1.00 40.12 325 SER A CA 1
ATOM 2519 C C . SER A 1 325 ? 19.044 -23.412 -5.595 1.00 40.12 325 SER A C 1
ATOM 2521 O O . SER A 1 325 ? 18.853 -22.642 -4.651 1.00 40.12 325 SER A O 1
ATOM 2523 N N . GLY A 1 326 ? 18.974 -23.029 -6.871 1.00 38.31 326 GLY A N 1
ATOM 2524 C CA . GLY A 1 326 ? 18.396 -21.743 -7.259 1.00 38.31 326 GLY A CA 1
ATOM 2525 C C . GLY A 1 326 ? 16.968 -21.594 -6.714 1.00 38.31 326 GLY A C 1
ATOM 2526 O O . GLY A 1 326 ? 16.390 -22.583 -6.247 1.00 38.31 326 GLY A O 1
ATOM 2527 N N . PRO A 1 327 ? 16.395 -20.379 -6.743 1.00 38.34 327 PRO A N 1
ATOM 2528 C CA . PRO A 1 327 ? 15.031 -20.162 -6.278 1.00 38.34 327 PRO A CA 1
ATOM 2529 C C . PRO A 1 327 ? 14.094 -21.130 -7.005 1.00 38.34 327 PRO A C 1
ATOM 2531 O O . PRO A 1 327 ? 14.043 -21.155 -8.234 1.00 38.34 327 PRO A O 1
ATOM 2534 N N . GLN A 1 328 ? 13.397 -21.973 -6.244 1.00 38.81 328 GLN A N 1
ATOM 2535 C CA . GLN A 1 328 ? 12.350 -22.817 -6.799 1.00 38.81 328 GLN A CA 1
ATOM 2536 C C . GLN A 1 328 ? 11.172 -21.908 -7.129 1.00 38.81 328 GLN A C 1
ATOM 2538 O O . GLN A 1 328 ? 10.479 -21.429 -6.235 1.00 38.81 328 GLN A O 1
ATOM 2543 N N . ILE A 1 329 ? 10.988 -21.622 -8.414 1.00 59.62 329 ILE A N 1
ATOM 2544 C CA . ILE A 1 329 ? 9.825 -20.877 -8.881 1.00 59.62 329 ILE A CA 1
ATOM 2545 C C . ILE A 1 329 ? 8.654 -21.856 -8.907 1.00 59.62 329 ILE A C 1
ATOM 2547 O O . ILE A 1 329 ? 8.678 -22.841 -9.647 1.00 59.62 329 ILE A O 1
ATOM 2551 N N . LEU A 1 330 ? 7.648 -21.598 -8.072 1.00 56.84 330 LEU A N 1
ATOM 2552 C CA . LEU A 1 330 ? 6.396 -22.341 -8.091 1.00 56.84 330 LEU A CA 1
ATOM 2553 C C . LEU A 1 330 ? 5.513 -21.765 -9.200 1.00 56.84 330 LEU A C 1
ATOM 2555 O O . LEU A 1 330 ? 5.012 -20.648 -9.086 1.00 56.84 330 LEU A O 1
ATOM 2559 N N . PHE A 1 331 ? 5.326 -22.529 -10.270 1.00 66.94 331 PHE A N 1
ATOM 2560 C CA . PHE A 1 331 ? 4.334 -22.226 -11.293 1.00 66.94 331 PHE A CA 1
ATOM 2561 C C . PHE A 1 331 ? 3.035 -22.941 -10.921 1.00 66.94 331 PHE A C 1
ATOM 2563 O O . PHE A 1 331 ? 3.045 -24.153 -10.724 1.00 66.94 331 PHE A O 1
ATOM 2570 N N . VAL A 1 332 ? 1.939 -22.191 -10.809 1.00 63.69 332 VAL A N 1
ATOM 2571 C CA . VAL A 1 332 ? 0.585 -22.726 -10.608 1.00 63.69 332 VAL A CA 1
ATOM 2572 C C . VAL A 1 332 ? -0.260 -22.273 -11.793 1.00 63.69 332 VAL A C 1
ATOM 2574 O O . VAL A 1 332 ? -0.275 -21.088 -12.136 1.00 63.69 332 VAL A O 1
ATOM 2577 N N . THR A 1 333 ? -0.926 -23.205 -12.463 1.00 67.31 333 THR A N 1
ATOM 2578 C CA . THR A 1 333 ? -1.859 -22.905 -13.553 1.00 67.31 333 THR A CA 1
ATOM 2579 C C . THR A 1 333 ? -3.156 -22.313 -13.002 1.00 67.31 333 THR A C 1
ATOM 2581 O O . THR A 1 333 ? -3.552 -22.587 -11.873 1.00 67.31 333 THR A O 1
ATOM 2584 N N . ALA A 1 334 ? -3.882 -21.534 -13.808 1.00 59.81 334 ALA A N 1
ATOM 2585 C CA . ALA A 1 334 ? -5.182 -20.999 -13.390 1.00 59.81 334 ALA A CA 1
ATOM 2586 C C . ALA A 1 334 ? -6.201 -22.100 -13.021 1.00 59.81 334 ALA A C 1
ATOM 2588 O O . ALA A 1 334 ? -7.020 -21.894 -12.132 1.00 59.81 334 ALA A O 1
ATOM 2589 N N . ALA A 1 335 ? -6.114 -23.274 -13.656 1.00 73.25 335 ALA A N 1
ATOM 2590 C CA . ALA A 1 335 ? -6.944 -24.433 -13.326 1.00 73.25 335 ALA A CA 1
ATOM 2591 C C . ALA A 1 335 ? -6.573 -25.049 -11.965 1.00 73.25 335 ALA A C 1
ATOM 2593 O O . ALA A 1 335 ? -7.447 -25.456 -11.208 1.00 73.25 335 ALA A O 1
ATOM 2594 N N . GLU A 1 336 ? -5.283 -25.079 -11.620 1.00 69.50 336 GLU A N 1
ATOM 2595 C CA . GLU A 1 336 ? -4.838 -25.489 -10.285 1.00 69.50 336 GLU A CA 1
ATOM 2596 C C . GLU A 1 336 ? -5.261 -24.467 -9.218 1.00 69.50 336 GLU A C 1
ATOM 2598 O O . GLU A 1 336 ? -5.638 -24.871 -8.120 1.00 69.50 336 GLU A O 1
ATOM 2603 N N . LEU A 1 337 ? -5.285 -23.163 -9.538 1.00 70.31 337 LEU A N 1
ATOM 2604 C CA . LEU A 1 337 ? -5.779 -22.115 -8.632 1.00 70.31 337 LEU A CA 1
ATOM 2605 C C . LEU A 1 337 ? -7.270 -22.275 -8.291 1.00 70.31 337 LEU A C 1
ATOM 2607 O O . LEU A 1 337 ? -7.643 -22.012 -7.154 1.00 70.31 337 LEU A O 1
ATOM 2611 N N . GLU A 1 338 ? -8.108 -22.721 -9.234 1.00 70.81 338 GLU A N 1
ATOM 2612 C CA . GLU A 1 338 ? -9.557 -22.900 -9.026 1.00 70.81 338 GLU A CA 1
ATOM 2613 C C . GLU A 1 338 ? -9.874 -23.938 -7.933 1.00 70.81 338 GLU A C 1
ATOM 2615 O O . GLU A 1 338 ? -10.823 -23.770 -7.170 1.00 70.81 338 GLU A O 1
ATOM 2620 N N . GLY A 1 339 ? -9.046 -24.981 -7.818 1.00 66.06 339 GLY A N 1
ATOM 2621 C CA . GLY A 1 339 ? -9.130 -25.987 -6.755 1.00 66.06 339 GLY A CA 1
ATOM 2622 C C . GLY A 1 339 ? -8.226 -25.715 -5.549 1.00 66.06 339 GLY A C 1
ATOM 2623 O O . GLY A 1 339 ? -8.193 -26.528 -4.625 1.00 66.06 339 GLY A O 1
ATOM 2624 N N . THR A 1 340 ? -7.461 -24.618 -5.554 1.00 72.19 340 THR A N 1
ATOM 2625 C CA . THR A 1 340 ? -6.544 -24.291 -4.459 1.00 72.19 340 THR A CA 1
ATOM 2626 C C . THR A 1 340 ? -7.296 -23.566 -3.352 1.00 72.19 340 THR A C 1
ATOM 2628 O O . THR A 1 340 ? -7.742 -22.431 -3.513 1.00 72.19 340 THR A O 1
ATOM 2631 N N . GLU A 1 341 ? -7.379 -24.193 -2.181 1.00 61.25 341 GLU A N 1
ATOM 2632 C CA . GLU A 1 341 ? -7.824 -23.508 -0.971 1.00 61.25 341 GLU A CA 1
ATOM 2633 C C . GLU A 1 341 ? -6.727 -22.553 -0.484 1.00 61.25 341 GLU A C 1
ATOM 2635 O O . GLU A 1 341 ? -5.725 -22.954 0.119 1.00 61.25 341 GLU A O 1
ATOM 2640 N N . PHE A 1 342 ? -6.913 -21.259 -0.738 1.00 61.22 342 PHE A N 1
ATOM 2641 C CA . PHE A 1 342 ? -6.111 -20.224 -0.101 1.00 61.22 342 PHE A CA 1
ATOM 2642 C C . PHE A 1 342 ? -6.570 -20.058 1.341 1.00 61.22 342 PHE A C 1
ATOM 2644 O O . PHE A 1 342 ? -7.761 -19.934 1.621 1.00 61.22 342 PHE A O 1
ATOM 2651 N N . ARG A 1 343 ? -5.617 -20.030 2.276 1.00 54.94 343 ARG A N 1
ATOM 2652 C CA . ARG A 1 343 ? -5.929 -19.630 3.649 1.00 54.94 343 ARG A CA 1
ATOM 2653 C C . ARG A 1 343 ? -6.500 -18.216 3.604 1.00 54.94 343 ARG A C 1
ATOM 2655 O O . ARG A 1 343 ? -5.879 -17.345 2.997 1.00 54.94 343 ARG A O 1
ATOM 2662 N N . GLU A 1 344 ? -7.647 -18.004 4.248 1.00 58.28 344 GLU A N 1
ATOM 2663 C CA . GLU A 1 344 ? -8.214 -16.663 4.404 1.00 58.28 344 GLU A CA 1
ATOM 2664 C C . GLU A 1 344 ? -7.145 -15.692 4.938 1.00 58.28 344 GLU A C 1
ATOM 2666 O O . GLU A 1 344 ? -6.282 -16.119 5.724 1.00 58.28 344 GLU A O 1
ATOM 2671 N N . PRO A 1 345 ? -7.180 -14.404 4.534 1.00 62.84 345 PRO A N 1
ATOM 2672 C CA . PRO A 1 345 ? -6.252 -13.403 5.037 1.00 62.84 345 PRO A CA 1
ATOM 2673 C C . PRO A 1 345 ? -6.232 -13.465 6.558 1.00 62.84 345 PRO A C 1
ATOM 2675 O O . PRO A 1 345 ? -7.266 -13.345 7.214 1.00 62.84 345 PRO A O 1
ATOM 2678 N N . LYS A 1 346 ? -5.063 -13.714 7.137 1.00 81.38 346 LYS A N 1
ATOM 2679 C CA . LYS A 1 346 ? -4.941 -13.767 8.588 1.00 81.38 346 LYS A CA 1
ATOM 2680 C C . LYS A 1 346 ? -4.910 -12.344 9.121 1.00 81.38 346 LYS A C 1
ATOM 2682 O O . LYS A 1 346 ? -4.164 -11.494 8.639 1.00 81.38 346 LYS A O 1
ATOM 2687 N N . TRP A 1 347 ? -5.727 -12.089 10.133 1.00 90.12 347 TRP A N 1
ATOM 2688 C CA . TRP A 1 347 ? -5.891 -10.767 10.722 1.00 90.12 347 TRP A CA 1
ATOM 2689 C C . TRP A 1 347 ? -5.267 -10.717 12.111 1.00 90.12 347 TRP A C 1
ATOM 2691 O O . TRP A 1 347 ? -5.503 -11.591 12.947 1.00 90.12 347 TRP A O 1
ATOM 2701 N N . VAL A 1 348 ? -4.534 -9.644 12.406 1.00 94.50 348 VAL A N 1
ATOM 2702 C CA . VAL A 1 348 ? -4.245 -9.280 13.799 1.00 94.50 348 VAL A CA 1
ATOM 2703 C C . VAL A 1 348 ? -5.446 -8.595 14.426 1.00 94.50 348 VAL A C 1
ATOM 2705 O O . VAL A 1 348 ? -5.740 -8.869 15.582 1.00 94.50 348 VAL A O 1
ATOM 2708 N N . VAL A 1 349 ? -6.148 -7.741 13.677 1.00 93.50 349 VAL A N 1
ATOM 2709 C CA . VAL A 1 349 ? -7.463 -7.209 14.057 1.00 93.50 349 VAL A CA 1
ATOM 2710 C C . VAL A 1 349 ? -8.406 -7.411 12.872 1.00 93.50 349 VAL A C 1
ATOM 2712 O O . VAL A 1 349 ? -8.143 -6.831 11.814 1.00 93.50 349 VAL A O 1
ATOM 2715 N N . PRO A 1 350 ? -9.480 -8.211 13.008 1.00 90.94 350 PRO A N 1
ATOM 2716 C CA . PRO A 1 350 ? -10.371 -8.536 11.895 1.00 90.94 350 PRO A CA 1
ATOM 2717 C C . PRO A 1 350 ? -10.845 -7.295 11.136 1.00 90.94 350 PRO A C 1
ATOM 2719 O O . PRO A 1 350 ? -11.349 -6.354 11.750 1.00 90.94 350 PRO A O 1
ATOM 2722 N N . ARG A 1 351 ? -10.679 -7.303 9.805 1.00 88.56 351 ARG A N 1
ATOM 2723 C CA . ARG A 1 351 ? -11.044 -6.217 8.871 1.00 88.56 351 ARG A CA 1
ATOM 2724 C C . ARG A 1 351 ? -10.337 -4.871 9.089 1.00 88.56 351 ARG A C 1
ATOM 2726 O O . ARG A 1 351 ? -10.689 -3.907 8.422 1.00 88.56 351 ARG A O 1
ATOM 2733 N N . ILE A 1 352 ? -9.377 -4.776 10.014 1.00 92.62 352 ILE A N 1
ATOM 2734 C CA . ILE A 1 352 ? -8.709 -3.512 10.381 1.00 92.62 352 ILE A CA 1
ATOM 2735 C C . ILE A 1 352 ? -7.192 -3.605 10.210 1.00 92.62 352 ILE A C 1
ATOM 2737 O O . ILE A 1 352 ? -6.571 -2.657 9.736 1.00 92.62 352 ILE A O 1
ATOM 2741 N N . LEU A 1 353 ? -6.586 -4.714 10.637 1.00 95.06 353 LEU A N 1
ATOM 2742 C CA . LEU A 1 353 ? -5.137 -4.894 10.636 1.00 95.06 353 LEU A CA 1
ATOM 2743 C C . LEU A 1 353 ? -4.783 -6.310 10.153 1.00 95.06 353 LEU A C 1
ATOM 2745 O O . LEU A 1 353 ? -4.878 -7.250 10.954 1.00 95.06 353 LEU A O 1
ATOM 2749 N N . PRO A 1 354 ? -4.427 -6.480 8.868 1.00 94.06 354 PRO A N 1
ATOM 2750 C CA . PRO A 1 354 ? -4.037 -7.770 8.301 1.00 94.06 354 PRO A CA 1
ATOM 2751 C C . PRO A 1 354 ? -2.601 -8.168 8.694 1.00 94.06 354 PRO A C 1
ATOM 2753 O O . PRO A 1 354 ? -1.824 -7.351 9.195 1.00 94.06 354 PRO A O 1
ATOM 2756 N N . GLU A 1 355 ? -2.232 -9.432 8.464 1.00 93.31 355 GLU A N 1
ATOM 2757 C CA . GLU A 1 355 ? -0.824 -9.836 8.326 1.00 93.31 355 GLU A CA 1
ATOM 2758 C C . GLU A 1 355 ? -0.141 -9.055 7.187 1.00 93.31 355 GLU A C 1
ATOM 2760 O O . GLU A 1 355 ? -0.807 -8.549 6.289 1.00 93.31 355 GLU A O 1
ATOM 2765 N N . GLY A 1 356 ? 1.189 -8.928 7.241 1.00 94.62 356 GLY A N 1
ATOM 2766 C CA . GLY A 1 356 ? 1.950 -8.105 6.297 1.00 94.62 356 GLY A CA 1
ATOM 2767 C C . GLY A 1 356 ? 2.501 -6.814 6.909 1.00 94.62 356 GLY A C 1
ATOM 2768 O O . GLY A 1 356 ? 2.505 -6.615 8.131 1.00 94.62 356 GLY A O 1
ATOM 2769 N N . LEU A 1 357 ? 3.024 -5.936 6.060 1.00 96.44 357 LEU A N 1
ATOM 2770 C CA . LEU A 1 357 ? 3.597 -4.652 6.440 1.00 96.44 357 LEU A CA 1
ATOM 2771 C C . LEU A 1 357 ? 2.514 -3.572 6.470 1.00 96.44 357 LEU A C 1
ATOM 2773 O O . LEU A 1 357 ? 1.930 -3.223 5.455 1.00 96.44 357 LEU A O 1
ATOM 2777 N N . ASN A 1 358 ? 2.286 -2.977 7.633 1.00 96.31 358 ASN A N 1
ATOM 2778 C CA . ASN A 1 358 ? 1.209 -2.026 7.868 1.00 96.31 358 ASN A CA 1
ATOM 2779 C C . ASN A 1 358 ? 1.754 -0.693 8.388 1.00 96.31 358 ASN A C 1
ATOM 2781 O O . ASN A 1 358 ? 2.745 -0.658 9.121 1.00 96.31 358 ASN A O 1
ATOM 2785 N N . LEU A 1 359 ? 1.081 0.416 8.076 1.00 94.88 359 LEU A N 1
ATOM 2786 C CA . LEU A 1 359 ? 1.481 1.757 8.509 1.00 94.88 359 LEU A CA 1
ATOM 2787 C C . LEU A 1 359 ? 0.380 2.441 9.321 1.00 94.88 359 LEU A C 1
ATOM 2789 O O . LEU A 1 359 ? -0.672 2.757 8.786 1.00 94.88 359 LEU A O 1
ATOM 2793 N N . LEU A 1 360 ? 0.650 2.772 10.586 1.00 94.56 360 LEU A N 1
ATOM 2794 C CA . LEU A 1 360 ? -0.191 3.646 11.406 1.00 94.56 360 LEU A CA 1
ATOM 2795 C C . LEU A 1 360 ? 0.397 5.059 11.473 1.00 94.56 360 LEU A C 1
ATOM 2797 O O . LEU A 1 360 ? 1.416 5.309 12.129 1.00 94.56 360 LEU A O 1
ATOM 2801 N N . SER A 1 361 ? -0.298 6.019 10.865 1.00 90.88 361 SER A N 1
ATOM 2802 C CA . SER A 1 361 ? 0.135 7.411 10.808 1.00 90.88 361 SER A CA 1
ATOM 2803 C C . SER A 1 361 ? -0.868 8.407 11.393 1.00 90.88 361 SER A C 1
ATOM 2805 O O . SER A 1 361 ? -2.071 8.181 11.463 1.00 90.88 361 SER A O 1
ATOM 2807 N N . SER A 1 362 ? -0.337 9.529 11.885 1.00 85.19 362 SER A N 1
ATOM 2808 C CA . SER A 1 362 ? -1.087 10.720 12.297 1.00 85.19 362 SER A CA 1
ATOM 2809 C C . SER A 1 362 ? -0.146 11.860 12.662 1.00 85.19 362 SER A C 1
ATOM 2811 O O . SER A 1 362 ? 1.063 11.672 12.831 1.00 85.19 362 SER A O 1
ATOM 2813 N N . ARG A 1 363 ? -0.698 13.051 12.900 1.00 77.81 363 ARG A N 1
ATOM 2814 C CA . ARG A 1 363 ? 0.050 14.155 13.517 1.00 77.81 363 ARG A CA 1
ATOM 2815 C C . ARG A 1 363 ? 0.586 13.787 14.916 1.00 77.81 363 ARG A C 1
ATOM 2817 O O . ARG A 1 363 ? 0.112 12.844 15.564 1.00 77.81 363 ARG A O 1
ATOM 2824 N N . PRO A 1 364 ? 1.592 14.513 15.435 1.00 78.56 364 PRO A N 1
ATOM 2825 C CA . PRO A 1 364 ? 2.061 14.336 16.805 1.00 78.56 364 PRO A CA 1
ATOM 2826 C C . PRO A 1 364 ? 0.946 14.434 17.853 1.00 78.56 364 PRO A C 1
ATOM 2828 O O . PRO A 1 364 ? 0.022 15.238 17.732 1.00 78.56 364 PRO A O 1
ATOM 2831 N N . LYS A 1 365 ? 1.076 13.627 18.916 1.00 79.94 365 LYS A N 1
ATOM 2832 C CA . LYS A 1 365 ? 0.207 13.646 20.109 1.00 79.94 365 LYS A CA 1
ATOM 2833 C C . LYS A 1 365 ? -1.277 13.329 19.844 1.00 79.94 365 LYS A C 1
ATOM 2835 O O . LYS A 1 365 ? -2.140 13.781 20.587 1.00 79.94 365 LYS A O 1
ATOM 2840 N N . LYS A 1 366 ? -1.580 12.535 18.810 1.00 82.62 366 LYS A N 1
ATOM 2841 C CA . LYS A 1 366 ? -2.953 12.094 18.489 1.00 82.62 366 LYS A CA 1
ATOM 2842 C C . LYS A 1 366 ? -3.343 10.725 19.054 1.00 82.62 366 LYS A C 1
ATOM 2844 O O . LYS A 1 366 ? -4.508 10.374 18.979 1.00 82.62 366 LYS A O 1
ATOM 2849 N N . GLY A 1 367 ? -2.409 9.998 19.677 1.00 86.06 367 GLY A N 1
ATOM 2850 C CA . GLY A 1 367 ? -2.701 8.748 20.393 1.00 86.06 367 GLY A CA 1
ATOM 2851 C C . GLY A 1 367 ? -2.286 7.449 19.692 1.00 86.06 367 GLY A C 1
ATOM 2852 O O . GLY A 1 367 ? -2.753 6.398 20.110 1.00 86.06 367 GLY A O 1
ATOM 2853 N N . LYS A 1 368 ? -1.398 7.488 18.685 1.00 91.25 368 LYS A N 1
ATOM 2854 C CA . LYS A 1 368 ? -0.926 6.278 17.973 1.00 91.25 368 LYS A CA 1
ATOM 2855 C C . LYS A 1 368 ? -0.243 5.264 18.872 1.00 91.25 368 LYS A C 1
ATOM 2857 O O . LYS A 1 368 ? -0.619 4.109 18.840 1.00 91.25 368 LYS A O 1
ATOM 2862 N N . THR A 1 369 ? 0.701 5.704 19.704 1.00 91.25 369 THR A N 1
ATOM 2863 C CA . THR A 1 369 ? 1.371 4.825 20.672 1.00 91.25 369 THR A CA 1
ATOM 2864 C C . THR A 1 369 ? 0.364 4.167 21.611 1.00 91.25 369 THR A C 1
ATOM 2866 O O . THR A 1 369 ? 0.537 3.018 21.978 1.00 91.25 369 THR A O 1
ATOM 2869 N N . TRP A 1 370 ? -0.720 4.866 21.981 1.00 92.06 370 TRP A N 1
ATOM 2870 C CA . TRP A 1 370 ? -1.797 4.246 22.759 1.00 92.06 370 TRP A CA 1
ATOM 2871 C C . TRP A 1 370 ? -2.541 3.195 21.940 1.00 92.06 370 TRP A C 1
ATOM 2873 O O . TRP A 1 370 ? -2.696 2.084 22.417 1.00 92.06 370 TRP A O 1
ATOM 2883 N N . LEU A 1 371 ? -2.928 3.506 20.701 1.00 94.38 371 LEU A N 1
ATOM 2884 C CA . LEU A 1 371 ? -3.607 2.558 19.817 1.00 94.38 371 LEU A CA 1
ATOM 2885 C C . LEU A 1 371 ? -2.755 1.305 19.538 1.00 94.38 371 LEU A C 1
ATOM 2887 O O . LEU A 1 371 ? -3.224 0.191 19.749 1.00 94.38 371 LEU A O 1
ATOM 2891 N N . GLY A 1 372 ? -1.491 1.481 19.144 1.00 95.56 372 GLY A N 1
ATOM 2892 C CA . GLY A 1 372 ? -0.550 0.384 18.910 1.00 95.56 372 GLY A CA 1
ATOM 2893 C C . GLY A 1 372 ? -0.311 -0.456 20.164 1.00 95.56 372 GLY A C 1
ATOM 2894 O O . GLY A 1 372 ? -0.317 -1.684 20.092 1.00 95.56 372 GLY A O 1
ATOM 2895 N N . LEU A 1 373 ? -0.176 0.180 21.334 1.00 94.75 373 LEU A N 1
ATOM 2896 C CA . LEU A 1 373 ? -0.025 -0.530 22.603 1.00 94.75 373 LEU A CA 1
ATOM 2897 C C . LEU A 1 373 ? -1.313 -1.253 23.031 1.00 94.75 373 LEU A C 1
ATOM 2899 O O . LEU A 1 373 ? -1.222 -2.368 23.530 1.00 94.75 373 LEU A O 1
ATOM 2903 N N . ASN A 1 374 ? -2.500 -0.674 22.815 1.00 94.25 374 ASN A N 1
ATOM 2904 C CA . ASN A 1 374 ? -3.780 -1.333 23.100 1.00 94.25 374 ASN A CA 1
ATOM 2905 C C . ASN A 1 374 ? -3.929 -2.617 22.270 1.00 94.25 374 ASN A C 1
ATOM 2907 O O . ASN A 1 374 ? -4.257 -3.661 22.829 1.00 94.25 374 ASN A O 1
ATOM 2911 N N . ILE A 1 375 ? -3.628 -2.557 20.967 1.00 97.00 375 ILE A N 1
ATOM 2912 C CA . ILE A 1 375 ? -3.641 -3.731 20.078 1.00 97.00 375 ILE A CA 1
ATOM 2913 C C . ILE A 1 375 ? -2.603 -4.762 20.540 1.00 97.00 375 ILE A C 1
ATOM 2915 O O . ILE A 1 375 ? -2.909 -5.947 20.614 1.00 97.00 375 ILE A O 1
ATOM 2919 N N . SER A 1 376 ? -1.401 -4.316 20.913 1.00 97.56 376 SER A N 1
ATOM 2920 C CA . SER A 1 376 ? -0.325 -5.198 21.384 1.00 97.56 376 SER A CA 1
ATOM 2921 C C . SER A 1 376 ? -0.689 -5.937 22.669 1.00 97.56 376 SER A C 1
ATOM 2923 O O . SER A 1 376 ? -0.449 -7.135 22.778 1.00 97.56 376 SER A O 1
ATOM 2925 N N . VAL A 1 377 ? -1.302 -5.241 23.630 1.00 93.94 377 VAL A N 1
ATOM 2926 C CA . VAL A 1 377 ? -1.793 -5.854 24.869 1.00 93.94 377 VAL A CA 1
ATOM 2927 C C . VAL A 1 377 ? -2.910 -6.845 24.560 1.00 93.94 377 VAL A C 1
ATOM 2929 O O . VAL A 1 377 ? -2.813 -7.986 24.995 1.00 93.94 377 VAL A O 1
ATOM 2932 N N . ALA A 1 378 ? -3.917 -6.456 23.769 1.00 92.88 378 ALA A N 1
ATOM 2933 C CA . ALA A 1 378 ? -5.013 -7.349 23.392 1.00 92.88 378 ALA A CA 1
ATOM 2934 C C . ALA A 1 378 ? -4.504 -8.608 22.673 1.00 92.88 378 ALA A C 1
ATOM 2936 O O . ALA A 1 378 ? -4.944 -9.711 22.987 1.00 92.88 378 ALA A O 1
ATOM 2937 N N . LYS A 1 379 ? -3.531 -8.468 21.763 1.00 96.12 379 LYS A N 1
ATOM 2938 C CA . LYS A 1 379 ? -2.945 -9.601 21.038 1.00 96.12 379 LYS A CA 1
ATOM 2939 C C . LYS A 1 379 ? -2.112 -10.500 21.950 1.00 96.12 379 LYS A C 1
ATOM 2941 O O . LYS A 1 379 ? -2.172 -11.711 21.795 1.00 96.12 379 LYS A O 1
ATOM 2946 N N . ALA A 1 380 ? -1.387 -9.940 22.917 1.00 94.88 380 ALA A N 1
ATOM 2947 C CA . ALA A 1 380 ? -0.595 -10.723 23.865 1.00 94.88 380 ALA A CA 1
ATOM 2948 C C . ALA A 1 380 ? -1.447 -11.451 24.921 1.00 94.88 380 ALA A C 1
ATOM 2950 O O . ALA A 1 380 ? -1.024 -12.479 25.441 1.00 94.88 380 ALA A O 1
ATOM 2951 N N . THR A 1 381 ? -2.634 -10.934 25.258 1.00 90.12 381 THR A N 1
ATOM 2952 C CA . THR A 1 381 ? -3.512 -11.518 26.292 1.00 90.12 381 THR A CA 1
ATOM 2953 C C . THR A 1 381 ? -4.686 -12.327 25.742 1.00 90.12 381 THR A C 1
ATOM 2955 O O . THR A 1 381 ? -5.325 -13.045 26.507 1.00 90.12 381 THR A O 1
ATOM 2958 N N . GLY A 1 382 ? -4.999 -12.214 24.449 1.00 89.62 382 GLY A N 1
ATOM 2959 C CA . GLY A 1 382 ? -6.243 -12.740 23.875 1.00 89.62 382 GLY A CA 1
ATOM 2960 C C . GLY A 1 382 ? -7.478 -11.886 24.214 1.00 89.62 382 GLY A C 1
ATOM 2961 O O . GLY A 1 382 ? -8.603 -12.383 24.323 1.00 89.62 382 GLY A O 1
ATOM 2962 N N . GLY A 1 383 ? -7.251 -10.596 24.476 1.00 86.69 383 GLY A N 1
ATOM 2963 C CA . GLY A 1 383 ? -8.278 -9.616 24.807 1.00 86.69 383 GLY A CA 1
ATOM 2964 C C . GLY A 1 383 ? -8.996 -9.044 23.582 1.00 86.69 383 GLY A C 1
ATOM 2965 O O . GLY A 1 383 ? -8.775 -9.446 22.440 1.00 86.69 383 GLY A O 1
ATOM 2966 N N . CYS A 1 384 ? -9.856 -8.062 23.835 1.00 86.25 384 CYS A N 1
ATOM 2967 C CA . CYS A 1 384 ? -10.656 -7.395 22.811 1.00 86.25 384 CYS A CA 1
ATOM 2968 C C . CYS A 1 384 ? -9.936 -6.159 22.264 1.00 86.25 384 CYS A C 1
ATOM 2970 O O . CYS A 1 384 ? -9.629 -5.226 23.013 1.00 86.25 384 CYS A O 1
ATOM 2972 N N . ALA A 1 385 ? -9.701 -6.115 20.952 1.00 87.50 385 ALA A N 1
ATOM 2973 C CA . ALA A 1 385 ? -9.233 -4.900 20.300 1.00 87.50 385 ALA A CA 1
ATOM 2974 C C . ALA A 1 385 ? -10.346 -3.841 20.291 1.00 87.50 385 ALA A C 1
ATOM 2976 O O . ALA A 1 385 ? -11.527 -4.149 20.139 1.00 87.50 385 ALA A O 1
ATOM 2977 N N . LEU A 1 386 ? -9.967 -2.571 20.469 1.00 87.19 386 LEU A N 1
ATOM 2978 C CA . LEU A 1 386 ? -10.883 -1.421 20.424 1.00 87.19 386 LEU A CA 1
ATOM 2979 C C . LEU A 1 386 ? -12.133 -1.560 21.326 1.00 87.19 386 LEU A C 1
ATOM 2981 O O . LEU A 1 386 ? -13.183 -0.990 21.024 1.00 87.19 386 LEU A O 1
ATOM 2985 N N . GLY A 1 387 ? -12.036 -2.310 22.429 1.00 79.31 387 GLY A N 1
ATOM 2986 C CA . GLY A 1 387 ? -13.116 -2.476 23.409 1.00 79.31 387 GLY A CA 1
ATOM 2987 C C . GLY A 1 387 ? -14.375 -3.176 22.882 1.00 79.31 387 GLY A C 1
ATOM 2988 O O . GLY A 1 387 ? -15.460 -2.926 23.400 1.00 79.31 387 GLY A O 1
ATOM 2989 N N . ARG A 1 388 ? -14.251 -4.013 21.845 1.00 80.44 388 ARG A N 1
ATOM 2990 C CA . ARG A 1 388 ? -15.363 -4.705 21.178 1.00 80.44 388 ARG A CA 1
ATOM 2991 C C . ARG A 1 388 ? -15.185 -6.223 21.251 1.00 80.44 388 ARG A C 1
ATOM 2993 O O . ARG A 1 388 ? -14.147 -6.732 20.844 1.00 80.44 388 ARG A O 1
ATOM 3000 N N . GLU A 1 389 ? -16.189 -6.943 21.753 1.00 76.31 389 GLU A N 1
ATOM 3001 C CA . GLU A 1 389 ? -16.148 -8.416 21.882 1.00 76.31 389 GLU A CA 1
ATOM 3002 C C . GLU A 1 389 ? -16.065 -9.135 20.529 1.00 76.31 389 GLU A C 1
ATOM 3004 O O . GLU A 1 389 ? -15.386 -10.149 20.407 1.00 76.31 389 GLU A O 1
ATOM 3009 N N . ASP A 1 390 ? -16.677 -8.574 19.485 1.00 82.56 390 ASP A N 1
ATOM 3010 C CA . ASP A 1 390 ? -16.558 -9.051 18.101 1.00 82.56 390 ASP A CA 1
ATOM 3011 C C . ASP A 1 390 ? -15.163 -8.819 17.490 1.00 82.56 390 ASP A C 1
ATOM 3013 O O . ASP A 1 390 ? -14.893 -9.280 16.385 1.00 82.56 390 ASP A O 1
ATOM 3017 N N . LEU A 1 391 ? -14.264 -8.140 18.211 1.00 89.75 391 LEU A N 1
ATOM 3018 C CA . LEU A 1 391 ? -12.850 -7.961 17.871 1.00 89.75 391 LEU A CA 1
ATOM 3019 C C . LEU A 1 391 ? -11.927 -8.619 18.914 1.00 89.75 391 LEU A C 1
ATOM 3021 O O . LEU A 1 391 ? -10.832 -8.122 19.197 1.00 89.75 391 LEU A O 1
ATOM 3025 N N . ARG A 1 392 ? -12.366 -9.726 19.521 1.00 89.25 392 ARG A N 1
ATOM 3026 C CA . ARG A 1 392 ? -11.524 -10.565 20.380 1.00 89.25 392 ARG A CA 1
ATOM 3027 C C . ARG A 1 392 ? -10.413 -11.226 19.570 1.00 89.25 392 ARG A C 1
ATOM 3029 O O . ARG A 1 392 ? -10.658 -11.770 18.497 1.00 89.25 392 ARG A O 1
ATOM 3036 N N . LEU A 1 393 ? -9.189 -11.162 20.088 1.00 92.31 393 LEU A N 1
ATOM 3037 C CA . LEU A 1 393 ? -8.002 -11.635 19.385 1.00 92.31 393 LEU A CA 1
ATOM 3038 C C . LEU A 1 393 ? -7.557 -13.001 19.901 1.00 92.31 393 LEU A C 1
ATOM 3040 O O . LEU A 1 393 ? -7.626 -13.279 21.095 1.00 92.31 393 LEU A O 1
ATOM 3044 N N . GLU A 1 394 ? -7.020 -13.831 19.012 1.00 92.31 394 GLU A N 1
ATOM 3045 C CA . GLU A 1 394 ? -6.279 -15.020 19.431 1.00 92.31 394 GLU A CA 1
ATOM 3046 C C . GLU A 1 394 ? -4.945 -14.605 20.070 1.00 92.31 394 GLU A C 1
ATOM 3048 O O . GLU A 1 394 ? -4.217 -13.811 19.455 1.00 92.31 394 GLU A O 1
ATOM 3053 N N . PRO A 1 395 ? -4.593 -15.121 21.263 1.00 94.06 395 PRO A N 1
ATOM 3054 C CA . PRO A 1 395 ? -3.359 -14.753 21.940 1.00 94.06 395 PRO A CA 1
ATOM 3055 C C . PRO A 1 395 ? -2.136 -15.198 21.135 1.00 94.06 395 PRO A C 1
ATOM 3057 O O . PRO A 1 395 ? -2.055 -16.340 20.685 1.00 94.06 395 PRO A O 1
ATOM 3060 N N . ALA A 1 396 ? -1.167 -14.304 20.966 1.00 95.81 396 ALA A N 1
ATOM 3061 C CA . ALA A 1 396 ? 0.120 -14.628 20.364 1.00 95.81 396 ALA A CA 1
ATOM 3062 C C . ALA A 1 396 ? 1.217 -13.709 20.894 1.00 95.81 396 ALA A C 1
ATOM 3064 O O . ALA A 1 396 ? 0.946 -12.657 21.476 1.00 95.81 396 ALA A O 1
ATOM 3065 N N . LYS A 1 397 ? 2.469 -14.075 20.630 1.00 98.25 397 LYS A N 1
ATOM 3066 C CA . LYS A 1 397 ? 3.607 -13.250 21.018 1.00 98.25 397 LYS A CA 1
ATOM 3067 C C . LYS A 1 397 ? 3.660 -11.959 20.205 1.00 98.25 397 LYS A C 1
ATOM 3069 O O . LYS A 1 397 ? 3.313 -11.927 19.019 1.00 98.25 397 LYS A O 1
ATOM 3074 N N . VAL A 1 398 ? 4.084 -10.891 20.871 1.00 98.56 398 VAL A N 1
ATOM 3075 C CA . VAL A 1 398 ? 4.173 -9.541 20.322 1.00 98.56 398 VAL A CA 1
ATOM 3076 C C . VAL A 1 398 ? 5.547 -8.959 20.619 1.00 98.56 398 VAL A C 1
ATOM 3078 O O . VAL A 1 398 ? 5.974 -8.926 21.771 1.00 98.56 398 VAL A O 1
ATOM 3081 N N . LEU A 1 399 ? 6.219 -8.448 19.590 1.00 98.62 399 LEU A N 1
ATOM 3082 C CA . LEU A 1 399 ? 7.407 -7.610 19.735 1.00 98.62 399 LEU A CA 1
ATOM 3083 C C . LEU A 1 399 ? 7.006 -6.139 19.626 1.00 98.62 399 LEU A C 1
ATOM 3085 O O . LEU A 1 399 ? 6.347 -5.747 18.670 1.00 98.62 399 LEU A O 1
ATOM 3089 N N . TYR A 1 400 ? 7.433 -5.305 20.566 1.00 98.44 400 TYR A N 1
ATOM 3090 C CA . TYR A 1 400 ? 7.184 -3.867 20.540 1.00 98.44 400 TYR A CA 1
ATOM 3091 C C . TYR A 1 400 ? 8.497 -3.095 20.699 1.00 98.44 400 TYR A C 1
ATOM 3093 O O . TYR A 1 400 ? 9.097 -3.051 21.777 1.00 98.44 400 TYR A O 1
ATOM 3101 N N . LEU A 1 401 ? 8.931 -2.441 19.621 1.00 97.69 401 LEU A N 1
ATOM 3102 C CA . LEU A 1 401 ? 10.085 -1.545 19.603 1.00 97.69 401 LEU A CA 1
ATOM 3103 C C . LEU A 1 401 ? 9.628 -0.128 19.981 1.00 97.69 401 LEU A C 1
ATOM 3105 O O . LEU A 1 401 ? 9.176 0.642 19.136 1.00 97.69 401 LEU A O 1
ATOM 3109 N N . ALA A 1 402 ? 9.740 0.228 21.259 1.00 95.25 402 ALA A N 1
ATOM 3110 C CA . ALA A 1 402 ? 9.385 1.537 21.806 1.00 95.25 402 ALA A CA 1
ATOM 3111 C C . ALA A 1 402 ? 10.547 2.544 21.658 1.00 95.25 402 ALA A C 1
ATOM 3113 O O . ALA A 1 402 ? 11.142 3.021 22.619 1.00 95.25 402 ALA A O 1
ATOM 3114 N N . LEU A 1 403 ? 10.897 2.858 20.417 1.00 93.12 403 LEU A N 1
ATOM 3115 C CA . LEU A 1 403 ? 12.055 3.668 20.028 1.00 93.12 403 LEU A CA 1
ATOM 3116 C C . LEU A 1 403 ? 11.881 5.176 20.296 1.00 93.12 403 LEU A C 1
ATOM 3118 O O . LEU A 1 403 ? 12.867 5.913 20.397 1.00 93.12 403 LEU A O 1
ATOM 3122 N N . GLU A 1 404 ? 10.642 5.664 20.404 1.00 85.69 404 GLU A N 1
ATOM 3123 C CA . GLU A 1 404 ? 10.355 7.027 20.885 1.00 85.69 404 GLU A CA 1
ATOM 3124 C C . GLU A 1 404 ? 10.151 7.098 22.402 1.00 85.69 404 GLU A C 1
ATOM 3126 O O . GLU A 1 404 ? 10.560 8.069 23.050 1.00 85.69 404 GLU A O 1
ATOM 3131 N N . ASP A 1 405 ? 9.544 6.060 22.972 1.00 81.50 405 ASP A N 1
ATOM 3132 C CA . ASP A 1 405 ? 9.187 5.976 24.380 1.00 81.50 405 ASP A CA 1
ATOM 3133 C C . ASP A 1 405 ? 10.115 5.003 25.114 1.00 81.50 405 ASP A C 1
ATOM 3135 O O . ASP A 1 405 ? 9.925 3.795 25.080 1.00 81.50 405 ASP A O 1
ATOM 3139 N N . ARG A 1 406 ? 11.079 5.537 25.876 1.00 84.31 406 ARG A N 1
ATOM 3140 C CA . ARG A 1 406 ? 11.936 4.735 26.773 1.00 84.31 406 ARG A CA 1
ATOM 3141 C C . ARG A 1 406 ? 11.114 3.755 27.623 1.00 84.31 406 ARG A C 1
ATOM 3143 O O . ARG A 1 406 ? 10.015 4.108 28.072 1.00 84.31 406 ARG A O 1
ATOM 3150 N N . LEU A 1 407 ? 11.691 2.606 27.990 1.00 92.00 407 LEU A N 1
ATOM 3151 C CA . LEU A 1 407 ? 10.995 1.546 28.751 1.00 92.00 407 LEU A CA 1
ATOM 3152 C C . LEU A 1 407 ? 10.310 2.043 30.039 1.00 92.00 407 LEU A C 1
ATOM 3154 O O . LEU A 1 407 ? 9.236 1.568 30.409 1.00 92.00 407 LEU A O 1
ATOM 3158 N N . ARG A 1 408 ? 10.871 3.065 30.704 1.00 92.94 408 ARG A N 1
ATOM 3159 C CA . ARG A 1 408 ? 10.250 3.714 31.876 1.00 92.94 408 ARG A CA 1
ATOM 3160 C C . ARG A 1 408 ? 8.851 4.266 31.577 1.00 92.94 408 ARG A C 1
ATOM 3162 O O . ARG A 1 408 ? 7.950 4.116 32.399 1.00 92.94 408 ARG A O 1
ATOM 3169 N N . ARG A 1 409 ? 8.674 4.926 30.430 1.00 91.62 409 ARG A N 1
ATOM 3170 C CA . ARG A 1 409 ? 7.384 5.494 30.015 1.00 91.62 409 ARG A CA 1
ATOM 3171 C C . ARG A 1 409 ? 6.429 4.390 29.566 1.00 91.62 409 ARG A C 1
ATOM 3173 O O . ARG A 1 409 ? 5.257 4.441 29.926 1.00 91.62 409 ARG A O 1
ATOM 3180 N N . MET A 1 410 ? 6.931 3.362 28.881 1.00 92.62 410 MET A N 1
ATOM 3181 C CA . MET A 1 410 ? 6.127 2.184 28.530 1.00 92.62 410 MET A CA 1
ATOM 3182 C C . MET A 1 410 ? 5.567 1.484 29.767 1.00 92.62 410 MET A C 1
ATOM 3184 O O . MET A 1 410 ? 4.374 1.203 29.818 1.00 92.62 410 MET A O 1
ATOM 3188 N N . LYS A 1 411 ? 6.377 1.319 30.820 1.00 93.88 411 LYS A N 1
ATOM 3189 C CA . LYS A 1 411 ? 5.914 0.792 32.112 1.00 93.88 411 LYS A CA 1
ATOM 3190 C C . LYS A 1 411 ? 4.759 1.612 32.695 1.00 93.88 411 LYS A C 1
ATOM 3192 O O . LYS A 1 411 ? 3.814 1.033 33.215 1.00 93.88 411 LYS A O 1
ATOM 3197 N N . GLN A 1 412 ? 4.817 2.944 32.622 1.00 92.69 412 GLN A N 1
ATOM 3198 C CA . GLN A 1 412 ? 3.731 3.810 33.105 1.00 92.69 412 GLN A CA 1
ATOM 3199 C C . GLN A 1 412 ? 2.449 3.636 32.281 1.00 92.69 412 GLN A C 1
ATOM 3201 O O . GLN A 1 412 ? 1.374 3.527 32.858 1.00 92.69 412 GLN A O 1
ATOM 3206 N N . ARG A 1 413 ? 2.560 3.558 30.949 1.00 91.56 413 ARG A N 1
ATOM 3207 C CA . ARG A 1 413 ? 1.411 3.323 30.060 1.00 91.56 413 ARG A CA 1
ATOM 3208 C C . ARG A 1 413 ? 0.771 1.956 30.292 1.00 91.56 413 ARG A C 1
ATOM 3210 O O . ARG A 1 413 ? -0.446 1.869 30.374 1.00 91.56 413 ARG A O 1
ATOM 3217 N N . LEU A 1 414 ? 1.582 0.910 30.450 1.00 90.25 414 LEU A N 1
ATOM 3218 C CA . LEU A 1 414 ? 1.095 -0.433 30.761 1.00 90.25 414 LEU A CA 1
ATOM 3219 C C . LEU A 1 414 ? 0.380 -0.479 32.108 1.00 90.25 414 LEU A C 1
ATOM 3221 O O . LEU A 1 414 ? -0.666 -1.097 32.194 1.00 90.25 414 LEU A O 1
ATOM 3225 N N . LYS A 1 415 ? 0.871 0.225 33.137 1.00 90.38 415 LYS A N 1
ATOM 3226 C CA . LYS A 1 415 ? 0.137 0.340 34.411 1.00 90.38 415 LYS A CA 1
ATOM 3227 C C . LYS A 1 415 ? -1.240 0.981 34.246 1.00 90.38 415 LYS A C 1
ATOM 3229 O O . LYS A 1 415 ? -2.165 0.590 34.939 1.00 90.38 415 LYS A O 1
ATOM 3234 N N . ILE A 1 416 ? -1.364 1.965 33.358 1.00 85.44 416 ILE A N 1
ATOM 3235 C CA . ILE A 1 416 ? -2.646 2.619 33.077 1.00 85.44 416 ILE A CA 1
ATOM 3236 C C . ILE A 1 416 ? -3.608 1.636 32.390 1.00 85.44 416 ILE A C 1
ATOM 3238 O O . ILE A 1 416 ? -4.746 1.516 32.820 1.00 85.44 416 ILE A O 1
ATOM 3242 N N . ILE A 1 417 ? -3.130 0.893 31.384 1.00 85.31 417 ILE A N 1
ATOM 3243 C CA . ILE A 1 417 ? -3.946 -0.066 30.615 1.00 85.31 417 ILE A CA 1
ATOM 3244 C C . ILE A 1 417 ? -4.329 -1.295 31.447 1.00 85.31 417 ILE A C 1
ATOM 3246 O O . ILE A 1 417 ? -5.471 -1.733 31.406 1.00 85.31 417 ILE A O 1
ATOM 3250 N N . MET A 1 418 ? -3.363 -1.869 32.168 1.00 83.56 418 MET A N 1
ATOM 3251 C CA . MET A 1 418 ? -3.523 -3.130 32.899 1.00 83.56 418 MET A CA 1
ATOM 3252 C C . MET A 1 418 ? -4.106 -2.925 34.303 1.00 83.56 418 MET A C 1
ATOM 3254 O O . MET A 1 418 ? -4.554 -3.877 34.930 1.00 83.56 418 MET A O 1
ATOM 3258 N N . GLY A 1 419 ? -4.061 -1.704 34.846 1.00 83.56 419 GLY A N 1
ATOM 3259 C CA . GLY A 1 419 ? -4.440 -1.448 36.233 1.00 83.56 419 GLY A CA 1
ATOM 3260 C C . GLY A 1 419 ? -3.613 -2.295 37.209 1.00 83.56 419 GLY A C 1
ATOM 3261 O O . GLY A 1 419 ? -2.405 -2.087 37.351 1.00 83.56 419 GLY A O 1
ATOM 3262 N N . ASN A 1 420 ? -4.276 -3.242 37.878 1.00 82.94 420 ASN A N 1
ATOM 3263 C CA . ASN A 1 420 ? -3.658 -4.176 38.825 1.00 82.94 420 ASN A CA 1
ATOM 3264 C C . ASN A 1 420 ? -3.283 -5.531 38.204 1.00 82.94 420 ASN A C 1
ATOM 3266 O O . ASN A 1 420 ? -2.654 -6.345 38.882 1.00 82.94 420 ASN A O 1
ATOM 3270 N N . ASP A 1 421 ? -3.650 -5.778 36.947 1.00 81.50 421 ASP A N 1
ATOM 3271 C CA . ASP A 1 421 ? -3.380 -7.049 36.287 1.00 81.50 421 ASP A CA 1
ATOM 3272 C C . ASP A 1 421 ? -1.882 -7.218 35.985 1.00 81.50 421 ASP A C 1
ATOM 3274 O O . ASP A 1 421 ? -1.168 -6.242 35.702 1.00 81.50 421 ASP A O 1
ATOM 3278 N N . PRO A 1 422 ? -1.367 -8.461 36.033 1.00 89.00 422 PRO A N 1
ATOM 3279 C CA . PRO A 1 422 ? 0.020 -8.735 35.696 1.00 89.00 422 PRO A CA 1
ATOM 3280 C C . PRO A 1 422 ? 0.293 -8.411 34.226 1.00 89.00 422 PRO A C 1
ATOM 3282 O O . PRO A 1 422 ? -0.534 -8.645 33.346 1.00 89.00 422 PRO A O 1
ATOM 3285 N N . PHE A 1 423 ? 1.490 -7.898 33.941 1.00 91.81 423 PHE A N 1
ATOM 3286 C CA . PHE A 1 423 ? 1.875 -7.592 32.566 1.00 91.81 423 PHE A CA 1
ATOM 3287 C C . PHE A 1 423 ? 2.007 -8.877 31.733 1.00 91.81 423 PHE A C 1
ATOM 3289 O O . PHE A 1 423 ? 2.541 -9.871 32.234 1.00 91.81 423 PHE A O 1
ATOM 3296 N N . PRO A 1 424 ? 1.564 -8.865 30.463 1.00 91.31 424 PRO A N 1
ATOM 3297 C CA . PRO A 1 424 ? 1.606 -10.047 29.614 1.00 91.31 424 PRO A CA 1
ATOM 3298 C C . PRO A 1 424 ? 3.047 -10.475 29.325 1.00 91.31 424 PRO A C 1
ATOM 3300 O O . PRO A 1 424 ? 3.837 -9.700 28.790 1.00 91.31 424 PRO A O 1
ATOM 3303 N N . LYS A 1 425 ? 3.372 -11.735 29.639 1.00 95.06 425 LYS A N 1
ATOM 3304 C CA . LYS A 1 425 ? 4.690 -12.344 29.373 1.00 95.06 425 LYS A CA 1
ATOM 3305 C C . LYS A 1 425 ? 5.035 -12.400 27.880 1.00 95.06 425 LYS A C 1
ATOM 3307 O O . LYS A 1 425 ? 6.206 -12.355 27.520 1.00 95.06 425 LYS A O 1
ATOM 3312 N N . ASP A 1 426 ? 4.008 -12.477 27.035 1.00 96.31 426 ASP A N 1
ATOM 3313 C CA . ASP A 1 426 ? 4.131 -12.610 25.585 1.00 96.31 426 ASP A CA 1
ATOM 3314 C C . ASP A 1 426 ? 4.229 -11.245 24.875 1.00 96.31 426 ASP A C 1
ATOM 3316 O O . ASP A 1 426 ? 4.332 -11.194 23.653 1.00 96.31 426 ASP A O 1
ATOM 3320 N N . LEU A 1 427 ? 4.258 -10.134 25.628 1.00 97.31 427 LEU A N 1
ATOM 3321 C CA . LEU A 1 427 ? 4.574 -8.797 25.120 1.00 97.31 427 LEU A CA 1
ATOM 3322 C C . LEU A 1 427 ? 6.039 -8.444 25.414 1.00 97.31 427 LEU A C 1
ATOM 3324 O O . LEU A 1 427 ? 6.390 -8.007 26.512 1.00 97.31 427 LEU A O 1
ATOM 3328 N N . ILE A 1 428 ? 6.894 -8.596 24.407 1.00 98.12 428 ILE A N 1
ATOM 3329 C CA . ILE A 1 428 ? 8.330 -8.320 24.483 1.00 98.12 428 ILE A CA 1
ATOM 3330 C C . ILE A 1 428 ? 8.585 -6.866 24.078 1.00 98.12 428 ILE A C 1
ATOM 3332 O O . ILE A 1 428 ? 8.154 -6.420 23.017 1.00 98.12 428 ILE A O 1
ATOM 3336 N N . LEU A 1 429 ? 9.302 -6.118 24.917 1.00 97.06 429 LEU A N 1
ATOM 3337 C CA . LEU A 1 429 ? 9.554 -4.686 24.741 1.00 97.06 429 LEU A CA 1
ATOM 3338 C C . LEU A 1 429 ? 11.053 -4.390 24.693 1.00 97.06 429 LEU A C 1
ATOM 3340 O O . LEU A 1 429 ? 11.811 -4.862 25.538 1.00 97.06 429 LEU A O 1
ATOM 3344 N N . THR A 1 430 ? 11.462 -3.523 23.772 1.00 96.56 430 THR A N 1
ATOM 3345 C CA . THR A 1 430 ? 12.799 -2.906 23.757 1.00 96.56 430 THR A CA 1
ATOM 3346 C C . THR A 1 430 ? 12.689 -1.441 23.345 1.00 96.56 430 THR A C 1
ATOM 3348 O O . THR A 1 430 ? 11.784 -1.076 22.599 1.00 96.56 430 THR A O 1
ATOM 3351 N N . ASP A 1 431 ? 13.586 -0.584 23.832 1.00 95.06 431 ASP A N 1
ATOM 3352 C CA . ASP A 1 431 ? 13.669 0.835 23.453 1.00 95.06 431 ASP A CA 1
ATOM 3353 C C . ASP A 1 431 ? 14.930 1.174 22.639 1.00 95.06 431 ASP A C 1
ATOM 3355 O O . ASP A 1 431 ? 15.239 2.347 22.412 1.00 95.06 431 ASP A O 1
ATOM 3359 N N . SER A 1 432 ? 15.643 0.145 22.172 1.00 94.19 432 SER A N 1
ATOM 3360 C CA . SER A 1 432 ? 16.823 0.262 21.320 1.00 94.19 432 SER A CA 1
ATOM 3361 C C . SER A 1 432 ? 16.810 -0.816 20.242 1.00 94.19 432 SER A C 1
ATOM 3363 O O . SER A 1 432 ? 16.574 -1.991 20.529 1.00 94.19 432 SER A O 1
ATOM 3365 N N . TRP A 1 433 ? 17.079 -0.410 19.003 1.00 96.75 433 TRP A N 1
ATOM 3366 C CA . TRP A 1 433 ? 17.190 -1.302 17.854 1.00 96.75 433 TRP A CA 1
ATOM 3367 C C . TRP A 1 433 ? 18.150 -0.698 16.819 1.00 96.75 433 TRP A C 1
ATOM 3369 O O . TRP A 1 433 ? 18.131 0.528 16.645 1.00 96.75 433 TRP A O 1
ATOM 3379 N N . PRO A 1 434 ? 18.993 -1.499 16.141 1.00 96.38 434 PRO A N 1
ATOM 3380 C CA . PRO A 1 434 ? 19.834 -1.001 15.057 1.00 96.38 434 PRO A CA 1
ATOM 3381 C C . PRO A 1 434 ? 18.991 -0.455 13.901 1.00 96.38 434 PRO A C 1
ATOM 3383 O O . PRO A 1 434 ? 17.825 -0.817 13.730 1.00 96.38 434 PRO A O 1
ATOM 3386 N N . ARG A 1 435 ? 19.582 0.407 13.068 1.00 96.00 435 ARG A N 1
ATOM 3387 C CA . ARG A 1 435 ? 18.924 0.791 11.814 1.00 96.00 435 ARG A CA 1
ATOM 3388 C C . ARG A 1 435 ? 18.784 -0.433 10.910 1.00 96.00 435 ARG A C 1
ATOM 3390 O O . ARG A 1 435 ? 19.597 -1.352 10.991 1.00 96.00 435 ARG A O 1
ATOM 3397 N N . LEU A 1 436 ? 17.778 -0.433 10.041 1.00 95.56 436 LEU A N 1
ATOM 3398 C CA . LEU A 1 436 ? 17.509 -1.560 9.144 1.00 95.56 436 LEU A CA 1
ATOM 3399 C C . LEU A 1 436 ? 18.711 -1.870 8.236 1.00 95.56 436 LEU A C 1
ATOM 3401 O O . LEU A 1 436 ? 19.025 -3.034 8.052 1.00 95.56 436 LEU A O 1
ATOM 3405 N N . ASP A 1 437 ? 19.441 -0.844 7.787 1.00 93.06 437 ASP A N 1
ATOM 3406 C CA . ASP A 1 437 ? 20.672 -0.941 6.983 1.00 93.06 437 ASP A CA 1
ATOM 3407 C C . ASP A 1 437 ? 21.949 -1.227 7.801 1.00 93.06 437 ASP A C 1
ATOM 3409 O O . ASP A 1 437 ? 23.050 -1.261 7.256 1.00 93.06 437 ASP A O 1
ATOM 3413 N N . GLN A 1 438 ? 21.828 -1.401 9.119 1.00 96.00 438 GLN A N 1
ATOM 3414 C CA . GLN A 1 438 ? 22.937 -1.626 10.052 1.00 96.00 438 GLN A CA 1
ATOM 3415 C C . GLN A 1 438 ? 22.718 -2.894 10.890 1.00 96.00 438 GLN A C 1
ATOM 3417 O O . GLN A 1 438 ? 22.986 -2.904 12.092 1.00 96.00 438 GLN A O 1
ATOM 3422 N N . GLY A 1 439 ? 22.186 -3.956 10.280 1.00 93.75 439 GLY A N 1
ATOM 3423 C CA . GLY A 1 439 ? 21.909 -5.223 10.964 1.00 93.75 439 GLY A CA 1
ATOM 3424 C C . GLY A 1 439 ? 20.522 -5.303 11.613 1.00 93.75 439 GLY A C 1
ATOM 3425 O O . GLY A 1 439 ? 20.186 -6.314 12.227 1.00 93.75 439 GLY A O 1
ATOM 3426 N N . GLY A 1 440 ? 19.720 -4.234 11.551 1.00 96.62 440 GLY A N 1
ATOM 3427 C CA . GLY A 1 440 ? 18.412 -4.173 12.204 1.00 96.62 440 GLY A CA 1
ATOM 3428 C C . GLY A 1 440 ? 17.352 -5.038 11.523 1.00 96.62 440 GLY A C 1
ATOM 3429 O O . GLY A 1 440 ? 16.471 -5.555 12.213 1.00 96.62 440 GLY A O 1
ATOM 3430 N N . LEU A 1 441 ? 17.437 -5.209 10.200 1.00 96.25 441 LEU A N 1
ATOM 3431 C CA . LEU A 1 441 ? 16.546 -6.091 9.445 1.00 96.25 441 LEU A CA 1
ATOM 3432 C C . LEU A 1 441 ? 16.885 -7.564 9.714 1.00 96.25 441 LEU A C 1
ATOM 3434 O O . LEU A 1 441 ? 16.000 -8.372 9.985 1.00 96.25 441 LEU A O 1
ATOM 3438 N N . GLU A 1 442 ? 18.173 -7.900 9.722 1.00 96.12 442 GLU A N 1
ATOM 3439 C CA . GLU A 1 442 ? 18.682 -9.235 10.027 1.00 96.12 442 GLU A CA 1
ATOM 3440 C C . GLU A 1 442 ? 18.334 -9.635 11.461 1.00 96.12 442 GLU A C 1
ATOM 3442 O O . GLU A 1 442 ? 17.831 -10.735 11.687 1.00 96.12 442 GLU A O 1
ATOM 3447 N N . ALA A 1 443 ? 18.518 -8.726 12.424 1.00 97.00 443 ALA A N 1
ATOM 3448 C CA . ALA A 1 443 ? 18.111 -8.940 13.810 1.00 97.00 443 ALA A CA 1
ATOM 3449 C C . ALA A 1 443 ? 16.604 -9.216 13.927 1.00 97.00 443 ALA A C 1
ATOM 3451 O O . ALA A 1 443 ? 16.195 -10.088 14.695 1.00 97.00 443 ALA A O 1
ATOM 3452 N N . LEU A 1 444 ? 15.775 -8.513 13.146 1.00 97.69 444 LEU A N 1
ATOM 3453 C CA . LEU A 1 444 ? 14.327 -8.727 13.142 1.00 97.69 444 LEU A CA 1
ATOM 3454 C C . LEU A 1 444 ? 13.976 -10.090 12.537 1.00 97.69 444 LEU A C 1
ATOM 3456 O O . LEU A 1 444 ? 13.152 -10.812 13.094 1.00 97.69 444 LEU A O 1
ATOM 3460 N N . SER A 1 445 ? 14.643 -10.478 11.449 1.00 96.69 445 SER A N 1
ATOM 3461 C CA . SER A 1 445 ? 14.469 -11.792 10.824 1.00 96.69 445 SER A CA 1
ATOM 3462 C C . SER A 1 445 ? 14.866 -12.940 11.755 1.00 96.69 445 SER A C 1
ATOM 3464 O O . SER A 1 445 ? 14.128 -13.923 11.858 1.00 96.69 445 SER A O 1
ATOM 3466 N N . ILE A 1 446 ? 15.984 -12.806 12.479 1.00 96.62 446 ILE A N 1
ATOM 3467 C CA . ILE A 1 446 ? 16.433 -13.784 13.483 1.00 96.62 446 ILE A CA 1
ATOM 3468 C C . ILE A 1 446 ? 15.408 -13.892 14.612 1.00 96.62 446 ILE A C 1
ATOM 3470 O O . ILE A 1 446 ? 14.957 -14.995 14.912 1.00 96.62 446 ILE A O 1
ATOM 3474 N N . PHE A 1 447 ? 14.972 -12.762 15.176 1.00 97.56 447 PHE A N 1
ATOM 3475 C CA . PHE A 1 447 ? 13.975 -12.753 16.244 1.00 97.56 447 PHE A CA 1
ATOM 3476 C C . PHE A 1 447 ? 12.676 -13.450 15.817 1.00 97.56 447 PHE A C 1
ATOM 3478 O O . PHE A 1 447 ? 12.173 -14.317 16.527 1.00 97.56 447 PHE A O 1
ATOM 3485 N N . LEU A 1 448 ? 12.135 -13.107 14.643 1.00 96.50 448 LEU A N 1
ATOM 3486 C CA . LEU A 1 448 ? 10.892 -13.699 14.134 1.00 96.50 448 LEU A CA 1
ATOM 3487 C C . LEU A 1 448 ? 11.045 -15.186 13.789 1.00 96.50 448 LEU A C 1
ATOM 3489 O O . LEU A 1 448 ? 10.075 -15.937 13.847 1.00 96.50 448 LEU A O 1
ATOM 3493 N N . LYS A 1 449 ? 12.260 -15.632 13.453 1.00 94.06 449 LYS A N 1
ATOM 3494 C CA . LYS A 1 449 ? 12.569 -17.051 13.262 1.00 94.06 449 LYS A CA 1
ATOM 3495 C C . LYS A 1 449 ? 12.587 -17.812 14.592 1.00 94.06 449 LYS A C 1
ATOM 3497 O O . LYS A 1 449 ? 12.026 -18.900 14.669 1.00 94.06 449 LYS A O 1
ATOM 3502 N N . GLU A 1 450 ? 13.222 -17.256 15.623 1.00 96.12 450 GLU A N 1
ATOM 3503 C CA . GLU A 1 450 ? 13.299 -17.853 16.968 1.00 96.12 450 GLU A CA 1
ATOM 3504 C C . GLU A 1 450 ? 11.954 -17.810 17.708 1.00 96.12 450 GLU A C 1
ATOM 3506 O O . GLU A 1 450 ? 11.664 -18.653 18.558 1.00 96.12 450 GLU A O 1
ATOM 3511 N N . HIS A 1 451 ? 11.099 -16.860 17.339 1.00 95.50 451 HIS A N 1
ATOM 3512 C CA . HIS A 1 451 ? 9.761 -16.668 17.878 1.00 95.50 451 HIS A CA 1
ATOM 3513 C C . HIS A 1 451 ? 8.704 -16.819 16.783 1.00 95.50 451 HIS A C 1
ATOM 3515 O O . HIS A 1 451 ? 7.987 -15.875 16.460 1.00 95.50 451 HIS A O 1
ATOM 3521 N N . SER A 1 452 ? 8.589 -18.024 16.217 1.00 92.50 452 SER A N 1
ATOM 3522 C CA . SER A 1 452 ? 7.577 -18.345 15.189 1.00 92.50 452 SER A CA 1
ATOM 3523 C C . SER A 1 452 ? 6.117 -18.168 15.659 1.00 92.50 452 SER A C 1
ATOM 3525 O O . SER A 1 452 ? 5.202 -18.046 14.840 1.00 92.50 452 SER A O 1
ATOM 3527 N N . ASP A 1 453 ? 5.907 -18.105 16.979 1.00 93.69 453 ASP A N 1
ATOM 3528 C CA . ASP A 1 453 ? 4.653 -17.771 17.661 1.00 93.69 453 ASP A CA 1
ATOM 3529 C C . ASP A 1 453 ? 4.366 -16.258 17.723 1.00 93.69 453 ASP A C 1
ATOM 3531 O O . ASP A 1 453 ? 3.288 -15.845 18.155 1.00 93.69 453 ASP A O 1
ATOM 3535 N N . CYS A 1 454 ? 5.308 -15.416 17.289 1.00 96.94 454 CYS A N 1
ATOM 3536 C CA . CYS A 1 454 ? 5.110 -13.979 17.158 1.00 96.94 454 CYS A CA 1
ATOM 3537 C C . CYS A 1 454 ? 4.192 -13.673 15.974 1.00 96.94 454 CYS A C 1
ATOM 3539 O O . CYS A 1 454 ? 4.469 -14.071 14.842 1.00 96.94 454 CYS A O 1
ATOM 3541 N N . LYS A 1 455 ? 3.094 -12.954 16.234 1.00 96.88 455 LYS A N 1
ATOM 3542 C CA . LYS A 1 455 ? 2.111 -12.564 15.203 1.00 96.88 455 LYS A CA 1
ATOM 3543 C C . LYS A 1 455 ? 1.938 -11.060 15.040 1.00 96.88 455 LYS A C 1
ATOM 3545 O O . LYS A 1 455 ? 1.238 -10.626 14.130 1.00 96.88 455 LYS A O 1
ATOM 3550 N N . LEU A 1 456 ? 2.625 -10.264 15.858 1.00 98.44 456 LEU A N 1
ATOM 3551 C CA . LEU A 1 456 ? 2.655 -8.812 15.732 1.00 98.44 456 LEU A CA 1
ATOM 3552 C C . LEU A 1 456 ? 4.028 -8.256 16.133 1.00 98.44 456 LEU A C 1
ATOM 3554 O O . LEU A 1 456 ? 4.502 -8.497 17.240 1.00 98.44 456 LEU A O 1
ATOM 3558 N N . ALA A 1 457 ? 4.634 -7.458 15.259 1.00 98.50 457 ALA A N 1
ATOM 3559 C CA . ALA A 1 457 ? 5.810 -6.649 15.550 1.00 98.50 457 ALA A CA 1
ATOM 3560 C C . ALA A 1 457 ? 5.472 -5.164 15.352 1.00 98.50 457 ALA A C 1
ATOM 3562 O O . ALA A 1 457 ? 5.172 -4.738 14.242 1.00 98.50 457 ALA A O 1
ATOM 3563 N N . VAL A 1 458 ? 5.512 -4.360 16.413 1.00 98.44 458 VAL A N 1
ATOM 3564 C CA . VAL A 1 458 ? 5.243 -2.916 16.362 1.00 98.44 458 VAL A CA 1
ATOM 3565 C C . VAL A 1 458 ? 6.550 -2.136 16.417 1.00 98.44 458 VAL A C 1
ATOM 3567 O O . VAL A 1 458 ? 7.376 -2.362 17.299 1.00 98.44 458 VAL A O 1
ATOM 3570 N N . ILE A 1 459 ? 6.721 -1.178 15.507 1.00 97.50 459 ILE A N 1
ATOM 3571 C CA . ILE A 1 459 ? 7.901 -0.314 15.419 1.00 97.50 459 ILE A CA 1
ATOM 3572 C C . ILE A 1 459 ? 7.482 1.141 15.677 1.00 97.50 459 ILE A C 1
ATOM 3574 O O . ILE A 1 459 ? 7.010 1.836 14.773 1.00 97.50 459 ILE A O 1
ATOM 3578 N N . ASP A 1 460 ? 7.667 1.613 16.916 1.00 94.50 460 ASP A N 1
ATOM 3579 C CA . ASP A 1 460 ? 7.203 2.921 17.402 1.00 94.50 460 ASP A CA 1
ATOM 3580 C C . ASP A 1 460 ? 8.351 3.854 17.836 1.00 94.50 460 ASP A C 1
ATOM 3582 O O . ASP A 1 460 ? 8.798 3.824 18.979 1.00 94.50 460 ASP A O 1
ATOM 3586 N N . SER A 1 461 ? 8.879 4.732 16.988 1.00 90.06 461 SER A N 1
ATOM 3587 C CA . SER A 1 461 ? 8.518 4.989 15.592 1.00 90.06 461 SER A CA 1
ATOM 3588 C C . SER A 1 461 ? 9.592 4.477 14.642 1.00 90.06 461 SER A C 1
ATOM 3590 O O . SER A 1 461 ? 10.794 4.534 14.932 1.00 90.06 461 SER A O 1
ATOM 3592 N N . TYR A 1 462 ? 9.177 4.037 13.452 1.00 90.38 462 TYR A N 1
ATOM 3593 C CA . TYR A 1 462 ? 10.111 3.509 12.450 1.00 90.38 462 TYR A CA 1
ATOM 3594 C C . TYR A 1 462 ? 11.138 4.557 11.990 1.00 90.38 462 TYR A C 1
ATOM 3596 O O . TYR A 1 462 ? 12.238 4.217 11.556 1.00 90.38 462 TYR A O 1
ATOM 3604 N N . ALA A 1 463 ? 10.834 5.850 12.155 1.00 88.88 463 ALA A N 1
ATOM 3605 C CA . ALA A 1 463 ? 11.737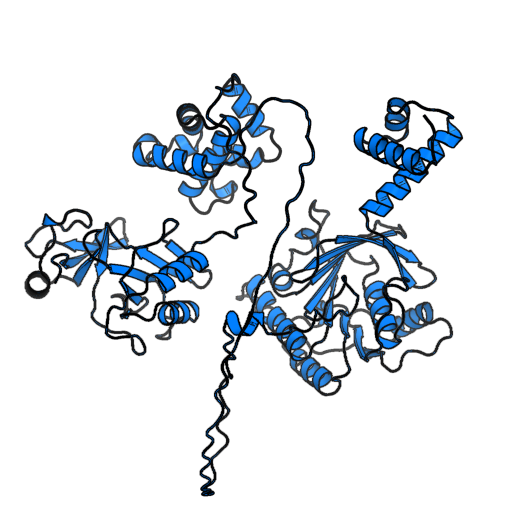 6.950 11.829 1.00 88.88 463 ALA A CA 1
ATOM 3606 C C . ALA A 1 463 ? 13.090 6.879 12.565 1.00 88.88 463 ALA A C 1
ATOM 3608 O O . ALA A 1 463 ? 14.057 7.492 12.107 1.00 88.88 463 ALA A O 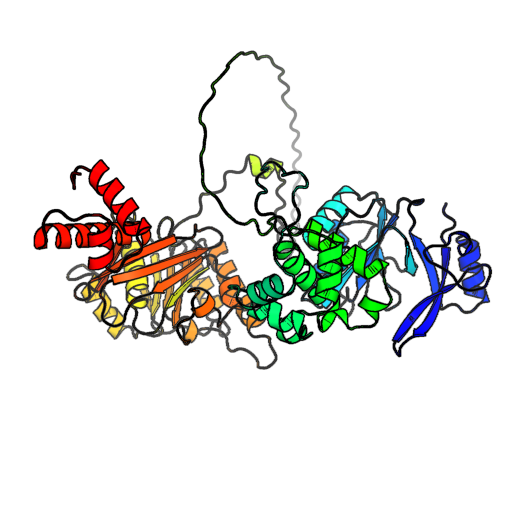1
ATOM 3609 N N . LYS A 1 464 ? 13.168 6.151 13.688 1.00 91.00 464 LYS A N 1
ATOM 3610 C CA . LYS A 1 464 ? 14.404 5.931 14.452 1.00 91.00 464 LYS A CA 1
ATOM 3611 C C . LYS A 1 464 ? 15.328 4.880 13.844 1.00 91.00 464 LYS A C 1
ATOM 3613 O O . LYS A 1 464 ? 16.536 4.989 14.033 1.00 91.00 464 LYS A O 1
ATOM 3618 N N . ILE A 1 465 ? 14.773 3.916 13.115 1.00 93.12 465 ILE A N 1
ATOM 3619 C CA . ILE A 1 465 ? 15.521 2.773 12.575 1.00 93.12 465 ILE A CA 1
ATOM 3620 C C . ILE A 1 465 ? 15.527 2.721 11.050 1.00 93.12 465 ILE A C 1
ATOM 3622 O O . ILE A 1 465 ? 16.206 1.875 10.480 1.00 93.12 465 ILE A O 1
ATOM 3626 N N . LYS A 1 466 ? 14.805 3.617 10.367 1.00 90.81 466 LYS A N 1
ATOM 3627 C CA . LYS A 1 466 ? 14.817 3.665 8.901 1.00 90.81 466 LYS A CA 1
ATOM 3628 C C . LYS A 1 466 ? 16.246 3.830 8.355 1.00 90.81 466 LYS A C 1
ATOM 3630 O O . LYS A 1 466 ? 17.026 4.541 8.987 1.00 90.81 466 LYS A O 1
ATOM 3635 N N . PRO A 1 467 ? 16.596 3.277 7.187 1.00 93.00 467 PRO A N 1
ATOM 3636 C CA . PRO A 1 467 ? 17.906 3.461 6.561 1.00 93.00 467 PRO A CA 1
ATOM 3637 C C . PRO A 1 467 ? 18.299 4.924 6.302 1.00 93.00 467 PRO A C 1
ATOM 3639 O O . PRO A 1 467 ? 17.446 5.822 6.271 1.00 93.00 467 PRO A O 1
ATOM 3642 N N . VAL A 1 468 ? 19.600 5.206 6.164 1.00 90.50 468 VAL A N 1
ATOM 3643 C CA . VAL A 1 468 ? 20.077 6.544 5.756 1.00 90.50 468 VAL A CA 1
ATOM 3644 C C . VAL A 1 468 ? 20.068 6.635 4.235 1.00 90.50 468 VAL A C 1
ATOM 3646 O O . VAL A 1 468 ? 20.836 5.952 3.569 1.00 90.50 468 VAL A O 1
ATOM 3649 N N . ARG A 1 469 ? 19.239 7.522 3.675 1.00 89.56 469 ARG A N 1
ATOM 3650 C CA . ARG A 1 469 ? 19.187 7.716 2.221 1.00 89.56 469 ARG A CA 1
ATOM 3651 C C . ARG A 1 469 ? 20.501 8.306 1.689 1.00 89.56 469 ARG A C 1
ATOM 3653 O O . ARG A 1 469 ? 20.856 9.414 2.107 1.00 89.56 469 ARG A O 1
ATOM 3660 N N . PRO A 1 470 ? 21.190 7.648 0.737 1.00 90.25 470 PRO A N 1
ATOM 3661 C CA . PRO A 1 470 ? 22.302 8.261 0.019 1.00 90.25 470 PRO A CA 1
ATOM 3662 C C . PRO A 1 470 ? 21.820 9.455 -0.812 1.00 90.25 470 PRO A C 1
ATOM 3664 O O . PRO A 1 470 ? 20.721 9.442 -1.362 1.00 90.25 470 PRO A O 1
ATOM 3667 N N . LYS A 1 471 ? 22.646 10.499 -0.951 1.00 84.75 471 LYS A N 1
ATOM 3668 C CA . LYS A 1 471 ? 22.236 11.748 -1.627 1.00 84.75 471 LYS A CA 1
ATOM 3669 C C . LYS A 1 471 ? 21.785 11.549 -3.081 1.00 84.75 471 LYS A C 1
ATOM 3671 O O . LYS A 1 471 ? 20.905 12.280 -3.523 1.00 84.75 471 LYS A O 1
ATOM 3676 N N . ASN A 1 472 ? 22.359 10.564 -3.772 1.00 88.88 472 ASN A N 1
ATOM 3677 C CA . ASN A 1 472 ? 22.161 10.319 -5.204 1.00 88.88 472 ASN A CA 1
ATOM 3678 C C . ASN A 1 472 ? 21.053 9.301 -5.517 1.00 88.88 472 ASN A C 1
ATOM 3680 O O . ASN A 1 472 ? 20.862 8.975 -6.680 1.00 88.88 472 ASN A O 1
ATOM 3684 N N . VAL A 1 473 ? 20.362 8.773 -4.503 1.00 82.25 473 VAL A N 1
ATOM 3685 C CA . VAL A 1 473 ? 19.275 7.805 -4.699 1.00 82.25 473 VAL A CA 1
ATOM 3686 C C . VAL A 1 473 ? 17.946 8.530 -4.589 1.00 82.25 473 VAL A C 1
ATOM 3688 O O . VAL A 1 473 ? 17.745 9.323 -3.657 1.00 82.25 473 VAL A O 1
ATOM 3691 N N . ASP A 1 474 ? 17.051 8.258 -5.532 1.00 86.50 474 ASP A N 1
ATOM 3692 C CA . ASP A 1 474 ? 15.705 8.806 -5.523 1.00 86.50 474 ASP A CA 1
ATOM 3693 C C . ASP A 1 474 ? 14.972 8.450 -4.204 1.00 86.50 474 ASP A C 1
ATOM 3695 O O . ASP A 1 474 ? 15.058 7.312 -3.734 1.00 86.50 474 ASP A O 1
ATOM 3699 N N . PRO A 1 475 ? 14.297 9.410 -3.537 1.00 81.75 475 PRO A N 1
ATOM 3700 C CA . PRO A 1 475 ? 13.600 9.150 -2.279 1.00 81.75 475 PRO A CA 1
ATOM 3701 C C . PRO A 1 475 ? 12.533 8.060 -2.357 1.00 81.75 475 PRO A C 1
ATOM 3703 O O . PRO A 1 475 ? 12.393 7.309 -1.394 1.00 81.75 475 PRO A O 1
ATOM 3706 N N . TYR A 1 476 ? 11.802 7.977 -3.468 1.00 82.50 476 TYR A N 1
ATOM 3707 C CA . TYR A 1 476 ? 10.748 6.990 -3.652 1.00 82.50 476 TYR A CA 1
ATOM 3708 C C . TYR A 1 476 ? 11.346 5.593 -3.808 1.00 82.50 476 TYR A C 1
ATOM 3710 O O . TYR A 1 476 ? 10.972 4.691 -3.060 1.00 82.50 476 TYR A O 1
ATOM 3718 N N . GLU A 1 477 ? 12.321 5.422 -4.707 1.00 81.81 477 GLU A N 1
ATOM 3719 C CA . GLU A 1 477 ? 12.995 4.129 -4.910 1.00 81.81 477 GLU A CA 1
ATOM 3720 C C . GLU A 1 477 ? 13.680 3.637 -3.635 1.00 81.81 477 GLU A C 1
ATOM 3722 O O . GLU A 1 477 ? 13.597 2.460 -3.285 1.00 81.81 477 GLU A O 1
ATOM 3727 N N . PHE A 1 478 ? 14.313 4.552 -2.897 1.00 86.12 478 PHE A N 1
ATOM 3728 C CA . PHE A 1 478 ? 14.945 4.224 -1.629 1.00 86.12 478 PHE A CA 1
ATOM 3729 C C . PHE A 1 478 ? 13.945 3.672 -0.612 1.00 86.12 478 PHE A C 1
ATOM 3731 O O . PHE A 1 478 ? 14.234 2.685 0.059 1.00 86.12 478 PHE A O 1
ATOM 3738 N N . GLU A 1 479 ? 12.781 4.311 -0.481 1.00 87.06 479 GLU A N 1
ATOM 3739 C CA . GLU A 1 479 ? 11.739 3.889 0.456 1.00 87.06 479 GLU A CA 1
ATOM 3740 C C . GLU A 1 479 ? 11.026 2.609 0.026 1.00 87.06 479 GLU A C 1
ATOM 3742 O O . GLU A 1 479 ? 10.748 1.767 0.878 1.00 87.06 479 GLU A O 1
ATOM 3747 N N . MET A 1 480 ? 10.814 2.428 -1.279 1.00 84.00 480 MET A N 1
ATOM 3748 C CA . MET A 1 480 ? 10.323 1.176 -1.853 1.00 84.00 480 MET A CA 1
ATOM 3749 C C . MET A 1 480 ? 11.260 0.002 -1.567 1.00 84.00 480 MET A C 1
ATOM 3751 O O . MET A 1 480 ? 10.775 -1.077 -1.249 1.00 84.00 480 MET A O 1
ATOM 3755 N N . GLY A 1 481 ? 12.580 0.202 -1.657 1.00 89.69 481 GLY A N 1
ATOM 3756 C CA . GLY A 1 481 ? 13.569 -0.858 -1.444 1.00 89.69 481 GLY A CA 1
ATOM 3757 C C . GLY A 1 481 ? 13.484 -1.467 -0.044 1.00 89.69 481 GLY A C 1
ATOM 3758 O O . GLY A 1 481 ? 13.086 -2.617 0.111 1.00 89.69 481 GLY A O 1
ATOM 3759 N N . TRP A 1 482 ? 13.774 -0.674 0.994 1.00 92.00 482 TRP A N 1
ATOM 3760 C CA . TRP A 1 482 ? 13.744 -1.199 2.368 1.00 92.00 482 TRP A CA 1
ATOM 3761 C C . TRP A 1 482 ? 12.321 -1.492 2.868 1.00 92.00 482 TRP A C 1
ATOM 3763 O O . TRP A 1 482 ? 12.140 -2.320 3.762 1.00 92.00 482 TRP A O 1
ATOM 3773 N N . GLY A 1 483 ? 11.302 -0.819 2.318 1.00 93.06 483 GLY A N 1
ATOM 3774 C CA . GLY A 1 483 ? 9.901 -1.157 2.563 1.00 93.06 483 GLY A CA 1
ATOM 3775 C C . GLY A 1 483 ? 9.558 -2.548 2.026 1.00 93.06 483 GLY A C 1
ATOM 3776 O O . GLY A 1 483 ? 8.967 -3.347 2.746 1.00 93.06 483 GLY A O 1
ATOM 3777 N N . GLY A 1 484 ? 9.997 -2.865 0.805 1.00 92.81 484 GLY A N 1
ATOM 3778 C CA . GLY A 1 484 ? 9.838 -4.180 0.185 1.00 92.81 484 GLY A CA 1
ATOM 3779 C C . GLY A 1 484 ? 10.561 -5.291 0.947 1.00 92.81 484 GLY A C 1
ATOM 3780 O O . GLY A 1 484 ? 10.009 -6.380 1.101 1.00 92.81 484 GLY A O 1
ATOM 3781 N N . ASP A 1 485 ? 11.738 -5.009 1.511 1.00 93.50 485 ASP A N 1
ATOM 3782 C CA . ASP A 1 485 ? 12.456 -5.966 2.364 1.00 93.50 485 ASP A CA 1
ATOM 3783 C C . ASP A 1 485 ? 11.656 -6.320 3.632 1.00 93.50 485 ASP A C 1
ATOM 3785 O O . ASP A 1 485 ? 11.543 -7.487 4.014 1.00 93.50 485 ASP A O 1
ATOM 3789 N N . LEU A 1 486 ? 11.050 -5.318 4.283 1.00 95.94 486 LEU A N 1
ATOM 3790 C CA . LEU A 1 486 ? 10.174 -5.541 5.438 1.00 95.94 486 LEU A CA 1
ATOM 3791 C C . LEU A 1 486 ? 8.875 -6.258 5.058 1.00 95.94 486 LEU A C 1
ATOM 3793 O O . LEU A 1 486 ? 8.418 -7.108 5.821 1.00 95.94 486 LEU A O 1
ATOM 3797 N N . GLN A 1 487 ? 8.280 -5.921 3.910 1.00 94.94 487 GLN A N 1
ATOM 3798 C CA . GLN A 1 487 ? 7.082 -6.588 3.397 1.00 94.94 487 GLN A CA 1
ATOM 3799 C C . GLN A 1 487 ? 7.361 -8.069 3.129 1.00 94.94 487 GLN A C 1
ATOM 3801 O O . GLN A 1 487 ? 6.620 -8.926 3.608 1.00 94.94 487 GLN A O 1
ATOM 3806 N N . SER A 1 488 ? 8.474 -8.371 2.459 1.00 92.75 488 SER A N 1
ATOM 3807 C CA . SER A 1 488 ? 8.914 -9.743 2.189 1.00 92.75 488 SER A CA 1
ATOM 3808 C C . SER A 1 488 ? 9.107 -10.515 3.494 1.00 92.75 488 SER A C 1
ATOM 3810 O O . SER A 1 488 ? 8.556 -11.601 3.659 1.00 92.75 488 SER A O 1
ATOM 3812 N N . LEU A 1 489 ? 9.783 -9.917 4.484 1.00 94.88 489 LEU A N 1
ATOM 3813 C CA . LEU A 1 489 ? 9.953 -10.535 5.800 1.00 94.88 489 LEU A CA 1
ATOM 3814 C C . LEU A 1 489 ? 8.613 -10.791 6.512 1.00 94.88 489 LEU A C 1
ATOM 3816 O O . LEU A 1 489 ? 8.441 -11.839 7.138 1.00 94.88 489 LEU A O 1
ATOM 3820 N N . ALA A 1 490 ? 7.665 -9.852 6.436 1.00 94.94 490 ALA A N 1
ATOM 3821 C CA . ALA A 1 490 ? 6.342 -10.000 7.037 1.00 94.94 490 ALA A CA 1
ATOM 3822 C C . ALA A 1 490 ? 5.560 -11.170 6.415 1.00 94.94 490 ALA A C 1
ATOM 3824 O O . ALA A 1 490 ? 4.980 -11.982 7.141 1.00 94.94 490 ALA A O 1
ATOM 3825 N N . GLN A 1 491 ? 5.602 -11.286 5.084 1.00 90.75 491 GLN A N 1
ATOM 3826 C CA . GLN A 1 491 ? 4.946 -12.348 4.318 1.00 90.75 491 GLN A CA 1
ATOM 3827 C C . GLN A 1 491 ? 5.590 -13.717 4.575 1.00 90.75 491 GLN A C 1
ATOM 3829 O O . GLN A 1 491 ? 4.894 -14.669 4.929 1.00 90.75 491 GLN A O 1
ATOM 3834 N N . GLU A 1 492 ? 6.921 -13.810 4.496 1.00 89.75 492 GLU A N 1
ATOM 3835 C CA . GLU A 1 492 ? 7.677 -15.042 4.760 1.00 89.75 492 GLU A CA 1
ATOM 3836 C C . GLU A 1 492 ? 7.432 -15.592 6.171 1.00 89.75 492 GLU A C 1
ATOM 3838 O O . GLU A 1 492 ? 7.399 -16.806 6.385 1.00 89.75 492 GLU A O 1
ATOM 3843 N N . ARG A 1 493 ? 7.282 -14.700 7.157 1.00 91.50 493 ARG A N 1
ATOM 3844 C CA . ARG A 1 493 ? 7.084 -15.071 8.566 1.00 91.50 493 ARG A CA 1
ATOM 3845 C C . ARG A 1 493 ? 5.618 -15.146 8.984 1.00 91.50 493 ARG A C 1
ATOM 3847 O O . ARG A 1 493 ? 5.361 -15.583 10.107 1.00 91.50 493 ARG A O 1
ATOM 3854 N N . GLN A 1 494 ? 4.676 -14.774 8.113 1.00 92.00 494 GLN A N 1
ATOM 3855 C CA . GLN A 1 494 ? 3.241 -14.708 8.424 1.00 92.00 494 GLN A CA 1
ATOM 3856 C C . GLN A 1 494 ? 2.995 -13.927 9.724 1.00 92.00 494 GLN A C 1
ATOM 3858 O O . GLN A 1 494 ? 2.518 -14.468 10.731 1.00 92.00 494 GLN A O 1
ATOM 3863 N N . VAL A 1 495 ? 3.454 -12.673 9.728 1.00 95.50 495 VAL A N 1
ATOM 3864 C CA . VAL A 1 495 ? 3.405 -11.751 10.869 1.00 95.50 495 VAL A CA 1
ATOM 3865 C C . VAL A 1 495 ? 2.911 -10.384 10.400 1.00 95.50 495 VAL A C 1
ATOM 3867 O O . VAL A 1 495 ? 3.209 -9.950 9.290 1.00 95.50 495 VAL A O 1
ATOM 3870 N N . CYS A 1 496 ? 2.181 -9.666 11.251 1.00 97.50 496 CYS A N 1
ATOM 3871 C CA . CYS A 1 496 ? 1.928 -8.244 11.032 1.00 97.50 496 CYS A CA 1
ATOM 3872 C C . CYS A 1 496 ? 3.117 -7.420 11.534 1.00 97.50 496 CYS A C 1
ATOM 3874 O O . CYS A 1 496 ? 3.407 -7.424 12.732 1.00 97.50 496 CYS A O 1
ATOM 3876 N N . ILE A 1 497 ? 3.757 -6.647 10.659 1.00 98.31 497 ILE A N 1
ATOM 3877 C CA . ILE A 1 497 ? 4.719 -5.610 11.043 1.00 98.31 497 ILE A CA 1
ATOM 3878 C C . ILE A 1 497 ? 4.008 -4.257 10.978 1.00 98.31 497 ILE A C 1
ATOM 3880 O O . ILE A 1 497 ? 3.703 -3.767 9.898 1.00 98.31 497 ILE A O 1
ATOM 3884 N N . LEU A 1 498 ? 3.743 -3.638 12.128 1.00 98.06 498 LEU A N 1
ATOM 3885 C CA . LEU A 1 498 ? 3.077 -2.340 12.229 1.00 98.06 498 LEU A CA 1
ATOM 3886 C C . LEU A 1 498 ? 4.095 -1.214 12.445 1.00 98.06 498 LEU A C 1
ATOM 3888 O O . LEU A 1 498 ? 4.651 -1.052 13.534 1.00 98.06 498 LEU A O 1
ATOM 3892 N N . LEU A 1 499 ? 4.293 -0.385 11.426 1.00 96.50 499 LEU A N 1
ATOM 3893 C CA . LEU A 1 499 ? 5.110 0.822 11.492 1.00 96.50 499 LEU A CA 1
ATOM 3894 C C . LEU A 1 499 ? 4.291 1.990 12.048 1.00 96.50 499 LEU A C 1
ATOM 3896 O O . LEU A 1 499 ? 3.229 2.308 11.523 1.00 96.50 499 LEU A O 1
ATOM 3900 N N . ILE A 1 500 ? 4.793 2.686 13.071 1.00 94.06 500 ILE A N 1
ATOM 3901 C CA . ILE A 1 500 ? 4.157 3.903 13.603 1.00 94.06 500 ILE A CA 1
ATOM 3902 C C . ILE A 1 500 ? 4.932 5.152 13.162 1.00 94.06 500 ILE A C 1
ATOM 3904 O O . ILE A 1 500 ? 6.162 5.197 13.255 1.00 94.06 500 ILE A O 1
ATOM 3908 N N . TYR A 1 501 ? 4.210 6.183 12.693 1.00 86.94 501 TYR A N 1
ATOM 3909 C CA . TYR A 1 501 ? 4.802 7.403 12.121 1.00 86.94 501 TYR A CA 1
ATOM 3910 C C . TYR A 1 501 ? 4.092 8.719 12.453 1.00 86.94 501 TYR A C 1
ATOM 3912 O O . TYR A 1 501 ? 2.881 8.788 12.680 1.00 86.94 501 TYR A O 1
ATOM 3920 N N . HIS A 1 502 ? 4.862 9.810 12.449 1.00 78.44 502 HIS A N 1
ATOM 3921 C CA . HIS A 1 502 ? 4.380 11.173 12.655 1.00 78.44 502 HIS A CA 1
ATOM 3922 C C . HIS A 1 502 ? 4.363 11.981 11.349 1.00 78.44 502 HIS A C 1
ATOM 3924 O O . HIS A 1 502 ? 5.419 12.409 10.883 1.00 78.44 502 HIS A O 1
ATOM 3930 N N . ASN A 1 503 ? 3.173 12.291 10.825 1.00 67.44 503 ASN A N 1
ATOM 3931 C CA . ASN A 1 503 ? 3.022 13.205 9.684 1.00 67.44 503 ASN A CA 1
ATOM 3932 C C . ASN A 1 503 ? 3.418 14.642 10.069 1.00 67.44 503 ASN A C 1
ATOM 3934 O O . ASN A 1 503 ? 3.109 15.104 11.174 1.00 67.44 503 ASN A O 1
ATOM 3938 N N . ARG A 1 504 ? 4.099 15.352 9.153 1.00 52.66 504 ARG A N 1
ATOM 3939 C CA . ARG A 1 504 ? 4.667 16.699 9.377 1.00 52.66 504 ARG A CA 1
ATOM 3940 C C . ARG A 1 504 ? 3.979 17.849 8.606 1.00 52.66 504 ARG A C 1
ATOM 3942 O O . ARG A 1 504 ? 4.383 18.985 8.830 1.00 52.66 504 ARG A O 1
ATOM 3949 N N . LYS A 1 505 ? 2.982 17.612 7.736 1.00 49.38 505 LYS A N 1
ATOM 3950 C CA . LYS A 1 505 ? 2.360 18.659 6.883 1.00 49.38 505 LYS A CA 1
ATOM 3951 C C . LYS A 1 505 ? 0.905 19.035 7.260 1.00 49.38 505 LYS A C 1
ATOM 3953 O O . LYS A 1 505 ? 0.250 18.339 8.040 1.00 49.38 505 LYS A O 1
ATOM 3958 N N . SER A 1 506 ? 0.511 20.229 6.795 1.00 39.16 506 SER A N 1
ATOM 3959 C CA . SER A 1 506 ? -0.744 20.982 7.010 1.00 39.16 506 SER A CA 1
ATOM 3960 C C . SER A 1 506 ? -1.973 20.319 6.381 1.00 39.16 506 SER A C 1
ATOM 3962 O O . SER A 1 506 ? -1.805 19.491 5.508 1.00 39.16 506 SER A O 1
ATOM 3964 N N . GLU A 1 507 ? -3.178 20.690 6.838 1.00 41.94 507 GLU A N 1
ATOM 3965 C CA . GLU A 1 507 ? -4.473 20.081 6.463 1.00 41.94 507 GLU A CA 1
ATOM 3966 C C . GLU A 1 507 ? -4.706 20.144 4.949 1.00 41.94 507 GLU A C 1
ATOM 3968 O O . GLU A 1 507 ? -5.008 21.215 4.429 1.00 41.94 507 GLU A O 1
ATOM 3973 N N . GLY A 1 508 ? -4.523 19.014 4.258 1.00 43.34 508 GLY A N 1
ATOM 3974 C CA . GLY A 1 508 ? -5.056 18.778 2.914 1.00 43.34 508 GLY A CA 1
ATOM 3975 C C . GLY A 1 508 ? -6.483 18.216 2.959 1.00 43.34 508 GLY A C 1
ATOM 3976 O O . GLY A 1 508 ? -6.937 17.746 4.006 1.00 43.34 508 GLY A O 1
ATOM 3977 N N . GLU A 1 509 ? -7.197 18.276 1.830 1.00 40.03 509 GLU A N 1
ATOM 3978 C CA . GLU A 1 509 ? -8.552 17.711 1.701 1.00 40.03 509 GLU A CA 1
ATOM 3979 C C . GLU A 1 509 ? -8.544 16.171 1.721 1.00 40.03 509 GLU A C 1
ATOM 3981 O O . GLU A 1 509 ? -9.461 15.576 2.291 1.00 40.03 509 GLU A O 1
ATOM 3986 N N . ASP A 1 510 ? -7.487 15.526 1.203 1.00 49.03 510 ASP A N 1
ATOM 3987 C CA . ASP A 1 510 ? -7.337 14.069 1.230 1.00 49.03 510 ASP A CA 1
ATOM 3988 C C . ASP A 1 510 ? -6.435 13.596 2.403 1.00 49.03 510 ASP A C 1
ATOM 3990 O O . ASP A 1 510 ? -5.249 13.937 2.469 1.00 49.03 510 ASP A O 1
ATOM 3994 N N . PRO A 1 511 ? -6.951 12.800 3.363 1.00 47.97 511 PRO A N 1
ATOM 3995 C CA . PRO A 1 511 ? -6.148 12.149 4.402 1.00 47.97 511 PRO A CA 1
ATOM 3996 C C . PRO A 1 511 ? -4.891 11.415 3.927 1.00 47.97 511 PRO A C 1
ATOM 3998 O O . PRO A 1 511 ? -3.919 11.341 4.685 1.00 47.97 511 PRO A O 1
ATOM 4001 N N . ILE A 1 512 ? -4.939 10.801 2.746 1.00 52.50 512 ILE A N 1
ATOM 4002 C CA . ILE A 1 512 ? -3.846 9.995 2.203 1.00 52.50 512 ILE A CA 1
ATOM 4003 C C . ILE A 1 512 ? -2.699 10.925 1.786 1.00 52.50 512 ILE A C 1
ATOM 4005 O O . ILE A 1 512 ? -1.537 10.635 2.093 1.00 52.50 512 ILE A O 1
ATOM 4009 N N . ASP A 1 513 ? -3.017 12.105 1.246 1.00 50.72 513 ASP A N 1
ATOM 4010 C CA . ASP A 1 513 ? -2.054 13.153 0.878 1.00 50.72 513 ASP A CA 1
ATOM 4011 C C . ASP A 1 513 ? -1.244 13.666 2.086 1.00 50.72 513 ASP A C 1
ATOM 4013 O O . ASP A 1 513 ? -0.061 14.004 1.964 1.00 50.72 513 ASP A O 1
ATOM 4017 N N . ASP A 1 514 ? -1.825 13.645 3.293 1.00 52.56 514 ASP A N 1
ATOM 4018 C CA . ASP A 1 514 ? -1.124 13.996 4.538 1.00 52.56 514 ASP A CA 1
ATOM 4019 C C . ASP A 1 514 ? -0.002 12.984 4.889 1.00 52.56 514 ASP A C 1
ATOM 4021 O O . ASP A 1 514 ? 0.949 13.338 5.602 1.00 52.56 514 ASP A O 1
ATOM 4025 N N . VAL A 1 515 ? -0.104 11.729 4.415 1.00 54.41 515 VAL A N 1
ATOM 4026 C CA . VAL A 1 515 ? 0.907 10.653 4.540 1.00 54.41 515 VAL A CA 1
ATOM 4027 C C . VAL A 1 515 ? 1.867 10.634 3.334 1.00 54.41 515 VAL A C 1
ATOM 4029 O O . VAL A 1 515 ? 3.022 10.232 3.495 1.00 54.41 515 VAL A O 1
ATOM 4032 N N . MET A 1 516 ? 1.462 11.167 2.171 1.00 47.28 516 MET A N 1
ATOM 4033 C CA . MET A 1 516 ? 2.199 11.180 0.887 1.00 47.28 516 MET A CA 1
ATOM 4034 C C . MET A 1 516 ? 3.543 11.944 0.864 1.00 47.28 516 MET A C 1
ATOM 4036 O O . MET A 1 516 ? 4.152 12.124 -0.187 1.00 47.28 516 MET A O 1
ATOM 4040 N N . GLY A 1 517 ? 4.099 12.360 2.003 1.00 50.00 517 GLY A N 1
ATOM 4041 C CA . GLY A 1 517 ? 5.497 12.811 2.052 1.00 50.00 517 GLY A CA 1
ATOM 4042 C C . GLY A 1 517 ? 6.525 11.697 1.780 1.00 50.00 517 GLY A C 1
ATOM 4043 O O . GLY A 1 517 ? 7.701 12.007 1.610 1.00 50.00 517 GLY A O 1
ATOM 4044 N N . SER A 1 518 ? 6.084 10.435 1.782 1.00 58.09 518 SER A N 1
ATOM 4045 C CA . SER A 1 518 ? 6.883 9.206 1.677 1.00 58.09 518 SER A CA 1
ATOM 4046 C C . SER A 1 518 ? 6.174 8.213 0.741 1.00 58.09 518 SER A C 1
ATOM 4048 O O . SER A 1 518 ? 5.746 7.137 1.156 1.00 58.09 518 SER A O 1
ATOM 4050 N N . THR A 1 519 ? 5.964 8.619 -0.518 1.00 66.94 519 THR A N 1
ATOM 4051 C CA . THR A 1 519 ? 5.184 7.861 -1.518 1.00 66.94 519 THR A CA 1
ATOM 4052 C C . THR A 1 519 ? 5.729 6.452 -1.770 1.00 66.94 519 THR A C 1
ATOM 4054 O O . THR A 1 519 ? 4.957 5.558 -2.113 1.00 66.94 519 THR A O 1
ATOM 4057 N N . GLY A 1 520 ? 7.032 6.230 -1.559 1.00 76.75 520 GLY A N 1
ATOM 4058 C CA . GLY A 1 520 ? 7.654 4.919 -1.740 1.00 76.75 520 GLY A CA 1
ATOM 4059 C C . GLY A 1 520 ? 7.259 3.928 -0.650 1.00 76.75 520 GLY A C 1
ATOM 4060 O O . GLY A 1 520 ? 6.877 2.802 -0.944 1.00 76.75 520 GLY A O 1
ATOM 4061 N N . LEU A 1 521 ? 7.246 4.350 0.617 1.00 83.19 521 LEU A N 1
ATOM 4062 C CA . LEU A 1 521 ? 6.843 3.458 1.707 1.00 83.19 521 LEU A CA 1
ATOM 4063 C C . LEU A 1 521 ? 5.352 3.114 1.636 1.00 83.19 521 LEU A C 1
ATOM 4065 O O . LEU A 1 521 ? 4.975 1.971 1.873 1.00 83.19 521 LEU A O 1
ATOM 4069 N N . THR A 1 522 ? 4.499 4.082 1.288 1.00 84.19 522 THR A N 1
ATOM 4070 C CA . THR A 1 522 ? 3.053 3.842 1.141 1.00 84.19 522 THR A CA 1
ATOM 4071 C C . THR A 1 522 ? 2.723 2.866 0.015 1.00 84.19 522 THR A C 1
ATOM 4073 O O . THR A 1 522 ? 1.693 2.209 0.079 1.00 84.19 522 THR A O 1
ATOM 4076 N N . ALA A 1 523 ? 3.583 2.749 -1.001 1.00 81.50 523 ALA A N 1
ATOM 4077 C CA . ALA A 1 523 ? 3.411 1.773 -2.073 1.00 81.50 523 ALA A CA 1
ATOM 4078 C C . ALA A 1 523 ? 3.859 0.353 -1.667 1.00 81.50 523 ALA A C 1
ATOM 4080 O O . ALA A 1 523 ? 3.359 -0.622 -2.233 1.00 81.50 523 ALA A O 1
ATOM 4081 N N . ALA A 1 524 ? 4.756 0.228 -0.682 1.00 86.38 524 ALA A N 1
ATOM 4082 C CA . ALA A 1 524 ? 5.258 -1.051 -0.176 1.00 86.38 524 ALA A CA 1
ATOM 4083 C C . ALA A 1 524 ? 4.386 -1.681 0.928 1.00 86.38 524 ALA A C 1
ATOM 4085 O O . ALA A 1 524 ? 4.487 -2.877 1.167 1.00 86.38 524 ALA A O 1
ATOM 4086 N N . VAL A 1 525 ? 3.556 -0.905 1.627 1.00 91.50 525 VAL A N 1
ATOM 4087 C CA . VAL A 1 525 ? 2.706 -1.419 2.718 1.00 91.50 525 VAL A CA 1
ATOM 4088 C C . VAL A 1 525 ? 1.445 -2.107 2.180 1.00 91.50 525 VAL A C 1
ATOM 4090 O O . VAL A 1 525 ? 0.896 -1.717 1.150 1.00 91.50 525 VAL A O 1
ATOM 4093 N N . ASP A 1 526 ? 0.968 -3.110 2.910 1.00 92.62 526 ASP A N 1
ATOM 4094 C CA . ASP A 1 526 ? -0.253 -3.868 2.627 1.00 92.62 526 ASP A CA 1
ATOM 4095 C C . ASP A 1 526 ? -1.511 -3.117 3.096 1.00 92.62 526 ASP A C 1
ATOM 4097 O O . ASP A 1 526 ? -2.536 -3.143 2.412 1.00 92.62 526 ASP A O 1
ATOM 4101 N N . ALA A 1 527 ? -1.422 -2.379 4.215 1.00 93.19 527 ALA A N 1
ATOM 4102 C CA . ALA A 1 527 ? -2.471 -1.460 4.659 1.00 93.19 527 ALA A CA 1
ATOM 4103 C C . ALA A 1 527 ? -1.940 -0.187 5.343 1.00 93.19 527 ALA A C 1
ATOM 4105 O O . ALA A 1 527 ? -0.880 -0.154 5.980 1.00 93.19 527 ALA A O 1
ATOM 4106 N N . ILE A 1 528 ? -2.732 0.879 5.238 1.00 92.94 528 ILE A N 1
ATOM 4107 C CA . ILE A 1 528 ? -2.505 2.200 5.817 1.00 92.94 528 ILE A CA 1
ATOM 4108 C C . ILE A 1 528 ? -3.661 2.526 6.764 1.00 92.94 528 ILE A C 1
ATOM 4110 O O . ILE A 1 528 ? -4.833 2.497 6.398 1.00 92.94 528 ILE A O 1
ATOM 4114 N N . LEU A 1 529 ? -3.304 2.895 7.990 1.00 93.75 529 LEU A N 1
ATOM 4115 C CA . LEU A 1 529 ? -4.201 3.332 9.044 1.00 93.75 529 LEU A CA 1
ATOM 4116 C C . LEU A 1 529 ? -3.884 4.789 9.398 1.00 93.75 529 LEU A C 1
ATOM 4118 O O . LEU A 1 529 ? -2.773 5.111 9.827 1.00 93.75 529 LEU A O 1
ATOM 4122 N N . ILE A 1 530 ? -4.858 5.688 9.263 1.00 91.38 530 ILE A N 1
ATOM 4123 C CA . ILE A 1 530 ? -4.689 7.120 9.536 1.00 91.38 530 ILE A CA 1
ATOM 4124 C C . ILE A 1 530 ? -5.581 7.529 10.701 1.00 91.38 530 ILE A C 1
ATOM 4126 O O . ILE A 1 530 ? -6.800 7.618 10.579 1.00 91.38 530 ILE A O 1
ATOM 4130 N N . LEU A 1 531 ? -4.957 7.822 11.845 1.00 90.38 531 LEU A N 1
ATOM 4131 C CA . LEU A 1 531 ? -5.659 8.260 13.050 1.00 90.38 531 LEU A CA 1
ATOM 4132 C C . LEU A 1 531 ? -5.834 9.785 13.056 1.00 90.38 531 LEU A C 1
ATOM 4134 O O . LEU A 1 531 ? -4.899 10.542 13.340 1.00 90.38 531 LEU A O 1
ATOM 4138 N N . LYS A 1 532 ? -7.054 10.253 12.816 1.00 86.75 532 LYS A N 1
ATOM 4139 C CA . LYS A 1 532 ? -7.444 11.660 12.925 1.00 86.75 532 LYS A CA 1
ATOM 4140 C C . LYS A 1 532 ? -8.073 11.943 14.280 1.00 86.75 532 LYS A C 1
ATOM 4142 O O . LYS A 1 532 ? -8.823 11.146 14.828 1.00 86.75 532 LYS A O 1
ATOM 4147 N N . ARG A 1 533 ? -7.763 13.111 14.842 1.00 82.12 533 ARG A N 1
ATOM 4148 C CA . ARG A 1 533 ? -8.335 13.560 16.119 1.00 82.12 533 ARG A CA 1
ATOM 4149 C C . ARG A 1 533 ? -8.226 15.076 16.253 1.00 82.12 533 ARG A C 1
ATOM 4151 O O . ARG A 1 533 ? -7.126 15.626 16.095 1.00 82.12 533 ARG A O 1
ATOM 4158 N N . GLY A 1 534 ? -9.326 15.748 16.594 1.00 69.44 534 GLY A N 1
ATOM 4159 C CA . GLY A 1 534 ? -9.340 17.181 16.901 1.00 69.44 534 GLY A CA 1
ATOM 4160 C C . GLY A 1 534 ? -8.439 17.522 18.094 1.00 69.44 534 GLY A C 1
ATOM 4161 O O . GLY A 1 534 ? -8.134 16.679 18.942 1.00 69.44 534 GLY A O 1
ATOM 4162 N N . ARG A 1 535 ? -7.920 18.752 18.171 1.00 55.62 535 ARG A N 1
ATOM 4163 C CA . ARG A 1 535 ? -7.099 19.167 19.324 1.00 55.62 535 ARG A CA 1
ATOM 4164 C C . ARG A 1 535 ? -7.988 19.218 20.575 1.00 55.62 535 ARG A C 1
ATOM 4166 O O . ARG A 1 535 ? -8.972 19.937 20.586 1.00 55.62 535 ARG A O 1
ATOM 4173 N N . GLY A 1 536 ? -7.640 18.455 21.614 1.00 54.25 536 GLY A N 1
ATOM 4174 C CA . GLY A 1 536 ? -8.383 18.433 22.883 1.00 54.25 536 GLY A CA 1
ATOM 4175 C C . GLY A 1 536 ? -9.679 17.611 22.885 1.00 54.25 536 GLY A C 1
ATOM 4176 O O . GLY A 1 536 ? -10.280 17.461 23.940 1.00 54.25 536 GLY A O 1
ATOM 4177 N N . GLN A 1 537 ? -10.095 17.036 21.753 1.00 63.44 537 GLN A N 1
ATOM 4178 C CA . GLN A 1 537 ? -11.272 16.162 21.693 1.00 63.44 537 GLN A CA 1
ATOM 4179 C C . GLN A 1 537 ? -10.930 14.749 22.169 1.00 63.44 537 GLN A C 1
ATOM 4181 O O . GLN A 1 537 ? -9.800 14.308 21.978 1.00 63.44 537 GLN A O 1
ATOM 4186 N N . ALA A 1 538 ? -11.866 14.040 22.802 1.00 61.91 538 ALA A N 1
ATOM 4187 C CA . ALA A 1 538 ? -11.713 12.619 23.143 1.00 61.91 538 ALA A CA 1
ATOM 4188 C C . ALA A 1 538 ? -11.920 11.713 21.917 1.00 61.91 538 ALA A C 1
ATOM 4190 O O . ALA A 1 538 ? -11.252 10.690 21.788 1.00 61.91 538 ALA A O 1
ATOM 4191 N N . ASP A 1 539 ? -12.782 12.141 21.000 1.00 76.50 539 ASP A N 1
ATOM 4192 C CA . ASP A 1 539 ? -13.182 11.371 19.828 1.00 76.50 539 ASP A CA 1
ATOM 4193 C C . ASP A 1 539 ? -12.219 11.600 18.652 1.00 76.50 539 ASP A C 1
ATOM 4195 O O . ASP A 1 539 ? -11.623 12.674 18.503 1.00 76.50 539 ASP A O 1
ATOM 4199 N N . GLY A 1 540 ? -12.045 10.574 17.827 1.00 85.00 540 GLY A N 1
ATOM 4200 C CA . GLY A 1 540 ? -11.227 10.587 16.620 1.00 85.00 540 GLY A CA 1
ATOM 4201 C C . GLY A 1 540 ? -11.791 9.655 15.553 1.00 85.00 540 GLY A C 1
ATOM 4202 O O . GLY A 1 540 ? -12.703 8.879 15.823 1.00 85.00 540 GLY A O 1
ATOM 4203 N N . THR A 1 541 ? -11.246 9.720 14.343 1.00 87.81 541 THR A N 1
ATOM 4204 C CA . THR A 1 541 ? -11.552 8.763 13.277 1.00 87.81 541 THR A CA 1
ATOM 4205 C C . THR A 1 541 ? -10.301 7.996 12.883 1.00 87.81 541 THR A C 1
ATOM 4207 O O . THR A 1 541 ? -9.188 8.521 12.937 1.00 87.81 541 THR A O 1
ATOM 4210 N N . LEU A 1 542 ? -10.470 6.725 12.545 1.00 91.12 542 LEU A N 1
ATOM 4211 C CA . LEU A 1 542 ? -9.429 5.869 12.005 1.00 91.12 542 LEU A CA 1
ATOM 4212 C C . LEU A 1 542 ? -9.841 5.496 10.588 1.00 91.12 542 LEU A C 1
ATOM 4214 O O . LEU A 1 542 ? -10.756 4.698 10.404 1.00 91.12 542 LEU A O 1
ATOM 4218 N N . LEU A 1 543 ? -9.184 6.106 9.609 1.00 90.88 543 LEU A N 1
ATOM 4219 C CA . LEU A 1 543 ? -9.295 5.681 8.220 1.00 90.88 543 LEU A CA 1
ATOM 4220 C C . LEU A 1 543 ? -8.411 4.451 8.026 1.00 90.88 543 LEU A C 1
ATOM 4222 O O . LEU A 1 543 ? -7.258 4.463 8.461 1.00 90.88 543 LEU A O 1
ATOM 4226 N N . VAL A 1 544 ? -8.943 3.422 7.381 1.00 91.50 544 VAL A N 1
ATOM 4227 C CA . VAL A 1 544 ? -8.228 2.194 7.034 1.00 91.50 544 VAL A CA 1
ATOM 4228 C C . VAL A 1 544 ? -8.397 1.958 5.539 1.00 91.50 544 VAL A C 1
ATOM 4230 O O . VAL A 1 544 ? -9.509 2.058 5.031 1.00 91.50 544 VAL A O 1
ATOM 4233 N N . THR A 1 545 ? -7.300 1.673 4.845 1.00 90.62 545 THR A N 1
ATOM 4234 C CA . THR A 1 545 ? -7.274 1.337 3.414 1.00 90.62 545 THR A CA 1
ATOM 4235 C C . THR A 1 545 ? -6.093 0.409 3.134 1.00 90.62 545 THR A C 1
ATOM 4237 O O . THR A 1 545 ? -5.080 0.486 3.831 1.00 90.62 545 THR A O 1
ATOM 4240 N N . GLY A 1 546 ? -6.193 -0.484 2.156 1.00 86.38 546 GLY A N 1
ATOM 4241 C CA . GLY A 1 546 ? -5.125 -1.429 1.838 1.00 86.38 546 GLY A CA 1
ATOM 4242 C C . GLY A 1 546 ? -5.441 -2.288 0.623 1.00 86.38 546 GLY A C 1
ATOM 4243 O O . GLY A 1 546 ? -6.521 -2.188 0.050 1.00 86.38 546 GLY A O 1
ATOM 4244 N N . ARG A 1 547 ? -4.493 -3.146 0.234 1.00 80.25 547 ARG A N 1
ATOM 4245 C CA . ARG A 1 547 ? -4.679 -4.090 -0.886 1.00 80.25 547 ARG A CA 1
ATOM 4246 C C . ARG A 1 547 ? -5.725 -5.152 -0.550 1.00 80.25 547 ARG A C 1
ATOM 4248 O O . ARG A 1 547 ? -6.597 -5.433 -1.362 1.00 80.25 547 ARG A O 1
ATOM 4255 N N . ASP A 1 548 ? -5.657 -5.652 0.680 1.00 73.06 548 ASP A N 1
ATOM 4256 C CA . ASP A 1 548 ? -6.516 -6.719 1.203 1.00 73.06 548 ASP A CA 1
ATOM 4257 C C . ASP A 1 548 ? -7.502 -6.207 2.270 1.00 73.06 548 ASP A C 1
ATOM 4259 O O . ASP A 1 548 ? -8.084 -6.989 3.022 1.00 73.06 548 ASP A O 1
ATOM 4263 N N . VAL A 1 549 ? -7.675 -4.883 2.379 1.00 82.94 549 VAL A N 1
ATOM 4264 C CA . VAL A 1 549 ? -8.555 -4.250 3.372 1.00 82.94 549 VAL A CA 1
ATOM 4265 C C . VAL A 1 549 ? -9.514 -3.292 2.686 1.00 82.94 549 VAL A C 1
ATOM 4267 O O . VAL A 1 549 ? -9.086 -2.332 2.050 1.00 82.94 549 VAL A O 1
ATOM 4270 N N . GLU A 1 550 ? -10.815 -3.525 2.870 1.00 83.44 550 GLU A N 1
ATOM 4271 C CA . GLU A 1 550 ? -11.846 -2.603 2.401 1.00 83.44 550 GLU A CA 1
ATOM 4272 C C . GLU A 1 550 ? -11.682 -1.227 3.048 1.00 83.44 550 GLU A C 1
ATOM 4274 O O . GLU A 1 550 ? -11.518 -1.102 4.271 1.00 83.44 550 GLU A O 1
ATOM 4279 N N . GLU A 1 551 ? -11.755 -0.193 2.208 1.00 87.56 551 GLU A N 1
ATOM 4280 C CA . GLU A 1 551 ? -11.676 1.184 2.663 1.00 87.56 551 GLU A CA 1
ATOM 4281 C C . GLU A 1 551 ? -12.845 1.507 3.595 1.00 87.56 551 GLU A C 1
ATOM 4283 O O . GLU A 1 551 ? -14.018 1.347 3.252 1.00 87.56 551 GLU A O 1
ATOM 4288 N N . GLN A 1 552 ? -12.517 1.973 4.796 1.00 88.12 552 GLN A N 1
ATOM 4289 C CA . GLN A 1 552 ? -13.503 2.281 5.823 1.00 88.12 552 GLN A CA 1
ATOM 4290 C C . GLN A 1 552 ? -13.002 3.381 6.757 1.00 88.12 552 GLN A C 1
ATOM 4292 O O . GLN A 1 552 ? -11.811 3.484 7.060 1.00 88.12 552 GLN A O 1
ATOM 4297 N N . GLU A 1 553 ? -13.933 4.179 7.279 1.00 87.69 553 GLU A N 1
ATOM 4298 C CA . GLU A 1 553 ? -13.652 5.167 8.319 1.00 87.69 553 GLU A CA 1
ATOM 4299 C C . GLU A 1 553 ? -14.371 4.784 9.615 1.00 87.69 553 GLU A C 1
ATOM 4301 O O . GLU A 1 553 ? -15.602 4.711 9.683 1.00 87.69 553 GLU A O 1
ATOM 4306 N N . LEU A 1 554 ? -13.590 4.540 10.664 1.00 87.75 554 LEU A N 1
ATOM 4307 C CA . LEU A 1 554 ? -14.061 4.068 11.960 1.00 87.75 554 LEU A CA 1
ATOM 4308 C C . LEU A 1 554 ? -14.075 5.207 12.976 1.00 87.75 554 LEU A C 1
ATOM 4310 O O . LEU A 1 554 ? -13.067 5.882 13.182 1.00 87.75 554 LEU A O 1
ATOM 4314 N N . ALA A 1 555 ? -15.202 5.408 13.654 1.00 84.31 555 ALA A N 1
ATOM 4315 C CA . ALA A 1 555 ? -15.307 6.373 14.740 1.00 84.31 555 ALA A CA 1
ATOM 4316 C C . ALA A 1 555 ? -14.760 5.767 16.033 1.00 84.31 555 ALA A C 1
ATOM 4318 O O . ALA A 1 555 ? -15.247 4.744 16.518 1.00 84.31 555 ALA A O 1
ATOM 4319 N N . LEU A 1 556 ? -13.764 6.423 16.618 1.00 86.62 556 LEU A N 1
ATOM 4320 C CA . LEU A 1 556 ? -13.111 5.991 17.841 1.00 86.62 556 LEU A CA 1
ATOM 4321 C C . LEU A 1 556 ? -13.306 7.006 18.966 1.00 86.62 556 LEU A C 1
ATOM 4323 O O . LEU A 1 556 ? -13.297 8.215 18.746 1.00 86.62 556 LEU A O 1
ATOM 4327 N N . LYS A 1 557 ? -13.371 6.513 20.201 1.00 83.06 557 LYS A N 1
ATOM 4328 C CA . LYS A 1 557 ? -13.308 7.331 21.415 1.00 83.06 557 LYS A CA 1
ATOM 4329 C C . LYS A 1 557 ? -12.100 6.947 22.250 1.00 83.06 557 LYS A C 1
ATOM 4331 O O . LYS A 1 557 ? -11.923 5.772 22.573 1.00 83.06 557 LYS A O 1
ATOM 4336 N N . PHE A 1 558 ? -11.283 7.937 22.600 1.00 84.69 558 PHE A N 1
ATOM 4337 C CA . PHE A 1 558 ? -10.161 7.772 23.515 1.00 84.69 558 PHE A CA 1
ATOM 4338 C C . PHE A 1 558 ? -10.588 8.089 24.944 1.00 84.69 558 PHE A C 1
ATOM 4340 O O . PHE A 1 558 ? -11.089 9.184 25.206 1.00 84.69 558 PHE A O 1
ATOM 4347 N N . HIS A 1 559 ? -10.308 7.175 25.867 1.00 78.75 559 HIS A N 1
ATOM 4348 C CA . HIS A 1 559 ? -10.551 7.335 27.297 1.00 78.75 559 HIS A CA 1
ATOM 4349 C C . HIS A 1 559 ? -9.216 7.636 27.997 1.00 78.75 559 HIS A C 1
ATOM 4351 O O . HIS A 1 559 ? -8.375 6.744 28.122 1.00 78.75 559 HIS A O 1
ATOM 4357 N N . PRO A 1 560 ? -8.930 8.905 28.364 1.00 77.62 560 PRO A N 1
ATOM 4358 C CA . PRO A 1 560 ? -7.595 9.298 28.817 1.00 77.62 560 PRO A CA 1
ATOM 4359 C C . PRO A 1 560 ? -7.181 8.726 30.173 1.00 77.62 560 PRO A C 1
ATOM 4361 O O . PRO A 1 560 ? -5.980 8.611 30.410 1.00 77.62 560 PRO A O 1
ATOM 4364 N N . ALA A 1 561 ? -8.137 8.416 31.054 1.00 72.31 561 ALA A N 1
ATOM 4365 C CA . ALA A 1 561 ? -7.845 7.883 32.383 1.00 72.31 561 ALA A CA 1
ATOM 4366 C C . ALA A 1 561 ? -7.396 6.414 32.315 1.00 72.31 561 ALA A C 1
ATOM 4368 O O . ALA A 1 561 ? -6.538 5.994 33.083 1.00 72.31 561 ALA A O 1
ATOM 4369 N N . GLU A 1 562 ? -7.923 5.678 31.340 1.00 77.81 562 GLU A N 1
ATOM 4370 C CA . GLU A 1 562 ? -7.691 4.260 31.080 1.00 77.81 562 GLU A CA 1
ATOM 4371 C C . GLU A 1 562 ? -6.632 4.046 29.987 1.00 77.81 562 GLU A C 1
ATOM 4373 O O . GLU A 1 562 ? -6.089 2.957 29.828 1.00 77.81 562 GLU A O 1
ATOM 4378 N N . GLY A 1 563 ? -6.314 5.086 29.208 1.00 80.31 563 GLY A N 1
ATOM 4379 C CA . GLY A 1 563 ? -5.362 4.998 28.101 1.00 80.31 563 GLY A CA 1
ATOM 4380 C C . GLY A 1 563 ? -5.840 4.086 26.965 1.00 80.31 563 GLY A C 1
ATOM 4381 O O . GLY A 1 563 ? -5.013 3.490 26.270 1.00 80.31 563 GLY A O 1
ATOM 4382 N N . LEU A 1 564 ? -7.158 3.968 26.779 1.00 83.75 564 LEU A N 1
ATOM 4383 C CA . LEU A 1 564 ? -7.781 3.030 25.843 1.00 83.75 564 LEU A CA 1
ATOM 4384 C C . LEU A 1 564 ? -8.507 3.737 24.699 1.00 83.75 564 LEU A C 1
ATOM 4386 O O . LEU A 1 564 ? -9.176 4.755 24.890 1.00 83.75 564 LEU A O 1
ATOM 4390 N N . TRP A 1 565 ? -8.426 3.146 23.512 1.00 86.56 565 TRP A N 1
ATOM 4391 C CA . TRP A 1 565 ? -9.306 3.441 22.386 1.00 86.56 565 TRP A CA 1
ATOM 4392 C C . TRP A 1 565 ? -10.471 2.456 22.326 1.00 86.56 565 TRP A C 1
ATOM 4394 O O . TRP A 1 565 ? -10.283 1.252 22.481 1.00 86.56 565 TRP A O 1
ATOM 4404 N N . THR A 1 566 ? -11.667 2.973 22.047 1.00 83.50 566 THR A N 1
ATOM 4405 C CA . THR A 1 566 ? -12.879 2.171 21.825 1.00 83.50 566 THR A CA 1
ATOM 4406 C C . THR A 1 566 ? -13.508 2.489 20.479 1.00 83.50 566 THR A C 1
ATOM 4408 O O . THR A 1 566 ? -13.533 3.654 20.080 1.00 83.50 566 THR A O 1
ATOM 4411 N N . LEU A 1 567 ? -14.009 1.466 19.790 1.00 85.69 567 LEU A N 1
ATOM 4412 C CA . LEU A 1 567 ? -14.722 1.599 18.524 1.00 85.69 567 LEU A CA 1
ATOM 4413 C C . LEU A 1 567 ? -16.205 1.883 18.781 1.00 85.69 567 LEU A C 1
ATOM 4415 O O . LEU A 1 567 ? -16.896 1.096 19.425 1.00 85.69 567 LEU A O 1
ATOM 4419 N N . LEU A 1 568 ? -16.695 3.002 18.249 1.00 79.75 568 LEU A N 1
ATOM 4420 C CA . LEU A 1 568 ? -18.101 3.404 18.342 1.00 79.75 568 LEU A CA 1
ATOM 4421 C C . LEU A 1 568 ? -18.953 2.851 17.186 1.00 79.75 568 LEU A C 1
ATOM 4423 O O . LEU A 1 568 ? -20.168 2.740 17.327 1.00 79.75 568 LEU A O 1
ATOM 4427 N N . GLY A 1 569 ? -18.319 2.507 16.063 1.00 76.12 569 GLY A N 1
ATOM 4428 C CA . GLY A 1 569 ? -18.953 2.086 14.811 1.00 76.12 569 GLY A CA 1
ATOM 4429 C C . GLY A 1 569 ? -18.279 2.757 13.616 1.00 76.12 569 GLY A C 1
ATOM 4430 O O . GLY A 1 569 ? -17.191 3.327 13.751 1.00 76.12 569 GLY A O 1
ATOM 4431 N N . THR A 1 570 ? -18.923 2.734 12.453 1.00 79.12 570 THR A N 1
ATOM 4432 C CA . THR A 1 570 ? -18.449 3.529 11.309 1.00 79.12 570 THR A CA 1
ATOM 4433 C C . THR A 1 570 ? -18.656 5.026 11.570 1.00 79.12 570 THR A C 1
ATOM 4435 O O . THR A 1 570 ? -19.552 5.439 12.319 1.00 79.12 570 THR A O 1
ATOM 4438 N N . ALA A 1 571 ? -17.835 5.874 10.949 1.00 69.38 571 ALA A N 1
ATOM 4439 C CA . ALA A 1 571 ? -17.977 7.327 11.040 1.00 69.38 571 ALA A CA 1
ATOM 4440 C C . ALA A 1 571 ? -19.345 7.797 10.520 1.00 69.38 571 ALA A C 1
ATOM 4442 O O . ALA A 1 571 ? -19.972 8.663 11.134 1.00 69.38 571 ALA A O 1
ATOM 4443 N N . ALA A 1 572 ? -19.854 7.162 9.461 1.00 62.78 572 ALA A N 1
ATOM 4444 C CA . ALA A 1 572 ? -21.183 7.424 8.920 1.00 62.78 572 ALA A CA 1
ATOM 4445 C C . ALA A 1 572 ? -22.297 7.104 9.934 1.00 62.78 572 ALA A C 1
ATOM 4447 O O . ALA A 1 572 ? -23.155 7.951 10.194 1.00 62.78 572 ALA A O 1
ATOM 4448 N N . GLU A 1 573 ? -22.271 5.925 10.565 1.00 67.25 573 GLU A N 1
ATOM 4449 C CA . GLU A 1 573 ? -23.250 5.542 11.597 1.00 67.25 573 GLU A CA 1
ATOM 4450 C C . GLU A 1 573 ? -23.220 6.494 12.799 1.00 67.25 573 GLU A C 1
ATOM 4452 O O . GLU A 1 573 ? -24.269 6.908 13.304 1.00 67.25 573 GLU A O 1
ATOM 4457 N N . CYS A 1 574 ? -22.023 6.893 13.238 1.00 63.91 574 CYS A N 1
ATOM 4458 C CA . CYS A 1 574 ? -21.864 7.825 14.350 1.00 63.91 574 CYS A CA 1
ATOM 4459 C C . CYS A 1 574 ? -22.351 9.236 14.003 1.00 63.91 574 CYS A C 1
ATOM 4461 O O . CYS A 1 574 ? -23.045 9.848 14.821 1.00 63.91 574 CYS A O 1
ATOM 4463 N N . ALA A 1 575 ? -22.064 9.731 12.795 1.00 62.84 575 ALA A N 1
ATOM 4464 C CA . ALA A 1 575 ? -22.557 11.019 12.313 1.00 62.84 575 ALA A CA 1
ATOM 4465 C C . ALA A 1 575 ? -24.091 11.047 12.270 1.00 62.84 575 ALA A C 1
ATOM 4467 O O . ALA A 1 575 ? -24.705 12.005 12.746 1.00 62.84 575 ALA A O 1
ATOM 4468 N N . ILE A 1 576 ? -24.717 9.965 11.798 1.00 63.91 576 ILE A N 1
ATOM 4469 C CA . ILE A 1 576 ? -26.178 9.806 11.798 1.00 63.91 576 ILE A CA 1
ATOM 4470 C C . ILE A 1 576 ? -26.723 9.771 13.235 1.00 63.91 576 ILE A C 1
ATOM 4472 O O . ILE A 1 576 ? -27.709 10.438 13.545 1.00 63.91 576 ILE A O 1
ATOM 4476 N N . SER A 1 577 ? -26.078 9.036 14.146 1.00 67.62 577 SER A N 1
ATOM 4477 C CA . SER A 1 577 ? -26.472 8.964 15.562 1.00 67.62 577 SER A CA 1
ATOM 4478 C C . SER A 1 577 ? -26.353 10.315 16.284 1.00 67.62 577 SER A C 1
ATOM 4480 O O . SER A 1 577 ? -27.207 10.677 17.100 1.00 67.62 577 SER A O 1
ATOM 4482 N N . GLN A 1 578 ? -25.315 11.097 15.981 1.00 71.00 578 GLN A N 1
ATOM 4483 C CA . GLN A 1 578 ? -25.147 12.450 16.508 1.00 71.00 578 GLN A CA 1
ATOM 4484 C C . GLN A 1 578 ? -26.196 13.409 15.936 1.00 71.00 578 GLN A C 1
ATOM 4486 O O . GLN A 1 578 ? -26.855 14.108 16.703 1.00 71.00 578 GLN A O 1
ATOM 4491 N N . GLN A 1 579 ? -26.423 13.384 14.620 1.00 75.25 579 GLN A N 1
ATOM 4492 C CA . GLN A 1 579 ? -27.479 14.169 13.972 1.00 75.25 579 GLN A CA 1
ATOM 4493 C C . GLN A 1 579 ? -28.856 13.845 14.558 1.00 75.25 579 GLN A C 1
ATOM 4495 O O . GLN A 1 579 ? -29.617 14.752 14.883 1.00 75.25 579 GLN A O 1
ATOM 4500 N N . ARG A 1 580 ? -29.149 12.562 14.791 1.00 77.69 580 ARG A N 1
ATOM 4501 C CA . ARG A 1 580 ? -30.369 12.118 15.474 1.00 77.69 580 ARG A CA 1
ATOM 4502 C C . ARG A 1 580 ? -30.498 12.718 16.879 1.00 77.69 580 ARG A C 1
ATOM 4504 O O . ARG A 1 580 ? -31.590 13.141 17.252 1.00 77.69 580 ARG A O 1
ATOM 4511 N N . ARG A 1 581 ? -29.415 12.764 17.664 1.00 78.94 581 ARG A N 1
ATOM 4512 C CA . ARG A 1 581 ? -29.414 13.368 19.011 1.00 78.94 581 ARG A CA 1
ATOM 4513 C C . ARG A 1 581 ? -29.650 14.874 18.976 1.00 78.94 581 ARG A C 1
ATOM 4515 O O . ARG A 1 581 ? -30.429 15.366 19.784 1.00 78.94 581 ARG A O 1
ATOM 4522 N N . GLU A 1 582 ? -29.024 15.584 18.047 1.00 84.88 582 GLU A N 1
ATOM 4523 C CA . GLU A 1 582 ? -29.206 17.030 17.885 1.00 84.88 582 GLU A CA 1
ATOM 4524 C C . GLU A 1 582 ? -30.630 17.377 17.441 1.00 84.88 582 GLU A C 1
ATOM 4526 O O . GLU A 1 582 ? -31.249 18.262 18.024 1.00 84.88 582 GLU A O 1
ATOM 4531 N N . ILE A 1 583 ? -31.190 16.626 16.484 1.00 85.56 583 ILE A N 1
ATOM 4532 C CA . ILE A 1 583 ? -32.595 16.769 16.078 1.00 85.56 583 ILE A CA 1
ATOM 4533 C C . ILE A 1 583 ? -33.517 16.565 17.288 1.00 85.56 583 ILE A C 1
ATOM 4535 O O . ILE A 1 583 ? -34.417 17.368 17.512 1.00 85.56 583 ILE A O 1
ATOM 4539 N N . LEU A 1 584 ? -33.285 15.530 18.105 1.00 83.44 584 LEU A N 1
ATOM 4540 C CA . LEU A 1 584 ? -34.078 15.303 19.319 1.00 83.44 584 LEU A CA 1
ATOM 4541 C C . LEU A 1 584 ? -33.909 16.400 20.366 1.00 83.44 584 LEU A C 1
ATOM 4543 O O . LEU A 1 584 ? -34.880 16.720 21.044 1.00 83.44 584 LEU A O 1
ATOM 4547 N N . ALA A 1 585 ? -32.707 16.952 20.530 1.00 85.50 585 ALA A N 1
ATOM 4548 C CA . ALA A 1 585 ? -32.466 18.052 21.457 1.00 85.50 585 ALA A CA 1
ATOM 4549 C C . ALA A 1 585 ? -33.254 19.297 21.032 1.00 85.50 585 ALA A C 1
ATOM 4551 O O . ALA A 1 585 ? -34.013 19.835 21.836 1.00 85.50 585 ALA A O 1
ATOM 4552 N N . VAL A 1 586 ? -33.177 19.666 19.749 1.00 89.31 586 VAL A N 1
ATOM 4553 C CA . VAL A 1 586 ? -33.941 20.789 19.192 1.00 89.31 586 VAL A CA 1
ATOM 4554 C C . VAL A 1 586 ? -35.443 20.551 19.321 1.00 89.31 586 VAL A C 1
ATOM 4556 O O . VAL A 1 586 ? -36.155 21.439 19.776 1.00 89.31 586 VAL A O 1
ATOM 4559 N N . LEU A 1 587 ? -35.942 19.358 18.984 1.00 87.94 587 LEU A N 1
ATOM 4560 C CA . LEU A 1 587 ? -37.370 19.039 19.110 1.00 87.94 587 LEU A CA 1
ATOM 4561 C C . LEU A 1 587 ? -37.856 19.045 20.568 1.00 87.94 587 LEU A C 1
ATOM 4563 O O . LEU A 1 587 ? -38.999 19.409 20.830 1.00 87.94 587 LEU A O 1
ATOM 4567 N N . LYS A 1 588 ? -37.005 18.663 21.529 1.00 86.31 588 LYS A N 1
ATOM 4568 C CA . LYS A 1 588 ? -37.332 18.749 22.961 1.00 86.31 588 LYS A CA 1
ATOM 4569 C C . LYS A 1 588 ? -37.388 20.190 23.461 1.00 86.31 588 LYS A C 1
ATOM 4571 O O . LYS A 1 588 ? -38.225 20.491 24.301 1.00 86.31 588 LYS A O 1
ATOM 4576 N N . GLU A 1 589 ? -36.501 21.049 22.972 1.00 88.44 589 GLU A N 1
ATOM 4577 C CA . GLU A 1 589 ? -36.395 22.443 23.414 1.00 88.44 589 GLU A CA 1
ATOM 4578 C C . GLU A 1 589 ? -37.422 23.356 22.731 1.00 88.44 589 GLU A C 1
ATOM 4580 O O . GLU A 1 589 ? -38.001 24.234 23.363 1.00 88.44 589 GLU A O 1
ATOM 4585 N N . THR A 1 590 ? -37.679 23.129 21.444 1.00 89.56 590 THR A N 1
ATOM 4586 C CA . THR A 1 590 ? -38.491 24.019 20.596 1.00 89.56 590 THR A CA 1
ATOM 4587 C C . THR A 1 590 ? -39.866 23.449 20.241 1.00 89.56 590 THR A C 1
ATOM 4589 O O . THR A 1 590 ? -40.651 24.123 19.574 1.00 89.56 590 THR A O 1
ATOM 4592 N N . GLY A 1 591 ? -40.174 22.223 20.674 1.00 85.12 591 GLY A N 1
ATOM 4593 C CA . GLY A 1 591 ? -41.408 21.522 20.321 1.00 85.12 591 GLY A CA 1
ATOM 4594 C C . GLY A 1 591 ? -41.434 21.041 18.861 1.00 85.12 591 GLY A C 1
ATOM 4595 O O . GLY A 1 591 ? -40.386 20.932 18.221 1.00 85.12 591 GLY A O 1
ATOM 4596 N N . PRO A 1 592 ? -42.621 20.714 18.315 1.00 89.38 592 PRO A N 1
ATOM 4597 C CA . PRO A 1 592 ? -42.769 20.314 16.917 1.00 89.38 592 PRO A CA 1
ATOM 4598 C C . PRO A 1 592 ? -42.257 21.400 15.965 1.00 89.38 592 PRO A C 1
ATOM 4600 O O . PRO A 1 592 ? -42.667 22.556 16.047 1.00 89.38 592 PRO A O 1
ATOM 4603 N N . GLN A 1 593 ? -41.377 21.018 15.044 1.00 89.44 593 GLN A N 1
ATOM 4604 C CA . GLN A 1 593 ? -40.781 21.917 14.057 1.00 89.44 593 GLN A CA 1
ATOM 4605 C C . GLN A 1 593 ? -40.965 21.349 12.654 1.00 89.44 593 GLN A C 1
ATOM 4607 O O . GLN A 1 593 ? -40.921 20.136 12.443 1.00 89.44 593 GLN A O 1
ATOM 4612 N N . THR A 1 594 ? -41.109 22.234 11.671 1.00 90.00 594 THR A N 1
ATOM 4613 C CA . THR A 1 594 ? -41.036 21.835 10.262 1.00 90.00 594 THR A CA 1
ATOM 4614 C C . THR A 1 594 ? -39.601 21.464 9.887 1.00 90.00 594 THR A C 1
ATOM 4616 O O . THR A 1 594 ? -38.636 21.963 10.471 1.00 90.00 594 THR A O 1
ATOM 4619 N N . LEU A 1 595 ? -39.439 20.628 8.859 1.00 89.38 595 LEU A N 1
ATOM 4620 C CA . LEU A 1 595 ? -38.120 20.259 8.334 1.00 89.38 595 LEU A CA 1
ATOM 4621 C C . LEU A 1 595 ? -37.268 21.498 8.001 1.00 89.38 595 LEU A C 1
ATOM 4623 O O . LEU A 1 595 ? -36.094 21.549 8.354 1.00 89.38 595 LEU A O 1
ATOM 4627 N N . THR A 1 596 ? -37.868 22.528 7.400 1.00 90.56 596 THR A N 1
ATOM 4628 C CA . THR A 1 596 ? -37.187 23.787 7.060 1.00 90.56 596 THR A CA 1
ATOM 4629 C C . THR A 1 596 ? -36.702 24.542 8.301 1.00 90.56 596 THR A C 1
ATOM 4631 O O . THR A 1 596 ? -35.606 25.104 8.294 1.00 90.56 596 THR A O 1
ATOM 4634 N N . GLN A 1 597 ? -37.481 24.535 9.387 1.00 89.31 597 GLN A N 1
ATOM 4635 C CA . GLN A 1 597 ? -37.072 25.141 10.656 1.00 89.31 597 GLN A CA 1
ATOM 4636 C C . GLN A 1 597 ? -35.946 24.346 11.319 1.00 89.31 597 GLN A C 1
ATOM 4638 O O . GLN A 1 597 ? -34.965 24.949 11.739 1.00 89.31 597 GLN A O 1
ATOM 4643 N N . LEU A 1 598 ? -36.023 23.010 11.342 1.00 89.19 598 LEU A N 1
ATOM 4644 C CA . LEU A 1 598 ? -34.949 22.162 11.875 1.00 89.19 598 LEU A CA 1
ATOM 4645 C C . LEU A 1 598 ? -33.637 22.356 11.117 1.00 89.19 598 LEU A C 1
ATOM 4647 O O . LEU A 1 598 ? -32.591 22.508 11.736 1.00 89.19 598 LEU A O 1
ATOM 4651 N N . VAL A 1 599 ? -33.695 22.410 9.787 1.00 91.38 599 VAL A N 1
ATOM 4652 C CA . VAL A 1 599 ? -32.547 22.711 8.919 1.00 91.38 599 VAL A CA 1
ATOM 4653 C C . VAL A 1 599 ? -31.918 24.055 9.282 1.00 91.38 599 VAL A C 1
ATOM 4655 O O . VAL A 1 599 ? -30.699 24.142 9.433 1.00 91.38 599 VAL A O 1
ATOM 4658 N N . LYS A 1 600 ? -32.748 25.083 9.494 1.00 89.88 600 LYS A N 1
ATOM 4659 C CA . LYS A 1 600 ? -32.294 26.426 9.872 1.00 89.88 600 LYS A CA 1
ATOM 4660 C C . LYS A 1 600 ? -31.697 26.474 11.283 1.00 89.88 600 LYS A C 1
ATOM 4662 O O . LYS A 1 600 ? -30.675 27.122 11.467 1.00 89.88 600 LYS A O 1
ATOM 4667 N N . ILE A 1 601 ? -32.311 25.798 12.256 1.00 87.06 601 ILE A N 1
ATOM 4668 C CA . ILE A 1 601 ? -31.850 25.766 13.655 1.00 87.06 601 ILE A CA 1
ATOM 4669 C C . ILE A 1 601 ? -30.545 24.972 13.779 1.00 87.06 601 ILE A C 1
ATOM 4671 O O . ILE A 1 601 ? -29.626 25.396 14.471 1.00 87.06 601 ILE A O 1
ATOM 4675 N N . LEU A 1 602 ? -30.448 23.834 13.088 1.00 84.62 602 LEU A N 1
ATOM 4676 C CA . LEU A 1 602 ? -29.271 22.965 13.123 1.00 84.62 602 LEU A CA 1
ATOM 4677 C C . LEU A 1 602 ? -28.126 23.478 12.239 1.00 84.62 602 LEU A C 1
ATOM 4679 O O . LEU A 1 602 ? -26.996 23.025 12.400 1.00 84.62 602 LEU A O 1
ATOM 4683 N N . GLY A 1 603 ? -28.408 24.374 11.286 1.00 86.56 603 GLY A N 1
ATOM 4684 C CA . GLY A 1 603 ? -27.424 24.858 10.314 1.00 86.56 603 GLY A CA 1
ATOM 4685 C C . GLY A 1 603 ? -26.882 23.750 9.404 1.00 86.56 603 GLY A C 1
ATOM 4686 O O . GLY A 1 603 ? -25.718 23.789 9.012 1.00 86.56 603 GLY A O 1
ATOM 4687 N N . LYS A 1 604 ? -27.694 22.726 9.107 1.00 84.19 604 LYS A N 1
ATOM 4688 C CA . LYS A 1 604 ? -27.286 21.529 8.346 1.00 84.19 604 LYS A CA 1
ATOM 4689 C C . LYS A 1 604 ? -27.943 21.471 6.975 1.00 84.19 604 LYS A C 1
ATOM 4691 O O . LYS A 1 604 ? -28.956 22.113 6.740 1.00 84.19 604 LYS A O 1
ATOM 4696 N N . ASN A 1 605 ? -27.380 20.675 6.066 1.00 86.25 605 ASN A N 1
ATOM 4697 C CA . ASN A 1 605 ? -27.967 20.455 4.746 1.00 86.25 605 ASN A CA 1
ATOM 4698 C C . ASN A 1 605 ? -29.375 19.825 4.856 1.00 86.25 605 ASN A C 1
ATOM 4700 O O . ASN A 1 605 ? -29.614 18.947 5.692 1.00 86.25 605 ASN A O 1
ATOM 4704 N N . TYR A 1 606 ? -30.295 20.273 3.996 1.00 87.50 606 TYR A N 1
ATOM 4705 C CA . TYR A 1 606 ? -31.690 19.831 3.971 1.00 87.50 606 TYR A CA 1
ATOM 4706 C C . TYR A 1 606 ? -31.845 18.312 3.835 1.00 87.50 606 TYR A C 1
ATOM 4708 O O . TYR A 1 606 ? -32.572 17.697 4.617 1.00 87.50 606 TYR A O 1
ATOM 4716 N N . ASP A 1 607 ? -31.130 17.690 2.895 1.00 77.12 607 ASP A N 1
ATOM 4717 C CA . ASP A 1 607 ? -31.226 16.251 2.651 1.00 77.12 607 ASP A CA 1
ATOM 4718 C C . ASP A 1 607 ? -30.692 15.431 3.823 1.00 77.12 607 ASP A C 1
ATOM 4720 O O . ASP A 1 607 ? -31.272 14.407 4.179 1.00 77.12 607 ASP A O 1
ATOM 4724 N N . THR A 1 608 ? -29.648 15.915 4.495 1.00 73.31 608 THR A N 1
ATOM 4725 C CA . THR A 1 608 ? -29.097 15.275 5.695 1.00 73.31 608 THR A CA 1
ATOM 4726 C C . THR A 1 608 ? -30.125 15.210 6.826 1.00 73.31 608 THR A C 1
ATOM 4728 O O . THR A 1 608 ? -30.333 14.150 7.426 1.00 73.31 608 THR A O 1
ATOM 4731 N N . VAL A 1 609 ? -30.808 16.325 7.105 1.00 85.62 609 VAL A N 1
ATOM 4732 C CA . VAL A 1 609 ? -31.848 16.385 8.146 1.00 85.62 609 VAL A CA 1
ATOM 4733 C C . VAL A 1 609 ? -33.069 15.554 7.734 1.00 85.62 609 VAL A C 1
ATOM 4735 O O . VAL A 1 609 ? -33.604 14.808 8.554 1.00 85.62 609 VAL A O 1
ATOM 4738 N N . ARG A 1 610 ? -33.461 15.599 6.452 1.00 88.69 610 ARG A N 1
ATOM 4739 C CA . ARG A 1 610 ? -34.584 14.827 5.896 1.00 88.69 610 ARG A CA 1
ATOM 4740 C C . ARG A 1 610 ? -34.376 13.316 6.008 1.00 88.69 610 ARG A C 1
ATOM 4742 O O . ARG A 1 610 ? -35.258 12.622 6.510 1.00 88.69 610 ARG A O 1
ATOM 4749 N N . VAL A 1 611 ? -33.225 12.803 5.566 1.00 80.19 611 VAL A N 1
ATOM 4750 C CA . VAL A 1 611 ? -32.898 11.364 5.615 1.00 80.19 611 VAL A CA 1
ATOM 4751 C C . VAL A 1 611 ? -32.829 10.874 7.061 1.00 80.19 611 VAL A C 1
ATOM 4753 O O . VAL A 1 611 ? -33.360 9.809 7.383 1.00 80.19 611 VAL A O 1
ATOM 4756 N N . THR A 1 612 ? -32.233 11.669 7.953 1.00 81.19 612 THR A N 1
ATOM 4757 C CA . THR A 1 612 ? -32.139 11.321 9.376 1.00 81.19 612 THR A CA 1
ATOM 4758 C C . THR A 1 612 ? -33.524 11.266 10.027 1.00 81.19 612 THR A C 1
ATOM 4760 O O . THR A 1 612 ? -33.835 10.287 10.704 1.00 81.19 612 THR A O 1
ATOM 4763 N N . LEU A 1 613 ? -34.399 12.246 9.764 1.00 84.56 613 LEU A N 1
ATOM 4764 C CA . LEU A 1 613 ? -35.786 12.244 10.247 1.00 84.56 613 LEU A CA 1
ATOM 4765 C C . LEU A 1 613 ? -36.611 11.074 9.694 1.00 84.56 613 LEU A C 1
ATOM 4767 O O . LEU A 1 613 ? -37.379 10.479 10.448 1.00 84.56 613 LEU A O 1
ATOM 4771 N N . ALA A 1 614 ? -36.440 10.708 8.419 1.00 82.38 614 ALA A N 1
ATOM 4772 C CA . ALA A 1 614 ? -37.136 9.567 7.818 1.00 82.38 614 ALA A CA 1
ATOM 4773 C C . ALA A 1 614 ? -36.819 8.256 8.559 1.00 82.38 614 ALA A C 1
ATOM 4775 O O . ALA A 1 614 ? -37.734 7.530 8.946 1.00 82.38 614 ALA A O 1
ATOM 4776 N N . ARG A 1 615 ? -35.537 8.019 8.866 1.00 76.12 615 ARG A N 1
ATOM 4777 C CA . ARG A 1 615 ? -35.094 6.860 9.659 1.00 76.12 615 ARG A CA 1
ATOM 4778 C C . ARG A 1 615 ? -35.555 6.929 11.114 1.00 76.12 615 ARG A C 1
ATOM 4780 O O . ARG A 1 615 ? -35.917 5.915 11.700 1.00 76.12 615 ARG A O 1
ATOM 4787 N N . MET A 1 616 ? -35.563 8.119 11.720 1.00 81.12 616 MET A N 1
ATOM 4788 C CA . MET A 1 616 ? -36.093 8.305 13.077 1.00 81.12 616 MET A CA 1
ATOM 4789 C C . MET A 1 616 ? -37.596 8.016 13.147 1.00 81.12 616 MET A C 1
ATOM 4791 O O . MET A 1 616 ? -38.060 7.484 14.154 1.00 81.12 616 MET A O 1
ATOM 4795 N N . ARG A 1 617 ? -38.347 8.339 12.090 1.00 82.81 617 ARG A N 1
ATOM 4796 C CA . ARG A 1 617 ? -39.770 8.013 11.960 1.00 82.81 617 ARG A CA 1
ATOM 4797 C C . ARG A 1 617 ? -39.983 6.509 11.811 1.00 82.81 617 ARG A C 1
ATOM 4799 O O . ARG A 1 617 ? -40.807 5.956 12.527 1.00 82.81 617 ARG A O 1
ATOM 4806 N N . GLU A 1 618 ? -39.231 5.851 10.929 1.00 77.19 618 GLU A N 1
ATOM 4807 C CA . GLU A 1 618 ? -39.270 4.385 10.768 1.00 77.19 618 GLU A CA 1
ATOM 4808 C C . GLU A 1 618 ? -38.943 3.660 12.079 1.00 77.19 618 GLU A C 1
ATOM 4810 O O . GLU A 1 618 ? -39.599 2.688 12.434 1.00 77.19 618 GLU A O 1
ATOM 4815 N N . ALA A 1 619 ? -37.996 4.192 12.854 1.00 74.06 619 ALA A N 1
ATOM 4816 C CA . ALA A 1 619 ? -37.654 3.686 14.179 1.00 74.06 619 ALA A CA 1
ATOM 4817 C C . ALA A 1 619 ? -38.671 4.058 15.286 1.00 74.06 619 ALA A C 1
ATOM 4819 O O . ALA A 1 619 ? -38.443 3.728 16.449 1.00 74.06 619 ALA A O 1
ATOM 4820 N N . GLY A 1 620 ? -39.754 4.781 14.971 1.00 78.31 620 GLY A N 1
ATOM 4821 C CA . GLY A 1 620 ? -40.796 5.186 15.927 1.00 78.31 620 GLY A CA 1
ATOM 4822 C C . GLY A 1 620 ? -40.382 6.272 16.930 1.00 78.31 620 GLY A C 1
ATOM 4823 O O . GLY A 1 620 ? -41.047 6.468 17.945 1.00 78.31 620 GLY A O 1
ATOM 4824 N N . VAL A 1 621 ? -39.278 6.972 16.670 1.00 76.62 621 VAL A N 1
ATOM 4825 C CA . VAL A 1 621 ? -38.618 7.908 17.600 1.00 76.62 621 VAL A CA 1
ATOM 4826 C C . VAL A 1 621 ? -39.187 9.322 17.486 1.00 76.62 621 VAL A C 1
ATOM 4828 O O . VAL A 1 621 ? -39.181 10.075 18.456 1.00 76.62 621 VAL A O 1
ATOM 4831 N N . VAL A 1 622 ? -39.672 9.683 16.299 1.00 79.12 622 VAL A N 1
ATOM 4832 C CA . VAL A 1 622 ? -40.386 10.933 16.013 1.00 79.12 622 VAL A CA 1
ATOM 4833 C C . VAL A 1 622 ? -41.656 10.604 15.234 1.00 79.12 622 VAL A C 1
ATOM 4835 O O . VAL A 1 622 ? -41.700 9.611 14.507 1.00 79.12 622 VAL A O 1
ATOM 4838 N N . ARG A 1 623 ? -42.695 11.423 15.391 1.00 75.06 623 ARG A N 1
ATOM 4839 C CA . ARG A 1 623 ? -43.962 11.306 14.657 1.00 75.06 623 ARG A CA 1
ATOM 4840 C C . ARG A 1 623 ? -44.151 12.556 13.798 1.00 75.06 623 ARG A C 1
ATOM 4842 O O . ARG A 1 623 ? -43.651 13.613 14.178 1.00 75.06 623 ARG A O 1
ATOM 4849 N N . LEU A 1 624 ? -44.788 12.385 12.637 1.00 61.03 624 LEU A N 1
ATOM 4850 C CA . LEU A 1 624 ? -45.177 13.490 11.756 1.00 61.03 624 LEU A CA 1
ATOM 4851 C C . LEU A 1 624 ? -46.364 14.252 12.337 1.00 61.03 624 LEU A C 1
ATOM 4853 O O . LEU A 1 624 ? -47.245 13.573 12.916 1.00 61.03 624 LEU A O 1
#

Secondary structure (DSSP, 8-state):
----EEEEEEEEETTEEEEEEE-TTSSB--TT-GGG-B-HHHHHHHHHHHT-SEEEEE--TTS-EEEEEEET-EETTEEPHHHHHHHHHH-S-EEE-TTSS-EEEEEESPPPSS--EEE-TTS-EEEEESSS-EEEE---BPTTS-SS--B-HHHHHHHHHHHH----PPPP-PPPPPS-------HHHHHHHHHHSTTHHHHHHHHTT-TTTTT-SSHHHHHHHHHHHHHHHHTT-HHHHHHHHTTSTTTTSHHHHH-HHHHHHHHHHHHHH---------------------------------------------------PPP------HHHHHT--PPPPPEEETTTEESEEEEEEESTTSSHHHHHHHHHHHHHHT-BGGG-GGGBPPP-EEEEEESSS-HHHHHHHHHHHHTTSPPPTTEEEES----GGGTHHHHHHHHHHHTTTEEEEEEETGGGTS----TTS-HHHHHHHHHHHHHHHHHHHT-EEEEEEE--S---SSTTTTTGGGHHHHHH-SEEEEEEE-TT-SEEEEEEEESSS--EEEEEEEETTTTEEEEEEEHHHHHHHHHHHHHHHHHHHH-S--HHHHHHHHT--HHHHHHHHHHHHHTTSS--

Radius of gyration: 33.14 Å; chains: 1; bounding box: 74×82×96 Å

Foldseek 3Di:
DDQQKWFWAFDADPNDTDIFTAQLVGGGAFLPDSVSTGDPVSRVVSCVPVVTPAMKGRAAPVDQKKKKKKAQQDDPLHGDPVSVCLQVLQQFWKAQAPVNRIMMGMAGADQDPFDQWDADPVRIIMGMDRGRDMGGDDLHTDPPGDNHHYHRHPSNVVVCCVGTNDPDPDDDPDDDDDDDDWDPDDLVVLLVCCCVDPCNVLLVCLQQVNCVVSPDPDLLVSLLVNLLSQCQSGVLDLVSSLVSSCNGPSVVDPCNVVDPVSSVVSNVSSSVVHPHHDDPDDDDDDDDDDDDDDDDDDDDDDDDDDDDDDDDDDDDDDDDDDDPDDPDDDDDDPVNVVVDDDDDFDALWPLFGTQFEEEEEEAPPLQPVLLLVQSLQQQQVQHARQPDPVRRGDHFAEAEAQQVDQVVRVVVLQCLQQVPHDRRPSYHYDNDAAACVGCRLVVVLVVLVVRLRAAYYEHNANVRRYDDDDPPDDQQVSLLVVLLSRRVSRVVSVHYYYHYDHQDDDDDPDQVVSVCVRVNNVVSTQKYWYWADDVPAQKIWIFIDGPSHDTFIWIWGHDVSSSGIHTPGGPVVVVLVVLLVLLVVCCVVVPDDDLVVSCVVVVHDSVSSVVSVVVCVVVVNDDD